Protein AF-A0A812IZQ6-F1 (afdb_monomer)

Secondary structure (DSSP, 8-state):
---TT---HHHHHHHHHHHHHHTT-TTS--EEEEEEEEE-B---EEEE--S-BTB---EEEE-BPP-SSGGG--SEES--S---GGGB-SEEEEEEEEETTEEEEEEEEEEEEEPSSSSS-HHHHHHHHHHHHHHHHHHHTTT---SEEEE-SSGGGHHHHHHHHT---TT---TTTS---TTSHHHHTEEEEE-SS-TT---EEEEETTEEEEEEE-HHHHHHHHHHHHHSSSS--EETTEE--THHHHHTT--HHHHTTS-TT-HHHHHHHT-GGG--SSGGGHHHHHHHHHHHHHHHHTTT-TTS-HHHHHHHHHHHHHHHHHHHHHHHHHHGGGGGGSS--HHHHHHHHHHHHHHHHHHHHS-TTSB--GGGSSTTHHHHHHHHHHTTSSSS-BHHHHHHHHHHHHHHHHHS-------B--PPPHHHHHHHHHHHHHHHHHHHHHHSSS--HHHHHHHHHHHIIIIIHHHHHS-TTSS---THHHHHHS---------TTHHHHHHHHHHHHHHHHHHHHHHHHHHHHHHHTT------HHHHHHHHTTS-SS-----S-----S----HHHHHHHHHT-TT--TT-GGG-SHHHHHHHHHHHHHHHHHHHHHHHHHH-SS-HHHHH------HHHHHHHHHHHHHHHH--

Nearest PDB structures (foldseek):
  8gyw-assembly1_B  TM=1.650E-01  e=2.308E+00  Homo sapiens
  4jr9-assembly1_A  TM=1.947E-01  e=7.790E+00  Escherichia coli K-12

Structure (mmCIF, N/CA/C/O backbone):
data_AF-A0A812IZQ6-F1
#
_entry.id   AF-A0A812IZQ6-F1
#
loop_
_atom_site.group_PDB
_atom_site.id
_atom_site.type_symbol
_atom_site.label_atom_id
_atom_site.label_alt_id
_atom_site.label_comp_id
_atom_site.label_asym_id
_atom_site.label_entity_id
_atom_site.label_seq_id
_atom_site.pdbx_PDB_ins_code
_atom_site.Cartn_x
_atom_site.Cartn_y
_atom_site.Cartn_z
_atom_site.occupancy
_atom_site.B_iso_or_equiv
_atom_site.auth_seq_id
_atom_site.auth_comp_id
_atom_site.auth_asym_id
_atom_site.auth_atom_id
_atom_site.pdbx_PDB_model_num
ATOM 1 N N . MET A 1 1 ? -17.403 2.993 23.186 1.00 44.72 1 MET A N 1
ATOM 2 C CA . MET A 1 1 ? -16.581 2.270 22.197 1.00 44.72 1 MET A CA 1
ATOM 3 C C . MET A 1 1 ? -15.542 1.471 22.967 1.00 44.72 1 MET A C 1
ATOM 5 O O . MET A 1 1 ? -14.904 2.068 23.824 1.00 44.72 1 MET A O 1
ATOM 9 N N . GLY A 1 2 ? -15.437 0.161 22.722 1.00 46.06 2 GLY A N 1
ATOM 10 C CA . GLY A 1 2 ? -14.376 -0.692 23.276 1.00 46.06 2 GLY A CA 1
ATOM 11 C C . GLY A 1 2 ? -14.768 -1.516 24.504 1.00 46.06 2 GLY A C 1
ATOM 12 O O . GLY A 1 2 ? -14.358 -1.210 25.617 1.00 46.06 2 GLY A O 1
ATOM 13 N N . VAL A 1 3 ? -15.523 -2.591 24.293 1.00 47.03 3 VAL A N 1
ATOM 14 C CA . VAL A 1 3 ? -15.368 -3.794 25.116 1.00 47.03 3 VAL A CA 1
ATOM 15 C C . VAL A 1 3 ? -14.742 -4.842 24.180 1.00 47.03 3 VAL A C 1
ATOM 17 O O . VAL A 1 3 ? -15.217 -4.950 23.043 1.00 47.03 3 VAL A O 1
ATOM 20 N N . PRO A 1 4 ? -13.659 -5.549 24.563 1.00 45.28 4 PRO A N 1
ATOM 21 C CA . PRO A 1 4 ? -13.045 -6.556 23.700 1.00 45.28 4 PRO A CA 1
ATOM 22 C C . PRO A 1 4 ? -14.065 -7.654 23.404 1.00 45.28 4 PRO A C 1
ATOM 24 O O . PRO A 1 4 ? -14.697 -8.161 24.323 1.00 45.28 4 PRO A O 1
ATOM 27 N N . GLY A 1 5 ? -14.239 -8.022 22.135 1.00 45.56 5 GLY A N 1
ATOM 28 C CA . GLY A 1 5 ? -15.122 -9.133 21.768 1.00 45.56 5 GLY A CA 1
ATOM 29 C C . GLY A 1 5 ? -16.569 -8.764 21.426 1.00 45.56 5 GLY A C 1
ATOM 30 O O . GLY A 1 5 ? -17.448 -9.622 21.461 1.00 45.56 5 GLY A O 1
ATOM 31 N N . HIS A 1 6 ? -16.846 -7.509 21.066 1.00 52.75 6 HIS A N 1
ATOM 32 C CA . HIS A 1 6 ? -18.186 -7.105 20.634 1.00 52.75 6 HIS A CA 1
ATOM 33 C C . HIS A 1 6 ? -18.310 -6.998 19.120 1.00 52.75 6 HIS A C 1
ATOM 35 O O . HIS A 1 6 ? -18.195 -5.924 18.535 1.00 52.75 6 HIS A O 1
ATOM 41 N N . VAL A 1 7 ? -18.689 -8.123 18.526 1.00 55.50 7 VAL A N 1
ATOM 42 C CA . VAL A 1 7 ? -19.516 -8.162 17.314 1.00 55.50 7 VAL A CA 1
ATOM 43 C C . VAL A 1 7 ? -21.001 -8.244 17.727 1.00 55.50 7 VAL A C 1
ATOM 45 O O . VAL A 1 7 ? -21.818 -8.911 17.104 1.00 55.50 7 VAL A O 1
ATOM 48 N N . ASP A 1 8 ? -21.367 -7.603 18.845 1.00 70.31 8 ASP A N 1
ATOM 49 C CA . ASP A 1 8 ? -22.769 -7.467 19.243 1.00 70.31 8 ASP A CA 1
ATOM 50 C C . ASP A 1 8 ? -23.455 -6.470 18.305 1.00 70.31 8 ASP A C 1
ATOM 52 O O . ASP A 1 8 ? -22.981 -5.351 18.077 1.00 70.31 8 ASP A O 1
ATOM 56 N N . GLU A 1 9 ? -24.596 -6.880 17.762 1.00 74.94 9 GLU A N 1
ATOM 57 C CA . GLU A 1 9 ? -25.339 -6.140 16.758 1.00 74.94 9 GLU A CA 1
ATOM 58 C C . GLU A 1 9 ? -25.719 -4.726 17.230 1.00 74.94 9 GLU A C 1
ATOM 60 O O . GLU A 1 9 ? -25.643 -3.762 16.454 1.00 74.94 9 GLU A O 1
ATOM 65 N N . LEU A 1 10 ? -26.118 -4.589 18.500 1.00 78.62 10 LEU A N 1
ATOM 66 C CA . LEU A 1 10 ? -26.517 -3.308 19.086 1.00 78.62 10 LEU A CA 1
ATOM 67 C C . LEU A 1 10 ? -25.313 -2.384 19.291 1.00 78.62 10 LEU A C 1
ATOM 69 O O . LEU A 1 10 ? -25.386 -1.197 18.955 1.00 78.62 10 LEU A O 1
ATOM 73 N N . ALA A 1 11 ? -24.199 -2.927 19.785 1.00 81.06 11 ALA A N 1
ATOM 74 C CA . ALA A 1 11 ? -22.958 -2.185 19.974 1.00 81.06 11 ALA A CA 1
ATOM 75 C C . ALA A 1 11 ? -22.388 -1.680 18.640 1.00 81.06 11 ALA A C 1
ATOM 77 O O . ALA A 1 11 ? -22.076 -0.495 18.522 1.00 81.06 11 ALA A O 1
ATOM 78 N N . LEU A 1 12 ? -22.335 -2.531 17.609 1.00 87.38 12 LEU A N 1
ATOM 79 C CA . LEU A 1 12 ? -21.863 -2.137 16.277 1.00 87.38 12 LEU A CA 1
ATOM 80 C C . LEU A 1 12 ? -22.736 -1.043 15.658 1.00 87.38 12 LEU A C 1
ATOM 82 O O . LEU A 1 12 ? -22.220 -0.102 15.056 1.00 87.38 12 LEU A O 1
ATOM 86 N N . LYS A 1 13 ? -24.062 -1.125 15.831 1.00 89.69 13 LYS A N 1
ATOM 87 C CA . LYS A 1 13 ? -24.980 -0.072 15.376 1.00 89.69 13 LYS A CA 1
ATOM 88 C C . LYS A 1 13 ? -24.695 1.262 16.069 1.00 89.69 13 LYS A C 1
ATOM 90 O O . LYS A 1 13 ? -24.695 2.297 15.406 1.00 89.69 13 LYS A O 1
ATOM 95 N N . HIS A 1 14 ? -24.456 1.248 17.379 1.00 89.56 14 HIS A N 1
ATOM 96 C CA . HIS A 1 14 ? -24.105 2.457 18.120 1.00 89.56 14 HIS A CA 1
ATOM 97 C C . HIS A 1 14 ? -22.745 3.018 17.678 1.00 89.56 14 HIS A C 1
ATOM 99 O O . HIS A 1 14 ? -22.648 4.207 17.379 1.00 89.56 14 HIS A O 1
ATOM 105 N N . ASN A 1 15 ? -21.721 2.167 17.561 1.00 91.00 15 ASN A N 1
ATOM 106 C CA . ASN A 1 15 ? -20.390 2.571 17.103 1.00 91.00 15 ASN A CA 1
ATOM 107 C C . ASN A 1 15 ? -20.442 3.188 15.698 1.00 91.00 15 ASN A C 1
ATOM 109 O O . ASN A 1 15 ? -19.806 4.213 15.474 1.00 91.00 15 ASN A O 1
ATOM 113 N N . ALA A 1 16 ? -21.256 2.639 14.787 1.00 94.62 16 ALA A N 1
ATOM 114 C CA . ALA A 1 16 ? -21.466 3.197 13.451 1.00 94.62 16 ALA A CA 1
ATOM 115 C C . ALA A 1 16 ? -21.948 4.654 13.496 1.00 94.62 16 ALA A C 1
ATOM 117 O O . ALA A 1 16 ? -21.380 5.518 12.830 1.00 94.62 16 ALA A O 1
ATOM 118 N N . GLN A 1 17 ? -22.966 4.937 14.314 1.00 94.12 17 GLN A N 1
ATOM 119 C CA . GLN A 1 17 ? -23.511 6.288 14.482 1.00 94.12 17 GLN A CA 1
ATOM 120 C C . GLN A 1 17 ? -22.467 7.244 15.069 1.00 94.12 17 GLN A C 1
ATOM 122 O O . GLN A 1 17 ? -22.272 8.347 14.565 1.00 94.12 17 GLN A O 1
ATOM 127 N N . VAL A 1 18 ? -21.764 6.793 16.109 1.00 91.25 18 VAL A N 1
ATOM 128 C CA . VAL A 1 18 ? -20.710 7.562 16.781 1.00 91.25 18 VAL A CA 1
ATOM 129 C C . VAL A 1 18 ? -19.564 7.884 15.817 1.00 91.25 18 VAL A C 1
ATOM 131 O O . VAL A 1 18 ? -19.100 9.024 15.778 1.00 91.25 18 VAL A O 1
ATOM 134 N N . CYS A 1 19 ? -19.139 6.918 14.999 1.00 94.12 19 CYS A N 1
ATOM 135 C CA . CYS A 1 19 ? -18.091 7.121 14.004 1.00 94.12 19 CYS A CA 1
ATOM 136 C C . CYS A 1 19 ? -18.515 8.129 12.934 1.00 94.12 19 CYS A C 1
ATOM 138 O O . CYS A 1 19 ? -17.768 9.068 12.678 1.00 94.12 19 CYS A O 1
ATOM 140 N N . LEU A 1 20 ? -19.715 7.997 12.356 1.00 94.25 20 LEU A N 1
ATOM 141 C CA . LEU A 1 20 ? -20.226 8.944 11.353 1.00 94.25 20 LEU A CA 1
ATOM 142 C C . LEU A 1 20 ? -20.277 10.379 11.896 1.00 94.25 20 LEU A C 1
ATOM 144 O O . LEU A 1 20 ? -19.790 11.310 11.249 1.00 94.25 20 LEU A O 1
ATOM 148 N N . GLN A 1 21 ? -20.795 10.545 13.116 1.00 92.31 21 GLN A N 1
ATOM 149 C CA . GLN A 1 21 ? -20.902 11.844 13.774 1.00 92.31 21 GLN A CA 1
ATOM 150 C C . GLN A 1 21 ? -19.519 12.460 14.041 1.00 92.31 21 GLN A C 1
ATOM 152 O O . GLN A 1 21 ? -19.264 13.622 13.715 1.00 92.31 21 GLN A O 1
ATOM 157 N N . HIS A 1 22 ? -18.597 11.699 14.636 1.00 90.62 22 HIS A N 1
ATOM 158 C CA . HIS A 1 22 ? -17.285 12.221 15.025 1.00 90.62 22 HIS A CA 1
ATOM 159 C C . HIS A 1 22 ? -16.310 12.363 13.858 1.00 90.62 22 HIS A C 1
ATOM 161 O O . HIS A 1 22 ? -15.407 13.198 13.923 1.00 90.62 22 HIS A O 1
ATOM 167 N N . LEU A 1 23 ? -16.503 11.619 12.774 1.00 91.62 23 LEU A N 1
ATOM 168 C CA . LEU A 1 23 ? -15.751 11.789 11.533 1.00 91.62 23 LEU A CA 1
ATOM 169 C C . LEU A 1 23 ? -16.407 12.809 10.592 1.00 91.62 23 LEU A C 1
ATOM 171 O O . LEU A 1 23 ? -15.839 13.103 9.541 1.00 91.62 23 LEU A O 1
ATOM 175 N N . GLN A 1 24 ? -17.555 13.389 10.970 1.00 91.00 24 GLN A N 1
ATOM 176 C CA . GLN A 1 24 ? -18.303 14.360 10.162 1.00 91.00 24 GLN A CA 1
ATOM 177 C C . GLN A 1 24 ? -18.536 13.843 8.732 1.00 91.00 24 GLN A C 1
ATOM 179 O O . GLN A 1 24 ? -18.236 14.526 7.751 1.00 91.00 24 GLN A O 1
ATOM 184 N N . SER A 1 2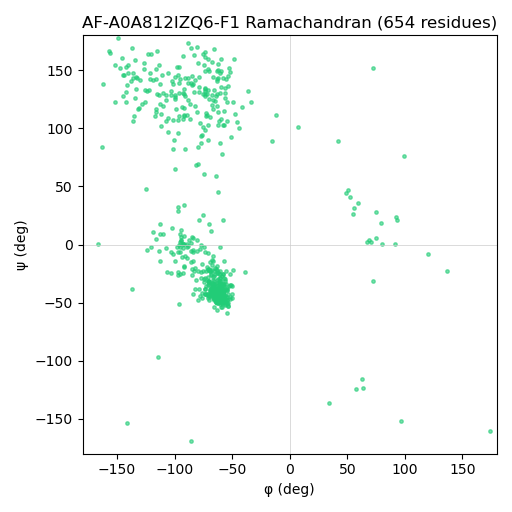5 ? -18.985 12.592 8.620 1.00 91.19 25 SER A N 1
ATOM 185 C CA . SER A 1 25 ? -19.180 11.881 7.348 1.00 91.19 25 SER A CA 1
ATOM 186 C C . SER A 1 25 ? -20.635 11.466 7.099 1.00 91.19 25 SER A C 1
ATOM 188 O O . SER A 1 25 ? -20.909 10.725 6.157 1.00 91.19 25 SER A O 1
ATOM 190 N N . GLU A 1 26 ? -21.574 11.962 7.908 1.00 93.38 26 GLU A N 1
ATOM 191 C CA . GLU A 1 26 ? -23.013 11.742 7.732 1.00 93.38 26 GLU A CA 1
ATOM 192 C C . GLU A 1 26 ? -23.480 12.196 6.335 1.00 93.38 26 GLU A C 1
ATOM 194 O O . GLU A 1 26 ? -23.167 13.295 5.874 1.00 93.38 26 GLU A O 1
ATOM 199 N N . GLY A 1 27 ? -24.209 11.323 5.641 1.00 91.00 27 GLY A N 1
ATOM 200 C CA . GLY A 1 27 ? -24.680 11.514 4.268 1.00 91.00 27 GLY A CA 1
ATOM 201 C C . GLY A 1 27 ? -23.580 11.500 3.200 1.00 91.00 27 GLY A C 1
ATOM 202 O O . GLY A 1 27 ? -23.872 11.737 2.028 1.00 91.00 27 GLY A O 1
ATOM 203 N N . GLN A 1 28 ? -22.322 11.242 3.568 1.00 91.06 28 GLN A N 1
ATOM 204 C CA . GLN A 1 28 ? -21.168 11.289 2.668 1.00 91.06 28 GLN A CA 1
ATOM 205 C C . GLN A 1 28 ? -20.444 9.944 2.602 1.00 91.06 28 GLN A C 1
ATOM 207 O O . GLN A 1 28 ? -20.610 9.071 3.454 1.00 91.06 28 GLN A O 1
ATOM 212 N N . ARG A 1 29 ? -19.595 9.791 1.580 1.00 92.44 29 ARG A N 1
ATOM 213 C CA . ARG A 1 29 ? -18.722 8.623 1.400 1.00 92.44 29 ARG A CA 1
ATOM 214 C C . ARG A 1 29 ? -17.272 8.890 1.796 1.00 92.44 29 ARG A C 1
ATOM 216 O O . ARG A 1 29 ? -16.413 8.083 1.493 1.00 92.44 29 ARG A O 1
ATOM 223 N N . THR A 1 30 ? -16.965 9.980 2.501 1.00 91.56 30 THR A N 1
ATOM 224 C CA . THR A 1 30 ? -15.586 10.367 2.879 1.00 91.56 30 THR A CA 1
ATOM 225 C C . THR A 1 30 ? -14.991 9.529 4.016 1.00 91.56 30 THR A C 1
ATOM 227 O O . THR A 1 30 ? -14.165 10.020 4.783 1.00 91.56 30 THR A O 1
ATOM 230 N N . LEU A 1 31 ? -15.460 8.295 4.188 1.00 94.44 31 LEU A N 1
ATOM 231 C CA . LEU A 1 31 ? -15.093 7.378 5.258 1.00 94.44 31 LEU A CA 1
ATOM 232 C C . LEU A 1 31 ? -14.794 6.006 4.668 1.00 94.44 31 LEU A C 1
ATOM 234 O O . LEU A 1 31 ? -15.482 5.562 3.751 1.00 94.44 31 LEU A O 1
ATOM 238 N N . PHE A 1 32 ? -13.806 5.321 5.223 1.00 96.88 32 PHE A N 1
ATOM 239 C CA . PHE A 1 32 ? -13.486 3.935 4.910 1.00 96.88 32 PHE A CA 1
ATOM 240 C C . PHE A 1 32 ? -13.185 3.151 6.188 1.00 96.88 32 PHE A C 1
ATOM 242 O O . PHE A 1 32 ? -13.062 3.744 7.263 1.00 96.88 32 PHE A O 1
ATOM 249 N N . LEU A 1 33 ? -13.095 1.827 6.065 1.00 97.56 33 LEU A N 1
ATOM 250 C CA . LEU A 1 33 ? -12.622 0.970 7.149 1.00 97.56 33 LEU A CA 1
ATOM 251 C C . LEU A 1 33 ? -11.159 0.586 6.934 1.00 97.56 33 LEU A C 1
ATOM 253 O O . LEU A 1 33 ? -10.840 0.058 5.874 1.00 97.56 33 LEU A O 1
ATOM 257 N N . SER A 1 34 ? -10.290 0.802 7.915 1.00 96.44 34 SER A N 1
ATOM 258 C CA . SER A 1 34 ? -8.955 0.201 7.941 1.00 96.44 34 SER A CA 1
ATOM 259 C C . SER A 1 34 ? -8.985 -1.068 8.793 1.00 96.44 34 SER A C 1
ATOM 261 O O . SER A 1 34 ? -9.533 -1.048 9.897 1.00 96.44 34 SER A O 1
ATOM 263 N N . CYS A 1 35 ? -8.456 -2.168 8.262 1.00 94.62 35 CYS A N 1
ATOM 264 C CA . CYS A 1 35 ? -8.417 -3.476 8.912 1.00 94.62 35 CYS A CA 1
ATOM 265 C C . CYS A 1 35 ? -6.959 -3.864 9.143 1.00 94.62 35 CYS A C 1
ATOM 267 O O . CYS A 1 35 ? -6.231 -4.024 8.164 1.00 94.62 35 CYS A O 1
ATOM 269 N N . ASP A 1 36 ? -6.558 -3.997 10.405 1.00 92.50 36 ASP A N 1
ATOM 270 C CA . ASP A 1 36 ? -5.206 -4.429 10.766 1.00 92.50 36 ASP A CA 1
ATOM 271 C C . ASP A 1 36 ? -5.168 -5.047 12.169 1.00 92.50 36 ASP A C 1
ATOM 273 O O . ASP A 1 36 ? -6.092 -4.881 12.979 1.00 92.50 36 ASP A O 1
ATOM 277 N N . GLU A 1 37 ? -4.080 -5.739 12.468 1.00 89.38 37 GLU A N 1
ATOM 278 C CA . GLU A 1 37 ? -3.829 -6.400 13.733 1.00 89.38 37 GLU A CA 1
ATOM 279 C C . GLU A 1 37 ? -2.672 -5.779 14.520 1.00 89.38 37 GLU A C 1
ATOM 281 O O . GLU A 1 37 ? -1.744 -5.181 13.987 1.00 89.38 37 GLU A O 1
ATOM 286 N N . THR A 1 38 ? -2.695 -5.931 15.845 1.00 89.94 38 THR A N 1
ATOM 287 C CA . THR A 1 38 ? -1.567 -5.481 16.664 1.00 89.94 38 THR A CA 1
ATOM 288 C C . THR A 1 38 ? -1.304 -6.375 17.863 1.00 89.94 38 THR A C 1
ATOM 290 O O . THR A 1 38 ? -2.220 -6.948 18.459 1.00 89.94 38 THR A O 1
ATOM 293 N N . CYS A 1 39 ? -0.022 -6.494 18.214 1.00 89.38 39 CYS A N 1
ATOM 294 C CA . CYS A 1 39 ? 0.455 -7.372 19.276 1.00 89.38 39 CYS A CA 1
ATOM 295 C C . CYS A 1 39 ? 0.376 -6.724 20.665 1.00 89.38 39 CYS A C 1
ATOM 297 O O . CYS A 1 39 ? 0.671 -5.532 20.830 1.00 89.38 39 CYS A O 1
ATOM 299 N N . TRP A 1 40 ? 0.074 -7.551 21.665 1.00 88.25 40 TRP A N 1
ATOM 300 C CA . TRP A 1 40 ? -0.028 -7.200 23.081 1.00 88.25 40 TRP A CA 1
ATOM 301 C C . TRP A 1 40 ? 0.691 -8.219 23.960 1.00 88.25 40 TRP A C 1
ATOM 303 O O . TRP A 1 40 ? 0.872 -9.383 23.593 1.00 88.25 40 TRP A O 1
ATOM 313 N N . HIS A 1 41 ? 1.046 -7.794 25.168 1.00 88.94 41 HIS A N 1
ATOM 314 C CA . HIS A 1 41 ? 1.505 -8.699 26.205 1.00 88.94 41 HIS A CA 1
ATOM 315 C C . HIS A 1 41 ? 0.357 -9.610 26.658 1.00 88.94 41 HIS A C 1
ATOM 317 O O . HIS A 1 41 ? -0.740 -9.150 26.985 1.00 88.94 41 HIS A O 1
ATOM 323 N N . ALA A 1 42 ? 0.625 -10.915 26.673 1.00 88.50 42 ALA A N 1
ATOM 324 C CA . ALA A 1 42 ? -0.357 -11.947 26.972 1.00 88.50 42 ALA A CA 1
ATOM 325 C C . ALA A 1 42 ? -0.627 -12.024 28.482 1.00 88.50 42 ALA A C 1
ATOM 327 O O . ALA A 1 42 ? 0.072 -12.732 29.208 1.00 88.50 42 ALA A O 1
ATOM 328 N N . SER A 1 43 ? -1.648 -11.323 28.963 1.00 89.50 43 SER A N 1
ATOM 329 C CA . SER A 1 43 ? -2.049 -11.374 30.369 1.00 89.50 43 SER A CA 1
ATOM 330 C C . SER A 1 43 ? -3.552 -11.191 30.547 1.00 89.50 43 SER A C 1
ATOM 332 O O . SER A 1 43 ? -4.215 -10.534 29.745 1.00 89.50 43 SER A O 1
ATOM 334 N N . PHE A 1 44 ? -4.085 -11.773 31.624 1.00 89.62 44 PHE A N 1
ATOM 335 C CA . PHE A 1 44 ? -5.419 -11.439 32.104 1.00 89.62 44 PHE A CA 1
ATOM 336 C C . PHE A 1 44 ? -5.344 -10.214 33.016 1.00 89.62 44 PHE A C 1
ATOM 338 O O . PHE A 1 44 ? -4.466 -10.127 33.876 1.00 89.62 44 PHE A O 1
ATOM 345 N N . GLY A 1 45 ? -6.282 -9.284 32.855 1.00 87.19 45 GLY A N 1
ATOM 346 C CA . GLY A 1 45 ? -6.352 -8.052 33.633 1.00 87.19 45 GLY A CA 1
ATOM 347 C C . GLY A 1 45 ? -7.770 -7.743 34.094 1.00 87.19 45 GLY A C 1
ATOM 348 O O . GLY A 1 45 ? -8.741 -8.041 33.402 1.00 87.19 45 GLY A O 1
ATOM 349 N N . LEU A 1 46 ? -7.891 -7.126 35.270 1.00 86.00 46 LEU A N 1
ATOM 350 C CA . LEU A 1 46 ? -9.173 -6.691 35.817 1.00 86.00 46 LEU A CA 1
ATOM 351 C C . LEU A 1 46 ? -9.503 -5.273 35.334 1.00 86.00 46 LEU A C 1
ATOM 353 O O . LEU A 1 46 ? -8.748 -4.326 35.571 1.00 86.00 46 LEU A O 1
ATOM 357 N N . VAL A 1 47 ? -10.663 -5.108 34.707 1.00 82.62 47 VAL A N 1
ATOM 358 C CA . VAL A 1 47 ? -11.155 -3.825 34.201 1.00 82.62 47 VAL A CA 1
ATOM 359 C C . VAL A 1 47 ? -12.548 -3.561 34.761 1.00 82.62 47 VAL A C 1
ATOM 361 O O . VAL A 1 47 ? -13.413 -4.431 34.765 1.00 82.62 47 VAL A O 1
ATOM 364 N N . SER A 1 48 ? -12.776 -2.348 35.257 1.00 79.38 48 SER A N 1
ATOM 365 C CA . SER A 1 48 ? -14.080 -1.910 35.755 1.00 79.38 48 SER A CA 1
ATOM 366 C C . SER A 1 48 ? -14.754 -0.952 34.778 1.00 79.38 48 SER A C 1
ATOM 368 O O . SER A 1 48 ? -14.089 -0.157 34.114 1.00 79.38 48 SER A O 1
ATOM 370 N N . GLY A 1 49 ? -16.087 -1.001 34.720 1.00 71.50 49 GLY A N 1
ATOM 371 C CA . GLY A 1 49 ? -16.880 -0.021 33.968 1.00 71.50 49 GLY A CA 1
ATOM 372 C C . GLY A 1 49 ? -16.855 -0.191 32.445 1.00 71.50 49 GLY A C 1
ATOM 373 O O . GLY A 1 49 ? -17.026 0.794 31.731 1.00 71.50 49 GLY A O 1
ATOM 374 N N . LEU A 1 50 ? -16.647 -1.419 31.952 1.00 68.62 50 LEU A N 1
ATOM 375 C CA . LEU A 1 50 ? -16.705 -1.740 30.519 1.00 68.62 50 LEU A CA 1
ATOM 376 C C . LEU A 1 50 ? -18.112 -1.550 29.923 1.00 68.62 50 LEU A C 1
ATOM 378 O O . LEU A 1 50 ? -18.244 -1.048 28.809 1.00 68.62 50 LEU A O 1
ATOM 382 N N . TYR A 1 51 ? -19.164 -1.886 30.676 1.00 66.12 51 TYR A N 1
ATOM 383 C CA . TYR A 1 51 ? -20.557 -1.778 30.230 1.00 66.12 51 TYR A CA 1
ATOM 384 C C . TYR A 1 51 ? -21.255 -0.534 30.809 1.00 66.12 51 TYR A C 1
ATOM 386 O O . TYR A 1 51 ? -21.045 -0.149 31.959 1.00 66.12 51 TYR A O 1
ATOM 394 N N . GLY A 1 52 ? -22.036 0.143 29.959 1.00 55.44 52 GLY A N 1
ATOM 395 C CA . GLY A 1 52 ? -22.495 1.520 30.152 1.00 55.44 52 GLY A CA 1
ATOM 396 C C . GLY A 1 52 ? -23.624 1.766 31.168 1.00 55.44 52 GLY A C 1
ATOM 397 O O . GLY A 1 52 ? -24.364 0.881 31.577 1.00 55.44 52 GLY A O 1
ATOM 398 N N . ARG A 1 53 ? -23.720 3.059 31.519 1.00 46.44 53 ARG A N 1
ATOM 399 C CA . ARG A 1 53 ? -24.651 3.804 32.396 1.00 46.44 53 ARG A CA 1
ATOM 400 C C . ARG A 1 53 ? -25.922 3.079 32.871 1.00 46.44 53 ARG A C 1
ATOM 402 O O . ARG A 1 53 ? -26.893 2.964 32.132 1.00 46.44 53 ARG A O 1
ATOM 409 N N . GLY A 1 54 ? -25.966 2.797 34.174 1.00 48.38 54 GLY A N 1
ATOM 410 C CA . GLY A 1 54 ? -27.176 2.391 34.901 1.00 48.38 54 GLY A CA 1
ATOM 411 C C . GLY A 1 54 ? -26.939 1.228 35.860 1.00 48.38 54 GLY A C 1
ATOM 412 O O . GLY A 1 54 ? -27.660 1.093 36.845 1.00 48.38 54 GLY A O 1
ATOM 413 N N . GLU A 1 55 ? -25.893 0.442 35.612 1.00 53.41 55 GLU A N 1
ATOM 414 C CA . GLU A 1 55 ? -25.460 -0.647 36.483 1.00 53.41 55 GLU A CA 1
ATOM 415 C C . GLU A 1 55 ? -24.304 -0.212 37.402 1.00 53.41 55 GLU A C 1
ATOM 417 O O . GLU A 1 55 ? -23.544 0.698 37.047 1.00 53.41 55 GLU A O 1
ATOM 422 N N . PRO A 1 56 ? -24.145 -0.826 38.594 1.00 56.97 56 PRO A N 1
ATOM 423 C CA . PRO A 1 56 ? -22.935 -0.650 39.392 1.00 56.97 56 PRO A CA 1
ATOM 424 C C . PRO A 1 56 ? -21.716 -0.989 38.530 1.00 56.97 56 PRO A C 1
ATOM 426 O O . PRO A 1 56 ? -21.799 -1.899 37.710 1.00 56.97 56 PRO A O 1
ATOM 429 N N . ALA A 1 57 ? -20.594 -0.286 38.713 1.00 64.56 57 ALA A N 1
ATOM 430 C CA . ALA A 1 57 ? -19.359 -0.550 37.975 1.00 64.56 57 ALA A CA 1
ATOM 431 C C . ALA A 1 57 ? -18.864 -1.984 38.243 1.00 64.56 57 ALA A C 1
ATOM 433 O O . ALA A 1 57 ? -18.087 -2.220 39.169 1.00 64.56 57 ALA A O 1
ATOM 434 N N . ARG A 1 58 ? -19.348 -2.946 37.449 1.00 73.25 58 ARG A N 1
ATOM 435 C CA . ARG A 1 58 ? -18.931 -4.341 37.523 1.00 73.25 58 ARG A CA 1
ATOM 436 C C . ARG A 1 58 ? -17.477 -4.445 37.093 1.00 73.25 58 ARG A C 1
ATOM 438 O O . ARG A 1 58 ? -16.996 -3.683 36.245 1.00 73.25 58 ARG A O 1
ATOM 445 N N . GLN A 1 59 ? -16.783 -5.357 37.752 1.00 82.31 59 GLN A N 1
ATOM 446 C CA . GLN A 1 59 ? -15.427 -5.739 37.409 1.00 82.31 59 GLN A CA 1
ATOM 447 C C . GLN A 1 59 ? -15.509 -6.925 36.454 1.00 82.31 59 GLN A C 1
ATOM 449 O O . GLN A 1 59 ? -16.269 -7.857 36.697 1.00 82.31 59 GLN A O 1
ATOM 454 N N . HIS A 1 60 ? -14.736 -6.865 35.382 1.00 86.19 60 HIS A N 1
ATOM 455 C CA . HIS A 1 60 ? -14.608 -7.925 34.398 1.00 86.19 60 HIS A CA 1
ATOM 456 C C . HIS A 1 60 ? -13.137 -8.259 34.218 1.00 86.19 60 HIS A C 1
ATOM 458 O O . HIS A 1 60 ? -12.269 -7.397 34.377 1.00 86.19 60 HIS A O 1
ATOM 464 N N . ILE A 1 61 ? -12.863 -9.501 33.858 1.00 88.44 61 ILE A N 1
ATOM 465 C CA . ILE A 1 61 ? -11.527 -9.969 33.517 1.00 88.44 61 ILE A CA 1
ATOM 466 C C . ILE A 1 61 ? -11.427 -10.000 31.998 1.00 88.44 61 ILE A C 1
ATOM 468 O O . ILE A 1 61 ? -12.293 -10.559 31.332 1.00 88.44 61 ILE A O 1
ATOM 472 N N . VAL A 1 62 ? -10.386 -9.381 31.454 1.00 91.06 62 VAL A N 1
ATOM 473 C CA . VAL A 1 62 ? -10.107 -9.325 30.013 1.00 91.06 62 VAL A CA 1
ATOM 474 C C . VAL A 1 62 ? -8.723 -9.885 29.722 1.00 91.06 62 VAL A C 1
ATOM 476 O O . VAL A 1 62 ? -7.905 -9.982 30.633 1.00 91.06 62 VAL A O 1
ATOM 479 N N . GLY A 1 63 ? -8.445 -10.214 28.461 1.00 88.56 63 GLY A N 1
ATOM 480 C CA . GLY A 1 63 ? -7.124 -10.672 28.010 1.00 88.56 63 GLY A CA 1
ATOM 481 C C . GLY A 1 63 ? -7.111 -12.062 27.384 1.00 88.56 63 GLY A C 1
ATOM 482 O O . GLY A 1 63 ? -6.101 -12.463 26.807 1.00 88.56 63 GLY A O 1
ATOM 483 N N . GLY A 1 64 ? -8.230 -12.786 27.445 1.00 91.12 64 GLY A N 1
ATOM 484 C CA . GLY A 1 64 ? -8.420 -13.981 26.633 1.00 91.12 64 GLY A CA 1
ATOM 485 C C . GLY A 1 64 ? -8.843 -13.645 25.202 1.00 91.12 64 GLY A C 1
ATOM 486 O O . GLY A 1 64 ? -9.148 -12.493 24.886 1.00 91.12 64 GLY A O 1
ATOM 487 N N . PHE A 1 65 ? -8.842 -14.643 24.321 1.00 90.25 65 PHE A N 1
ATOM 488 C CA . PHE A 1 65 ? -9.300 -14.468 22.944 1.00 90.25 65 PHE A CA 1
ATOM 489 C C . PHE A 1 65 ? -10.821 -14.495 22.818 1.00 90.25 65 PHE A C 1
ATOM 491 O O . PHE A 1 65 ? -11.535 -15.088 23.626 1.00 90.25 65 PHE A O 1
ATOM 498 N N . TRP A 1 66 ? -11.313 -13.869 21.759 1.00 89.44 66 TRP A N 1
ATOM 499 C CA . TRP A 1 66 ? -12.714 -13.863 21.394 1.00 89.44 66 TRP A CA 1
ATOM 500 C C . TRP A 1 66 ? -13.041 -15.016 20.443 1.00 89.44 66 TRP A C 1
ATOM 502 O O . TRP A 1 66 ? -12.248 -15.358 19.566 1.00 89.44 66 TRP A O 1
ATOM 512 N N . CYS A 1 67 ? -14.230 -15.592 20.612 1.00 84.81 67 CYS A N 1
ATOM 513 C CA . CYS A 1 67 ? -14.796 -16.599 19.724 1.00 84.81 67 CYS A CA 1
ATOM 514 C C . CYS A 1 67 ? -16.295 -16.334 19.551 1.00 84.81 67 CYS A C 1
ATOM 516 O O . CYS A 1 67 ? -16.958 -15.880 20.487 1.00 84.81 67 CYS A O 1
ATOM 518 N N . ARG A 1 68 ? -16.841 -16.644 18.368 1.00 79.62 68 ARG A N 1
ATOM 519 C CA . ARG A 1 68 ? -18.294 -16.599 18.128 1.00 79.62 68 ARG A CA 1
ATOM 520 C C . ARG A 1 68 ? -19.050 -17.653 18.934 1.00 79.62 68 ARG A C 1
ATOM 522 O O . ARG A 1 68 ? -20.204 -17.428 19.284 1.00 79.62 68 ARG A O 1
ATOM 529 N N . ASP A 1 69 ? -18.415 -18.789 19.215 1.00 83.50 69 ASP A N 1
ATOM 530 C CA . ASP A 1 69 ? -18.945 -19.765 20.162 1.00 83.50 69 ASP A CA 1
ATOM 531 C C . ASP A 1 69 ? -18.783 -19.210 21.582 1.00 83.50 69 ASP A C 1
ATOM 533 O O . ASP A 1 69 ? -17.664 -19.090 22.083 1.00 83.50 69 ASP A O 1
ATOM 537 N N . GLU A 1 70 ? -19.902 -18.861 22.223 1.00 82.69 70 GLU A N 1
ATOM 538 C CA . GLU A 1 70 ? -19.921 -18.300 23.578 1.00 82.69 70 GLU A CA 1
ATOM 539 C C . GLU A 1 70 ? -19.226 -19.206 24.604 1.00 82.69 70 GLU A C 1
ATOM 541 O O . GLU A 1 70 ? -18.651 -18.699 25.564 1.00 82.69 70 GLU A O 1
ATOM 546 N N . SER A 1 71 ? -19.226 -20.528 24.398 1.00 85.00 71 SER A N 1
ATOM 547 C CA . SER A 1 71 ? -18.548 -21.471 25.298 1.00 85.00 71 SER A CA 1
ATOM 548 C C . SER A 1 71 ? -17.018 -21.421 25.194 1.00 85.00 71 SER A C 1
ATOM 550 O O . SER A 1 71 ? -16.312 -21.814 26.123 1.00 85.00 71 SER A O 1
ATOM 552 N N . GLU A 1 72 ? -16.507 -20.882 24.088 1.00 86.31 72 GLU A N 1
ATOM 553 C CA . GLU A 1 72 ? -15.086 -20.730 23.782 1.00 86.31 72 GLU A CA 1
ATOM 554 C C . GLU A 1 72 ? -14.655 -19.257 23.752 1.00 86.31 72 GLU A C 1
ATOM 556 O O . GLU A 1 72 ? -13.535 -18.943 23.347 1.00 86.31 72 GLU A O 1
ATOM 561 N N . ASN A 1 73 ? -15.520 -18.336 24.181 1.00 87.88 73 ASN A N 1
ATOM 562 C CA . ASN A 1 73 ? -15.221 -16.914 24.239 1.00 87.88 73 ASN A CA 1
ATOM 563 C C . ASN A 1 73 ? -14.606 -16.544 25.596 1.00 87.88 73 ASN A C 1
ATOM 565 O O . ASN A 1 73 ? -15.275 -16.558 26.626 1.00 87.88 73 ASN A O 1
ATOM 569 N N . TRP A 1 74 ? -13.324 -16.178 25.584 1.00 91.19 74 TRP A N 1
ATOM 570 C CA . TRP A 1 74 ? -12.546 -15.808 26.772 1.00 91.19 74 TRP A CA 1
ATOM 571 C C . TRP A 1 74 ? -12.197 -14.313 26.808 1.00 91.19 74 TRP A C 1
ATOM 573 O O . TRP A 1 74 ? -11.401 -13.881 27.644 1.00 91.19 74 TRP A O 1
ATOM 583 N N . ALA A 1 75 ? -12.772 -13.509 25.908 1.00 89.25 75 ALA A N 1
ATOM 584 C CA . ALA A 1 75 ? -12.426 -12.097 25.764 1.00 89.25 75 ALA A CA 1
ATOM 585 C C . ALA A 1 75 ? -12.800 -11.268 26.997 1.00 89.25 75 ALA A C 1
ATOM 587 O O . ALA A 1 75 ? -12.048 -10.368 27.384 1.00 89.25 75 ALA A O 1
ATOM 588 N N . VAL A 1 76 ? -13.951 -11.581 27.606 1.00 88.25 76 VAL A N 1
ATOM 589 C CA . VAL A 1 76 ? -14.492 -10.903 28.790 1.00 88.25 76 VAL A CA 1
ATOM 590 C C . VAL A 1 76 ? -15.151 -11.927 29.707 1.00 88.25 76 VAL A C 1
ATOM 592 O O . VAL A 1 76 ? -16.087 -12.609 29.303 1.00 88.25 76 VAL A O 1
ATOM 595 N N . LEU A 1 77 ? -14.695 -12.001 30.955 1.00 86.94 77 LEU A N 1
ATOM 596 C CA . LEU A 1 77 ? -15.188 -12.935 31.968 1.00 86.94 77 LEU A CA 1
ATOM 597 C C . LEU A 1 77 ? -15.711 -12.176 33.194 1.00 86.94 77 LEU A C 1
ATOM 599 O O . LEU A 1 77 ? -15.194 -11.113 33.547 1.00 86.94 77 LEU A O 1
ATOM 603 N N . GLU A 1 78 ? -16.733 -12.723 33.855 1.00 84.25 78 GLU A N 1
ATOM 604 C CA . GLU A 1 78 ? -17.261 -12.191 35.124 1.00 84.25 78 GLU A CA 1
ATOM 605 C C . GLU A 1 78 ? -16.628 -12.848 36.364 1.00 84.25 78 GLU A C 1
ATOM 607 O O . GLU A 1 78 ? -16.593 -12.233 37.428 1.00 84.25 78 GLU A O 1
ATOM 612 N N . ASP A 1 79 ? -16.108 -14.071 36.232 1.00 79.75 79 ASP A N 1
ATOM 613 C CA . ASP A 1 79 ? -15.452 -14.825 37.305 1.00 79.75 79 ASP A CA 1
ATOM 614 C C . ASP A 1 79 ? -14.014 -15.172 36.897 1.00 79.75 79 ASP A C 1
ATOM 616 O O . ASP A 1 79 ? -13.734 -15.467 35.734 1.00 79.75 79 ASP A O 1
ATOM 620 N N . ALA A 1 80 ? -13.105 -15.121 37.869 1.00 73.94 80 ALA A N 1
ATOM 621 C CA . ALA A 1 80 ? -11.714 -15.498 37.696 1.00 73.94 80 ALA A CA 1
ATOM 622 C C . ALA A 1 80 ? -11.528 -17.003 37.524 1.00 73.94 80 ALA A C 1
ATOM 624 O O . ALA A 1 80 ? -10.569 -17.368 36.868 1.00 73.94 80 ALA A O 1
ATOM 625 N N . GLY A 1 81 ? -12.405 -17.861 38.063 1.00 78.88 81 GLY A N 1
ATOM 626 C CA . GLY A 1 81 ? -12.350 -19.317 37.862 1.00 78.88 81 GLY A CA 1
ATOM 627 C C . GLY A 1 81 ? -10.930 -19.911 37.744 1.00 78.88 81 GLY A C 1
ATOM 628 O O . GLY A 1 81 ? -10.015 -19.551 38.485 1.00 78.88 81 GLY A O 1
ATOM 629 N N . GLU A 1 82 ? -10.738 -20.821 36.791 1.00 81.81 82 GLU A N 1
ATOM 630 C CA . GLU A 1 82 ? -9.412 -21.229 36.318 1.00 81.81 82 GLU A CA 1
ATOM 631 C C . GLU A 1 82 ? -9.118 -20.466 35.015 1.00 81.81 82 GLU A C 1
ATOM 633 O O . GLU A 1 82 ? -9.845 -20.638 34.039 1.00 81.81 82 GLU A O 1
ATOM 638 N N . LEU A 1 83 ? -8.086 -19.607 35.002 1.00 88.19 83 LEU A N 1
ATOM 639 C CA . LEU A 1 83 ? -7.670 -18.821 33.829 1.00 88.19 83 LEU A CA 1
ATOM 640 C C . LEU A 1 83 ? -6.516 -19.517 33.086 1.00 88.19 83 LEU A C 1
ATOM 642 O O . LEU A 1 83 ? -5.347 -19.352 33.456 1.00 88.19 83 LEU A O 1
ATOM 646 N N . PRO A 1 84 ? -6.790 -20.304 32.036 1.00 88.75 84 PRO A N 1
ATOM 647 C CA . PRO A 1 84 ? -5.762 -21.038 31.317 1.00 88.75 84 PRO A CA 1
ATOM 648 C C . PRO A 1 84 ? -4.908 -20.111 30.443 1.00 88.75 84 PRO A C 1
ATOM 650 O O . PRO A 1 84 ? -5.411 -19.328 29.636 1.00 88.75 84 PRO A O 1
ATOM 653 N N . LYS A 1 85 ? -3.581 -20.281 30.507 1.00 87.62 85 LYS A N 1
ATOM 654 C CA . LYS A 1 85 ? -2.629 -19.566 29.634 1.00 87.62 85 LYS A CA 1
ATOM 655 C C . LYS A 1 85 ? -2.873 -19.821 28.141 1.00 87.62 85 LYS A C 1
ATOM 657 O O . LYS A 1 85 ? -2.550 -18.974 27.319 1.00 87.62 85 LYS A O 1
ATOM 662 N N . THR A 1 86 ? -3.452 -20.970 27.788 1.00 87.69 86 THR A N 1
ATOM 663 C CA . THR A 1 86 ? -3.780 -21.344 26.401 1.00 87.69 86 THR A CA 1
ATOM 664 C C . THR A 1 86 ? -4.907 -20.511 25.797 1.00 87.69 86 THR A C 1
ATOM 666 O O . THR A 1 86 ? -5.082 -20.535 24.583 1.00 87.69 86 THR A O 1
ATOM 669 N N . LYS A 1 87 ? -5.666 -19.778 26.622 1.00 90.44 87 LYS A N 1
ATOM 670 C CA . LYS A 1 87 ? -6.742 -18.892 26.169 1.00 90.44 87 LYS A CA 1
ATOM 671 C C . LYS A 1 87 ? -6.321 -17.428 26.077 1.00 90.44 87 LYS A C 1
ATOM 673 O O . LYS A 1 87 ? -7.129 -16.611 25.652 1.00 90.44 87 LYS A O 1
ATOM 678 N N . LEU A 1 88 ? -5.083 -17.092 26.449 1.00 90.06 88 LEU A N 1
ATOM 679 C CA . LEU A 1 88 ? -4.570 -15.727 26.377 1.00 90.06 88 LEU A CA 1
ATOM 680 C C . LEU A 1 88 ? -4.455 -15.253 24.931 1.00 90.06 88 LEU A C 1
ATOM 682 O O . LEU A 1 88 ? -3.874 -15.931 24.081 1.00 90.06 88 LEU A O 1
ATOM 686 N N . ALA A 1 89 ? -4.953 -14.049 24.684 1.00 89.44 89 ALA A N 1
ATOM 687 C CA . ALA A 1 89 ? -4.751 -13.366 23.426 1.00 89.44 89 ALA A CA 1
ATOM 688 C C . ALA A 1 89 ? -3.394 -12.661 23.405 1.00 89.44 89 ALA A C 1
ATOM 690 O O . ALA A 1 89 ? -2.951 -12.075 24.393 1.00 89.44 89 ALA A O 1
ATOM 691 N N . ARG A 1 90 ? -2.748 -12.711 22.243 1.00 88.50 90 ARG A N 1
ATOM 692 C CA . ARG A 1 90 ? -1.503 -11.982 21.943 1.00 88.50 90 ARG A CA 1
ATOM 693 C C . ARG A 1 90 ? -1.700 -10.904 20.892 1.00 88.50 90 ARG A C 1
ATOM 695 O O . ARG A 1 90 ? -0.837 -10.055 20.717 1.00 88.50 90 ARG A O 1
ATOM 702 N N . LEU A 1 91 ? -2.826 -10.965 20.198 1.00 89.00 91 LEU A N 1
ATOM 703 C CA . LEU A 1 91 ? -3.145 -10.160 19.040 1.00 89.00 91 LEU A CA 1
ATOM 704 C C . LEU A 1 91 ? -4.581 -9.670 19.186 1.00 89.00 91 LEU A C 1
ATOM 706 O O . LEU A 1 91 ? -5.442 -10.412 19.668 1.00 89.00 91 LEU A O 1
ATOM 710 N N . THR A 1 92 ? -4.852 -8.448 18.757 1.00 90.75 92 THR A N 1
ATOM 711 C CA . THR A 1 92 ? -6.217 -7.980 18.506 1.00 90.75 92 THR A CA 1
ATOM 712 C C . THR A 1 92 ? -6.355 -7.605 17.045 1.00 90.75 92 THR A C 1
ATOM 714 O O . THR A 1 92 ? -5.440 -7.030 16.463 1.00 90.75 92 THR A O 1
ATOM 717 N N . MET A 1 93 ? -7.513 -7.915 16.474 1.00 90.81 93 MET A N 1
ATOM 718 C CA . MET A 1 93 ? -7.931 -7.425 15.170 1.00 90.81 93 MET A CA 1
ATOM 719 C C . MET A 1 93 ? -8.732 -6.143 15.372 1.00 90.81 93 MET A C 1
ATOM 721 O O . MET A 1 93 ? -9.667 -6.113 16.182 1.00 90.81 93 MET A O 1
ATOM 725 N N . HIS A 1 94 ? -8.370 -5.094 14.644 1.00 93.00 94 HIS A N 1
ATOM 726 C CA . HIS A 1 94 ? -9.036 -3.802 14.671 1.00 93.00 94 HIS A CA 1
ATOM 727 C C . HIS A 1 94 ? -9.669 -3.505 13.319 1.00 93.00 94 HIS A C 1
ATOM 729 O O . HIS A 1 94 ? -9.026 -3.559 12.276 1.00 93.00 94 HIS A O 1
ATOM 735 N N . ILE A 1 95 ? -10.944 -3.128 13.360 1.00 95.06 95 ILE A N 1
ATOM 736 C CA . ILE A 1 95 ? -11.653 -2.545 12.227 1.00 95.06 95 ILE A CA 1
ATOM 737 C C . ILE A 1 95 ? -11.931 -1.103 12.620 1.00 95.06 95 ILE A C 1
ATOM 739 O O . ILE A 1 95 ? -12.828 -0.825 13.422 1.00 95.06 95 ILE A O 1
ATOM 743 N N . THR A 1 96 ? -11.134 -0.181 12.094 1.00 95.50 96 THR A N 1
ATOM 744 C CA . THR A 1 96 ? -11.223 1.242 12.420 1.00 95.50 96 THR A CA 1
ATOM 745 C C . THR A 1 96 ? -11.934 2.007 11.311 1.00 95.50 96 THR A C 1
ATOM 747 O O . THR A 1 96 ? -11.757 1.730 10.132 1.00 95.50 96 THR A O 1
ATOM 750 N N . ALA A 1 97 ? -12.770 2.974 11.674 1.00 96.38 97 ALA A N 1
ATOM 751 C CA . ALA A 1 97 ? -13.353 3.936 10.755 1.00 96.38 97 ALA A CA 1
ATOM 752 C C . ALA A 1 97 ? -12.488 5.197 10.700 1.00 96.38 97 ALA A C 1
ATOM 754 O O . ALA A 1 97 ? -12.143 5.782 11.732 1.00 96.38 97 ALA A O 1
ATOM 755 N N . VAL A 1 98 ? -12.173 5.624 9.479 1.00 95.19 98 VAL A N 1
ATOM 756 C CA . VAL A 1 98 ? -11.244 6.726 9.208 1.00 95.19 98 VAL A CA 1
ATOM 757 C C . VAL A 1 98 ? -11.745 7.537 8.025 1.00 95.19 98 VAL A C 1
ATOM 759 O O . VAL A 1 98 ? -12.446 7.021 7.150 1.00 95.19 98 VAL A O 1
ATOM 762 N N . ARG A 1 99 ? -11.396 8.824 7.976 1.00 93.06 99 ARG A N 1
ATOM 763 C CA . ARG A 1 99 ? -11.676 9.644 6.800 1.00 93.06 99 ARG A CA 1
ATOM 764 C C . ARG A 1 99 ? -10.674 9.409 5.681 1.00 93.06 99 ARG A C 1
ATOM 766 O O . ARG A 1 99 ? -9.476 9.315 5.900 1.00 93.06 99 ARG A O 1
ATOM 773 N N . THR A 1 100 ? -11.164 9.458 4.453 1.00 92.00 100 THR A N 1
ATOM 774 C CA . THR A 1 100 ? -10.379 9.239 3.228 1.00 92.00 100 THR A CA 1
ATOM 775 C C . THR A 1 100 ? -9.393 10.366 2.897 1.00 92.00 100 THR A C 1
ATOM 777 O O . THR A 1 100 ? -8.613 10.253 1.956 1.00 92.00 100 THR A O 1
ATOM 780 N N . ASP A 1 101 ? -9.430 11.474 3.636 1.00 90.12 101 ASP A N 1
ATOM 781 C CA . ASP A 1 101 ? -8.586 12.657 3.451 1.00 90.12 101 ASP A CA 1
ATOM 782 C C . ASP A 1 101 ? -7.723 12.997 4.677 1.00 90.12 101 ASP A C 1
ATOM 784 O O . ASP A 1 101 ? -6.936 13.947 4.628 1.00 90.12 101 ASP A O 1
ATOM 788 N N . SER A 1 102 ? -7.848 12.246 5.780 1.00 88.56 102 SER A N 1
ATOM 789 C CA . SER A 1 102 ? -7.173 12.563 7.038 1.00 88.56 102 SER A CA 1
ATOM 790 C C . SER A 1 102 ? -7.096 11.377 7.998 1.00 88.56 102 SER A C 1
ATOM 792 O O . SER A 1 102 ? -8.095 10.714 8.250 1.00 88.56 102 SER A O 1
ATOM 794 N N . PHE A 1 103 ? -5.937 11.217 8.642 1.00 88.75 103 PHE A N 1
ATOM 795 C CA . PHE A 1 103 ? -5.733 10.297 9.770 1.00 88.75 103 PHE A CA 1
ATOM 796 C C . PHE A 1 103 ? -5.890 10.962 11.143 1.00 88.75 103 PHE A C 1
ATOM 798 O O . PHE A 1 103 ? -5.628 10.341 12.163 1.00 88.75 103 PHE A O 1
ATOM 805 N N . ARG A 1 104 ? -6.311 12.237 11.207 1.00 85.38 104 ARG A N 1
ATOM 806 C CA . ARG A 1 104 ? -6.422 12.967 12.489 1.00 85.38 104 ARG A CA 1
ATOM 807 C C . ARG A 1 104 ? -7.399 12.314 13.468 1.00 85.38 104 ARG A C 1
ATOM 809 O O . ARG A 1 104 ? -7.275 12.494 14.675 1.00 85.38 104 ARG A O 1
ATOM 816 N N . ARG A 1 105 ? -8.406 11.620 12.939 1.00 89.44 105 ARG A N 1
ATOM 817 C CA . ARG A 1 105 ? -9.392 10.879 13.718 1.00 89.44 105 ARG A CA 1
ATOM 818 C C . ARG A 1 105 ? -9.525 9.480 13.137 1.00 89.44 105 ARG A C 1
ATOM 820 O O . ARG A 1 105 ? -9.958 9.326 11.996 1.00 89.44 105 ARG A O 1
ATOM 827 N N . THR A 1 106 ? -9.188 8.510 13.967 1.00 92.81 106 THR A N 1
ATOM 828 C CA . THR A 1 106 ? -9.319 7.077 13.723 1.00 92.81 106 THR A CA 1
ATOM 829 C C . THR A 1 106 ? -10.068 6.499 14.908 1.00 92.81 106 THR A C 1
ATOM 831 O O . THR A 1 106 ? -9.643 6.682 16.048 1.00 92.81 106 THR A O 1
ATOM 834 N N . LEU A 1 107 ? -11.212 5.871 14.645 1.00 93.00 107 LEU A N 1
ATOM 835 C CA . LEU A 1 107 ? -12.104 5.357 15.681 1.00 93.00 107 LEU A CA 1
ATOM 836 C C . LEU A 1 107 ? -12.340 3.870 15.469 1.00 93.00 107 LEU A C 1
ATOM 838 O O . LEU A 1 107 ? -12.696 3.458 14.370 1.00 93.00 107 LEU A O 1
ATOM 842 N N . ASP A 1 108 ? -12.211 3.060 16.512 1.00 92.25 108 ASP A N 1
ATOM 843 C CA . ASP A 1 108 ? -12.554 1.640 16.407 1.00 92.25 108 ASP A CA 1
ATOM 844 C C . ASP A 1 108 ? -14.065 1.438 16.216 1.00 92.25 108 ASP A C 1
ATOM 846 O O . ASP A 1 108 ? -14.872 1.767 17.091 1.00 92.25 108 ASP A O 1
ATOM 850 N N . MET A 1 109 ? -14.439 0.820 15.095 1.00 91.12 109 MET A N 1
ATOM 851 C CA . MET A 1 109 ? -15.783 0.283 14.875 1.00 91.12 109 MET A CA 1
ATOM 852 C C . MET A 1 109 ? -15.953 -1.050 15.598 1.00 91.12 109 MET A C 1
ATOM 854 O O . MET A 1 109 ? -16.965 -1.264 16.273 1.00 91.12 109 MET A O 1
ATOM 858 N N . ALA A 1 110 ? -14.944 -1.913 15.478 1.00 91.25 110 ALA A N 1
ATOM 859 C CA . ALA A 1 110 ? -14.854 -3.194 16.155 1.00 91.25 110 ALA A CA 1
ATOM 860 C C . ALA A 1 110 ? -13.399 -3.482 16.544 1.00 91.25 110 ALA A C 1
ATOM 862 O O . ALA A 1 110 ? -12.468 -3.120 15.828 1.00 91.25 110 ALA A O 1
ATOM 863 N N . CYS A 1 111 ? -13.221 -4.146 17.682 1.00 90.44 111 CYS A N 1
ATOM 864 C CA . CYS A 1 111 ? -11.935 -4.653 18.140 1.00 90.44 111 CYS A CA 1
ATOM 865 C C . CYS A 1 111 ? -12.178 -5.971 18.875 1.00 90.44 111 CYS A C 1
ATOM 867 O O . CYS A 1 111 ? -13.021 -6.035 19.781 1.00 90.44 111 CYS A O 1
ATOM 869 N N . TYR A 1 112 ? -11.462 -7.022 18.486 1.00 89.00 112 TYR A N 1
ATOM 870 C CA . TYR A 1 112 ? -11.566 -8.312 19.153 1.00 89.00 112 TYR A CA 1
ATOM 871 C C . TYR A 1 112 ? -10.204 -9.007 19.278 1.00 89.00 112 TYR A C 1
ATOM 873 O O . TYR A 1 112 ? -9.406 -8.993 18.340 1.00 89.00 112 TYR A O 1
ATOM 881 N N . PRO A 1 113 ? -9.913 -9.605 20.445 1.00 90.44 113 PRO A N 1
ATOM 882 C CA . PRO A 1 113 ? -8.705 -10.389 20.649 1.00 90.44 113 PRO A CA 1
ATOM 883 C C . PRO A 1 113 ? -8.776 -11.709 19.873 1.00 90.44 113 PRO A C 1
ATOM 885 O O . PRO A 1 113 ? -9.785 -12.407 19.915 1.00 90.44 113 PRO A O 1
ATOM 888 N N . VAL A 1 114 ? -7.709 -12.053 19.162 1.00 86.25 114 VAL A N 1
ATOM 889 C CA . VAL A 1 114 ? -7.676 -13.168 18.207 1.00 86.25 114 VAL A CA 1
ATOM 890 C C . VAL A 1 114 ? -7.108 -14.429 18.879 1.00 86.25 114 VAL A C 1
ATOM 892 O O . VAL A 1 114 ? -6.150 -14.316 19.656 1.00 86.25 114 VAL A O 1
ATOM 895 N N . PRO A 1 115 ? -7.672 -15.630 18.626 1.00 82.38 115 PRO A N 1
ATOM 896 C CA . PRO A 1 115 ? -7.131 -16.875 19.166 1.00 82.38 115 PRO A CA 1
ATOM 897 C C . PRO A 1 115 ? -5.714 -17.161 18.644 1.00 82.38 115 PRO A C 1
ATOM 899 O O . PRO A 1 115 ? -5.427 -16.894 17.477 1.00 82.38 115 PRO A O 1
ATOM 902 N N . PRO A 1 116 ? -4.814 -17.708 19.483 1.00 73.12 116 PRO A N 1
ATOM 903 C CA . PRO A 1 116 ? -3.460 -18.052 19.069 1.00 73.12 116 PRO A CA 1
ATOM 904 C C . PRO A 1 116 ? -3.432 -19.328 18.210 1.00 73.12 116 PRO A C 1
ATOM 906 O O . PRO A 1 116 ? -3.925 -20.376 18.628 1.00 73.12 116 PRO A O 1
ATOM 909 N N . GLY A 1 117 ? -2.767 -19.261 17.050 1.00 64.69 117 GLY A N 1
ATOM 910 C CA . GLY A 1 117 ? -2.605 -20.390 16.123 1.00 64.69 117 GLY A CA 1
ATOM 911 C C . GLY A 1 117 ? -3.902 -20.740 15.383 1.00 64.69 117 GLY A C 1
ATOM 912 O O . GLY A 1 117 ? -4.980 -20.503 15.909 1.00 64.69 117 GLY A O 1
ATOM 913 N N . GLY A 1 118 ? -3.796 -21.302 14.169 1.00 60.12 118 GLY A N 1
ATOM 914 C CA . GLY A 1 118 ? -4.873 -21.483 13.168 1.00 60.12 118 GLY A CA 1
ATOM 915 C C . GLY A 1 118 ? -6.071 -22.378 13.539 1.00 60.12 118 GLY A C 1
ATOM 916 O O . GLY A 1 118 ? -6.494 -23.211 12.744 1.00 60.12 118 GLY A O 1
ATOM 917 N N . GLN A 1 119 ? -6.614 -22.225 14.745 1.00 59.12 119 GLN A N 1
ATOM 918 C CA . GLN A 1 119 ? -7.852 -22.814 15.246 1.00 59.12 119 GLN A CA 1
ATOM 919 C C . GLN A 1 119 ? -9.090 -22.206 14.571 1.00 59.12 119 GLN A C 1
ATOM 921 O O . GLN A 1 119 ? -10.146 -22.834 14.564 1.00 59.12 119 GLN A O 1
ATOM 926 N N . VAL A 1 120 ? -8.960 -21.004 14.001 1.00 66.44 120 VAL A N 1
ATOM 927 C CA . VAL A 1 120 ? -10.018 -20.277 13.292 1.00 66.44 120 VAL A CA 1
ATOM 928 C C . VAL A 1 120 ? -9.475 -19.813 11.944 1.00 66.44 120 VAL A C 1
ATOM 930 O O . VAL A 1 120 ? -8.320 -19.400 11.848 1.00 66.44 120 VAL A O 1
ATOM 933 N N . ASP A 1 121 ? -10.305 -19.864 10.900 1.00 78.31 121 ASP A N 1
ATOM 934 C CA . ASP A 1 121 ? -9.991 -19.211 9.630 1.00 78.31 121 ASP A CA 1
ATOM 935 C C . ASP A 1 121 ? -10.099 -17.687 9.806 1.00 78.31 121 ASP A C 1
ATOM 937 O O . ASP A 1 121 ? -11.164 -17.088 9.637 1.00 78.31 121 ASP A O 1
ATOM 941 N N . HIS A 1 122 ? -8.982 -17.060 10.186 1.00 81.56 122 HIS A N 1
ATOM 942 C CA . HIS A 1 122 ? -8.895 -15.616 10.413 1.00 81.56 122 HIS A CA 1
ATOM 943 C C . HIS A 1 122 ? -9.333 -14.801 9.197 1.00 81.56 122 HIS A C 1
ATOM 945 O O . HIS A 1 122 ? -9.899 -13.722 9.354 1.00 81.56 122 HIS A O 1
ATOM 951 N N . SER A 1 123 ? -9.124 -15.325 7.987 1.00 83.31 123 SER A N 1
ATOM 952 C CA . SER A 1 123 ? -9.497 -14.618 6.768 1.00 83.31 123 SER A CA 1
ATOM 953 C C . SER A 1 123 ? -11.002 -14.589 6.535 1.00 83.31 123 SER A C 1
ATOM 955 O O . SER A 1 123 ? -11.541 -13.576 6.077 1.00 83.31 123 SER A O 1
ATOM 957 N N . GLN A 1 124 ? -11.696 -15.671 6.895 1.00 84.62 124 GLN A N 1
ATOM 958 C CA . GLN A 1 124 ? -13.151 -15.733 6.846 1.00 84.62 124 GLN A CA 1
ATOM 959 C C . GLN A 1 124 ? -13.768 -14.858 7.940 1.00 84.62 124 GLN A C 1
ATOM 961 O O . GLN A 1 124 ? -14.685 -14.084 7.657 1.00 84.62 124 GLN A O 1
ATOM 966 N N . GLU A 1 125 ? -13.234 -14.933 9.161 1.00 85.31 125 GLU A N 1
ATOM 967 C CA . GLU A 1 125 ? -13.706 -14.134 10.294 1.00 85.31 125 GLU A CA 1
ATOM 968 C C . GLU A 1 125 ? -13.546 -12.631 10.028 1.00 85.31 125 GLU A C 1
ATOM 970 O O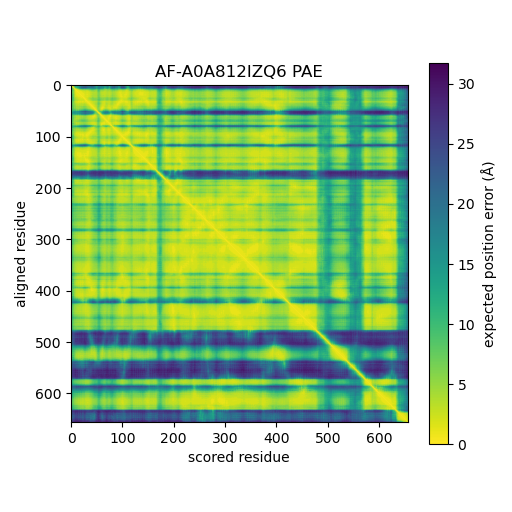 . GLU A 1 125 ? -14.480 -11.854 10.234 1.00 85.31 125 GLU A O 1
ATOM 975 N N . LEU A 1 126 ? -12.402 -12.216 9.477 1.00 87.94 126 LEU A N 1
ATOM 976 C CA . LEU A 1 126 ? -12.164 -10.826 9.107 1.00 87.94 126 LEU A CA 1
ATOM 977 C C . LEU A 1 126 ? -13.101 -10.356 7.991 1.00 87.94 126 LEU A C 1
ATOM 979 O O . LEU A 1 126 ? -13.694 -9.281 8.093 1.00 87.94 126 LEU A O 1
ATOM 983 N N . LEU A 1 127 ? -13.291 -11.163 6.941 1.00 88.69 127 LEU A N 1
ATOM 984 C CA . LEU A 1 127 ? -14.237 -10.836 5.873 1.00 88.69 127 LEU A CA 1
ATOM 985 C C . LEU A 1 127 ? -15.660 -10.651 6.425 1.00 88.69 127 LEU A C 1
ATOM 987 O O . LEU A 1 127 ? -16.366 -9.721 6.014 1.00 88.69 127 LEU A O 1
ATOM 991 N N . GLN A 1 128 ? -16.072 -11.510 7.358 1.00 88.56 128 GLN A N 1
ATOM 992 C CA . GLN A 1 128 ? -17.372 -11.427 8.007 1.00 88.56 128 GLN A CA 1
ATOM 993 C C . GLN A 1 128 ? -17.504 -10.166 8.868 1.00 88.56 128 GLN A C 1
ATOM 995 O O . GLN A 1 128 ? -18.423 -9.374 8.637 1.00 88.56 128 GLN A O 1
ATOM 1000 N N . ALA A 1 129 ? -16.569 -9.935 9.790 1.00 89.75 129 ALA A N 1
ATOM 1001 C CA . ALA A 1 129 ? -16.584 -8.785 10.690 1.00 89.75 129 ALA A CA 1
ATOM 1002 C C . ALA A 1 129 ? -16.552 -7.448 9.925 1.00 89.75 129 ALA A C 1
ATOM 1004 O O . ALA A 1 129 ? -17.295 -6.513 10.246 1.00 89.75 129 ALA A O 1
ATOM 1005 N N . THR A 1 130 ? -15.758 -7.361 8.853 1.00 93.25 130 THR A N 1
ATOM 1006 C CA . THR A 1 130 ? -15.711 -6.178 7.983 1.00 93.25 130 THR A CA 1
ATOM 1007 C C . THR A 1 130 ? -17.035 -5.968 7.251 1.00 93.25 130 THR A C 1
ATOM 1009 O O . THR A 1 130 ? -17.529 -4.842 7.192 1.00 93.25 130 THR A O 1
ATOM 1012 N N . GLY A 1 131 ? -17.670 -7.032 6.750 1.00 93.19 131 GLY A N 1
ATOM 1013 C CA . GLY A 1 131 ? -18.990 -6.938 6.120 1.00 93.19 131 GLY A CA 1
ATOM 1014 C C . GLY A 1 131 ? -20.094 -6.502 7.086 1.00 93.19 131 GLY A C 1
ATOM 1015 O O . GLY A 1 131 ? -20.938 -5.679 6.730 1.00 93.19 131 GLY A O 1
ATOM 1016 N N . GLU A 1 132 ? -20.069 -6.989 8.328 1.00 92.19 132 GLU A N 1
ATOM 1017 C CA . GLU A 1 132 ? -20.979 -6.557 9.394 1.00 92.19 132 GLU A CA 1
ATOM 1018 C C . GLU A 1 132 ? -20.781 -5.060 9.712 1.00 92.19 132 GLU A C 1
ATOM 1020 O O . GLU A 1 132 ? -21.757 -4.304 9.749 1.00 92.19 132 GLU A O 1
ATOM 1025 N N . CYS A 1 133 ? -19.533 -4.591 9.835 1.00 95.06 133 CYS A N 1
ATOM 1026 C CA . CYS A 1 133 ? -19.219 -3.172 10.047 1.00 95.06 133 CYS A CA 1
ATOM 1027 C C . CYS A 1 133 ? -19.685 -2.285 8.881 1.00 95.06 133 CYS A C 1
ATOM 1029 O O . CYS A 1 133 ? -20.332 -1.256 9.108 1.00 95.06 133 CYS A O 1
ATOM 1031 N N . LEU A 1 134 ? -19.418 -2.693 7.635 1.00 96.00 134 LEU A N 1
ATOM 1032 C CA . LEU A 1 134 ? -19.875 -1.986 6.434 1.00 96.00 134 LEU A CA 1
ATOM 1033 C C . LEU A 1 134 ? -21.403 -1.913 6.375 1.00 96.00 134 LEU A C 1
ATOM 1035 O O . LEU A 1 134 ? -21.950 -0.845 6.080 1.00 96.00 134 LEU A O 1
ATOM 1039 N N . GLN A 1 135 ? -22.108 -2.999 6.715 1.00 95.06 135 GLN A N 1
ATOM 1040 C CA . GLN A 1 135 ? -23.570 -3.003 6.779 1.00 95.06 135 GLN A CA 1
ATOM 1041 C C . GLN A 1 135 ? -24.083 -1.984 7.798 1.00 95.06 135 GLN A C 1
ATOM 1043 O O . GLN A 1 135 ? -24.991 -1.208 7.494 1.00 95.06 135 GLN A O 1
ATOM 1048 N N . LYS A 1 136 ? -23.526 -1.984 9.015 1.00 95.38 136 LYS A N 1
ATOM 1049 C CA . LYS A 1 136 ? -23.985 -1.093 10.090 1.00 95.38 136 LYS A CA 1
ATOM 1050 C C . LYS A 1 136 ? -23.701 0.371 9.775 1.00 95.38 136 LYS A C 1
ATOM 1052 O O . LYS A 1 136 ? -24.594 1.189 9.984 1.00 95.38 136 LYS A O 1
ATOM 1057 N N . LEU A 1 137 ? -22.539 0.689 9.203 1.00 96.44 137 LEU A N 1
ATOM 1058 C CA . LEU A 1 137 ? -22.239 2.035 8.705 1.00 96.44 137 LEU A CA 1
ATOM 1059 C C . LEU A 1 137 ? -23.204 2.455 7.601 1.00 96.44 137 LEU A C 1
ATOM 1061 O O . LEU A 1 137 ? -23.784 3.529 7.688 1.00 96.44 137 LEU A O 1
ATOM 1065 N N . THR A 1 138 ? -23.449 1.590 6.616 1.00 96.44 138 THR A N 1
ATOM 1066 C CA . THR A 1 138 ? -24.372 1.882 5.509 1.00 96.44 138 THR A CA 1
ATOM 1067 C C . THR A 1 138 ? -25.784 2.170 6.018 1.00 96.44 138 THR A C 1
ATOM 1069 O O . THR A 1 138 ? -26.404 3.143 5.603 1.00 96.44 138 THR A O 1
ATOM 1072 N N . VAL A 1 139 ? -26.297 1.358 6.948 1.00 95.50 139 VAL A N 1
ATOM 1073 C CA . VAL A 1 139 ? -27.635 1.552 7.534 1.00 95.50 139 VAL A CA 1
ATOM 1074 C C . VAL A 1 139 ? -27.698 2.816 8.392 1.00 95.50 139 VAL A C 1
ATOM 1076 O O . VAL A 1 139 ? -28.679 3.551 8.311 1.00 95.50 139 VAL A O 1
ATOM 1079 N N . ALA A 1 140 ? -26.676 3.076 9.213 1.00 95.81 140 ALA A N 1
ATOM 1080 C CA . ALA A 1 140 ? -26.610 4.281 10.038 1.00 95.81 140 ALA A CA 1
ATOM 1081 C C . ALA A 1 140 ? -26.478 5.560 9.193 1.00 95.81 140 ALA A C 1
ATOM 1083 O O . ALA A 1 140 ? -26.943 6.611 9.618 1.00 95.81 140 ALA A O 1
ATOM 1084 N N . ASN A 1 141 ? -25.906 5.450 7.993 1.00 95.94 141 ASN A N 1
ATOM 1085 C CA . ASN A 1 141 ? -25.698 6.535 7.040 1.00 95.94 141 ASN A CA 1
ATOM 1086 C C . ASN A 1 141 ? -26.803 6.611 5.966 1.00 95.94 141 ASN A C 1
ATOM 1088 O O . ASN A 1 141 ? -26.534 6.926 4.809 1.00 95.94 141 ASN A O 1
ATOM 1092 N N . GLU A 1 142 ? -28.037 6.238 6.320 1.00 94.88 142 GLU A N 1
ATOM 1093 C CA . GLU A 1 142 ? -29.225 6.329 5.451 1.00 94.88 142 GLU A CA 1
ATOM 1094 C C . GLU A 1 142 ? -29.092 5.602 4.094 1.00 94.88 142 GLU A C 1
ATOM 1096 O O . GLU A 1 142 ? -29.681 5.990 3.087 1.00 94.88 142 GLU A O 1
ATOM 1101 N N . GLY A 1 143 ? -28.329 4.507 4.060 1.00 94.06 143 GLY A N 1
ATOM 1102 C CA . GLY A 1 143 ? -28.096 3.701 2.861 1.00 94.06 143 GLY A CA 1
ATOM 1103 C C . GLY A 1 143 ? -26.861 4.105 2.051 1.00 94.06 143 GLY A C 1
ATOM 1104 O O . GLY A 1 143 ? -26.582 3.462 1.039 1.00 94.06 143 GLY A O 1
ATOM 1105 N N . VAL A 1 144 ? -26.104 5.119 2.482 1.00 93.94 144 VAL A N 1
ATOM 1106 C CA . VAL A 1 144 ? -24.851 5.544 1.840 1.00 93.94 144 VAL A CA 1
ATOM 1107 C C . VAL A 1 144 ? -23.678 4.720 2.394 1.00 93.94 144 VAL A C 1
ATOM 1109 O O . VAL A 1 144 ? -23.277 4.923 3.542 1.00 93.94 144 VAL A O 1
ATOM 1112 N N . PRO A 1 145 ? -23.092 3.787 1.618 1.00 95.31 145 PRO A N 1
ATOM 1113 C CA . PRO A 1 145 ? -22.007 2.957 2.122 1.00 95.31 145 PRO A CA 1
ATOM 1114 C C . PRO A 1 145 ? -20.689 3.742 2.216 1.00 95.31 145 PRO A C 1
ATOM 1116 O O . PRO A 1 145 ? -20.476 4.670 1.421 1.00 95.31 145 PRO A O 1
ATOM 1119 N N . PRO A 1 146 ? -19.763 3.325 3.102 1.00 96.25 146 PRO A N 1
ATOM 1120 C CA . PRO A 1 146 ? -18.376 3.793 3.090 1.00 96.25 146 PRO A CA 1
ATOM 1121 C C . PRO A 1 146 ? -17.732 3.733 1.693 1.00 96.25 146 PRO A C 1
ATOM 1123 O O . PRO A 1 146 ? -18.183 3.004 0.799 1.00 96.25 146 PRO A O 1
ATOM 1126 N N . LEU A 1 147 ? -16.658 4.498 1.481 1.00 95.81 147 LEU A N 1
ATOM 1127 C CA . LEU A 1 147 ? -15.906 4.468 0.226 1.00 95.81 147 LEU A CA 1
ATOM 1128 C C . LEU A 1 147 ? -15.364 3.067 -0.061 1.00 95.81 147 LEU A C 1
ATOM 1130 O O . LEU A 1 147 ? -15.410 2.601 -1.200 1.00 95.81 147 LEU A O 1
ATOM 1134 N N . GLY A 1 148 ? -14.853 2.404 0.974 1.00 96.12 148 GLY A N 1
ATOM 1135 C CA . GLY A 1 148 ? -14.108 1.175 0.811 1.00 96.12 148 GLY A CA 1
ATOM 1136 C C . GLY A 1 148 ? -13.491 0.643 2.094 1.00 96.12 148 GLY A C 1
ATOM 1137 O O . GLY A 1 148 ? -13.895 1.010 3.199 1.00 96.12 148 GLY A O 1
ATOM 1138 N N . VAL A 1 149 ? -12.493 -0.213 1.905 1.00 96.75 149 VAL A N 1
ATOM 1139 C CA . VAL A 1 149 ? -11.696 -0.847 2.954 1.00 96.75 149 VAL A CA 1
ATOM 1140 C C . VAL A 1 149 ? -10.209 -0.755 2.608 1.00 96.75 149 VAL A C 1
ATOM 1142 O O . VAL A 1 149 ? -9.852 -0.861 1.433 1.00 96.75 149 VAL A O 1
ATOM 1145 N N . ALA A 1 150 ? -9.356 -0.571 3.610 1.00 96.00 150 ALA A N 1
ATOM 1146 C CA . ALA A 1 150 ? -7.907 -0.660 3.495 1.00 96.00 150 ALA A CA 1
ATOM 1147 C C . ALA A 1 150 ? -7.381 -1.812 4.357 1.00 96.00 150 ALA A C 1
ATOM 1149 O O . ALA A 1 150 ? -7.931 -2.068 5.428 1.00 96.00 150 ALA A O 1
ATOM 1150 N N . PHE A 1 151 ? -6.368 -2.514 3.860 1.00 93.56 151 PHE A N 1
ATOM 1151 C CA . PHE A 1 151 ? -5.778 -3.694 4.491 1.00 93.56 151 PHE A CA 1
ATOM 1152 C C . PHE A 1 151 ? -4.341 -3.907 3.987 1.00 93.56 151 PHE A C 1
ATOM 1154 O O . PHE A 1 151 ? -3.918 -3.308 2.988 1.00 93.56 151 PHE A O 1
ATOM 1161 N N . ASP A 1 152 ? -3.594 -4.771 4.663 1.00 88.12 152 ASP A N 1
ATOM 1162 C CA . ASP A 1 152 ? -2.207 -5.086 4.330 1.00 88.12 152 ASP A CA 1
ATOM 1163 C C . ASP A 1 152 ? -2.074 -6.208 3.261 1.00 88.12 152 ASP A C 1
ATOM 1165 O O . ASP A 1 152 ? -3.017 -6.584 2.558 1.00 88.12 152 ASP A O 1
ATOM 1169 N N . GLY A 1 153 ? -0.860 -6.718 3.046 1.00 81.00 153 GLY A N 1
ATOM 1170 C CA . GLY A 1 153 ? -0.590 -7.832 2.126 1.00 81.00 153 GLY A CA 1
ATOM 1171 C C . GLY A 1 153 ? -0.614 -9.226 2.749 1.00 81.00 153 GLY A C 1
ATOM 1172 O O . GLY A 1 153 ? -0.220 -10.170 2.056 1.00 81.00 153 GLY A O 1
ATOM 1173 N N . GLY A 1 154 ? -1.019 -9.348 4.013 1.00 81.56 154 GLY A N 1
ATOM 1174 C CA . GLY A 1 154 ? -0.915 -10.558 4.813 1.00 81.56 154 GLY A CA 1
ATOM 1175 C C . GLY A 1 154 ? -1.912 -11.651 4.430 1.00 81.56 154 GLY A C 1
ATOM 1176 O O . GLY A 1 154 ? -2.946 -11.425 3.784 1.00 81.56 154 GLY A O 1
ATOM 1177 N N . ALA A 1 155 ? -1.608 -12.881 4.848 1.00 78.88 155 ALA A N 1
ATOM 1178 C CA . ALA A 1 155 ? -2.458 -14.042 4.587 1.00 78.88 155 ALA A CA 1
ATOM 1179 C C . ALA A 1 155 ? -3.867 -13.901 5.196 1.00 78.88 155 ALA A C 1
ATOM 1181 O O . ALA A 1 155 ? -4.842 -14.337 4.580 1.00 78.88 155 ALA A O 1
ATOM 1182 N N . ASN A 1 156 ? -4.004 -13.239 6.348 1.00 82.44 156 ASN A N 1
ATOM 1183 C CA . ASN A 1 156 ? -5.297 -13.003 7.000 1.00 82.44 156 ASN A CA 1
ATOM 1184 C C . ASN A 1 156 ? -6.233 -12.138 6.136 1.00 82.44 156 ASN A C 1
ATOM 1186 O O . ASN A 1 156 ? -7.441 -12.347 6.119 1.00 82.44 156 ASN A O 1
ATOM 1190 N N . ASN A 1 157 ? -5.690 -11.236 5.319 1.00 85.12 157 ASN A N 1
ATOM 1191 C CA . ASN A 1 157 ? -6.469 -10.308 4.499 1.00 85.12 157 ASN A CA 1
ATOM 1192 C C . ASN A 1 157 ? -6.839 -10.848 3.104 1.00 85.12 157 ASN A C 1
ATOM 1194 O O . ASN A 1 157 ? -7.543 -10.187 2.333 1.00 85.12 157 ASN A O 1
ATOM 1198 N N . HIS A 1 158 ? -6.407 -12.062 2.742 1.00 83.62 158 HIS A N 1
ATOM 1199 C CA . HIS A 1 158 ? -6.481 -12.531 1.354 1.00 83.62 158 HIS A CA 1
ATOM 1200 C C . HIS A 1 158 ? -7.914 -12.693 0.808 1.00 83.62 158 HIS A C 1
ATOM 1202 O O . HIS A 1 158 ? -8.144 -12.428 -0.380 1.00 83.62 158 HIS A O 1
ATOM 1208 N N . LEU A 1 159 ? -8.881 -13.115 1.637 1.00 84.50 159 LEU A N 1
ATOM 1209 C CA . LEU A 1 159 ? -10.287 -13.226 1.229 1.00 84.50 159 LEU A CA 1
ATOM 1210 C C . LEU A 1 159 ? -10.912 -11.847 1.023 1.00 84.50 159 LEU A C 1
ATOM 1212 O O . LEU A 1 159 ? -11.540 -11.620 -0.014 1.00 84.50 159 LEU A O 1
ATOM 1216 N N . LEU A 1 160 ? -10.670 -10.908 1.943 1.00 87.62 160 LEU A N 1
ATOM 1217 C CA . LEU A 1 160 ? -11.097 -9.517 1.795 1.00 87.62 160 LEU A CA 1
ATOM 1218 C C . LEU A 1 160 ? -10.546 -8.925 0.495 1.00 87.62 160 LEU A C 1
ATOM 1220 O O . LEU A 1 160 ? -11.325 -8.467 -0.346 1.00 87.62 160 LEU A O 1
ATOM 1224 N N . ALA A 1 161 ? -9.236 -9.062 0.268 1.00 86.50 161 ALA A N 1
ATOM 1225 C CA . ALA A 1 161 ? -8.567 -8.638 -0.957 1.00 86.50 161 ALA A CA 1
ATOM 1226 C C . ALA A 1 161 ? -9.206 -9.257 -2.209 1.00 86.50 161 ALA A C 1
ATOM 1228 O O . ALA A 1 161 ? -9.465 -8.557 -3.187 1.00 86.50 161 ALA A O 1
ATOM 1229 N N . LYS A 1 162 ? -9.499 -10.567 -2.192 1.00 83.50 162 LYS A N 1
ATOM 1230 C CA . LYS A 1 162 ? -10.157 -11.306 -3.288 1.00 83.50 162 LYS A CA 1
ATOM 1231 C C . LYS A 1 162 ? -11.544 -10.757 -3.619 1.00 83.50 162 LYS A C 1
ATOM 1233 O O . LYS A 1 162 ? -11.839 -10.597 -4.808 1.00 83.50 162 LYS A O 1
ATOM 1238 N N . VAL A 1 163 ? -12.357 -10.446 -2.609 1.00 85.62 163 VAL A N 1
ATOM 1239 C CA . VAL A 1 163 ? -13.696 -9.871 -2.796 1.00 85.62 163 VAL A CA 1
ATOM 1240 C C . VAL A 1 163 ? -13.593 -8.503 -3.465 1.00 85.62 163 VAL A C 1
ATOM 1242 O O . VAL A 1 163 ? -14.133 -8.320 -4.558 1.00 85.62 163 VAL A O 1
ATOM 1245 N N . VAL A 1 164 ? -12.836 -7.566 -2.888 1.00 86.94 164 VAL A N 1
ATOM 1246 C CA . VAL A 1 164 ? -12.820 -6.171 -3.368 1.00 86.94 164 VAL A CA 1
ATOM 1247 C C . VAL A 1 164 ? -12.182 -5.990 -4.749 1.00 86.94 164 VAL A C 1
ATOM 1249 O O . VAL A 1 164 ? -12.538 -5.059 -5.471 1.00 86.94 164 VAL A O 1
ATOM 1252 N N . ARG A 1 165 ? -11.279 -6.890 -5.164 1.00 79.62 165 ARG A N 1
ATOM 1253 C CA . ARG A 1 165 ? -10.640 -6.848 -6.496 1.00 79.62 165 ARG A CA 1
ATOM 1254 C C . ARG A 1 165 ? -11.376 -7.637 -7.583 1.00 79.62 165 ARG A C 1
ATOM 1256 O O . ARG A 1 165 ? -10.991 -7.558 -8.750 1.00 79.62 165 ARG A O 1
ATOM 1263 N N . CYS A 1 166 ? -12.389 -8.436 -7.226 1.00 75.88 166 CYS A N 1
ATOM 1264 C CA . CYS A 1 166 ? -13.143 -9.288 -8.158 1.00 75.88 166 CYS A CA 1
ATOM 1265 C C . CYS A 1 166 ? -12.260 -10.138 -9.097 1.00 75.88 166 CYS A C 1
ATOM 1267 O O . CYS A 1 166 ? -12.519 -10.236 -10.300 1.00 75.88 166 CYS A O 1
ATOM 1269 N N . SER A 1 167 ? -11.209 -10.767 -8.566 1.00 62.31 167 SER A N 1
ATOM 1270 C CA . SER A 1 167 ? -10.353 -11.675 -9.339 1.00 62.31 167 SER A CA 1
ATOM 1271 C C . SER A 1 167 ? -11.072 -13.000 -9.593 1.00 62.31 167 SER A C 1
ATOM 1273 O O . SER A 1 167 ? -11.063 -13.877 -8.736 1.00 62.31 167 SER A O 1
ATOM 1275 N N . THR A 1 168 ? -11.665 -13.190 -10.772 1.00 50.88 168 THR A N 1
ATOM 1276 C CA . THR A 1 168 ? -12.017 -14.536 -11.265 1.00 50.88 168 THR A CA 1
ATOM 1277 C C . THR A 1 168 ? -11.684 -14.691 -12.748 1.00 50.88 168 THR A C 1
ATOM 1279 O O . THR A 1 168 ? -11.900 -13.747 -13.518 1.00 50.88 168 THR A O 1
ATOM 1282 N N . PRO A 1 169 ? -11.172 -15.865 -13.174 1.00 45.44 169 PRO A N 1
ATOM 1283 C CA . PRO A 1 169 ? -10.823 -16.126 -14.566 1.00 45.44 169 PRO A CA 1
ATOM 1284 C C . PRO A 1 169 ? -12.023 -16.002 -15.518 1.00 45.44 169 PRO A C 1
ATOM 1286 O O . PRO A 1 169 ? -13.190 -16.039 -15.129 1.00 45.44 169 PRO A O 1
ATOM 1289 N N . GLN A 1 170 ? -11.725 -15.807 -16.804 1.00 41.09 170 GLN A N 1
ATOM 1290 C CA . GLN A 1 170 ? -12.682 -15.464 -17.863 1.00 41.09 170 GLN A CA 1
ATOM 1291 C C . GLN A 1 170 ? -13.847 -16.448 -18.062 1.00 41.09 170 GLN A C 1
ATOM 1293 O O . GLN A 1 170 ? -14.811 -16.062 -18.718 1.00 41.09 170 GLN A O 1
ATOM 1298 N N . THR A 1 171 ? -13.803 -17.657 -17.501 1.00 36.59 171 THR A N 1
ATOM 1299 C CA . THR A 1 171 ? -14.725 -18.737 -17.868 1.00 36.59 171 THR A CA 1
ATOM 1300 C C . THR A 1 171 ? -16.003 -18.868 -17.053 1.00 36.59 171 THR A C 1
ATOM 1302 O O . THR A 1 171 ? -16.935 -19.427 -17.601 1.00 36.59 171 THR A O 1
ATOM 1305 N N . GLU A 1 172 ? -16.142 -18.336 -15.838 1.00 36.66 172 GLU A N 1
ATOM 1306 C CA . GLU A 1 172 ? -17.406 -18.486 -15.091 1.00 36.66 172 GLU A CA 1
ATOM 1307 C C . GLU A 1 172 ? -17.481 -17.469 -13.944 1.00 36.66 172 GLU A C 1
ATOM 1309 O O . GLU A 1 172 ? -17.154 -17.756 -12.794 1.00 36.66 172 GLU A O 1
ATOM 1314 N N . VAL A 1 173 ? -17.924 -16.243 -14.250 1.00 37.91 173 VAL A N 1
ATOM 1315 C CA . VAL A 1 173 ? -18.451 -15.338 -13.211 1.00 37.91 173 VAL A CA 1
ATOM 1316 C C . VAL A 1 173 ? -19.881 -15.769 -12.929 1.00 37.91 173 VAL A C 1
ATOM 1318 O O . VAL A 1 173 ? -20.847 -15.098 -13.282 1.00 37.91 173 VAL A O 1
ATOM 1321 N N . THR A 1 174 ? -20.013 -16.935 -12.319 1.00 34.38 174 THR A N 1
ATOM 1322 C CA . THR A 1 174 ? -21.198 -17.229 -11.534 1.00 34.38 174 THR A CA 1
ATOM 1323 C C . THR A 1 174 ? -20.846 -16.780 -10.124 1.00 34.38 174 THR A C 1
ATOM 1325 O O . THR A 1 174 ? -19.826 -17.193 -9.581 1.00 34.38 174 THR A O 1
ATOM 1328 N N . LEU A 1 175 ? -21.692 -15.961 -9.504 1.00 39.56 175 LEU A N 1
ATOM 1329 C CA . LEU A 1 175 ? -21.668 -15.574 -8.079 1.00 39.56 175 LEU A CA 1
ATOM 1330 C C . LEU A 1 175 ? -21.752 -16.773 -7.092 1.00 39.56 175 LEU A C 1
ATOM 1332 O O . LEU A 1 175 ? -22.216 -16.626 -5.964 1.00 39.56 175 LEU A O 1
ATOM 1336 N N . GLY A 1 176 ? -21.410 -17.980 -7.547 1.00 35.81 176 GLY A N 1
ATOM 1337 C CA . GLY A 1 176 ? -21.240 -19.198 -6.764 1.00 35.81 176 GLY A CA 1
ATOM 1338 C C . GLY A 1 176 ? -19.797 -19.720 -6.729 1.00 35.81 176 GLY A C 1
ATOM 1339 O O . GLY A 1 176 ? -19.562 -20.677 -6.010 1.00 35.81 176 GLY A O 1
ATOM 1340 N N . THR A 1 177 ? -18.841 -19.137 -7.472 1.00 41.38 177 THR A N 1
ATOM 1341 C CA . THR A 1 177 ? -17.407 -19.526 -7.427 1.00 41.38 177 THR A CA 1
ATOM 1342 C C . THR A 1 177 ? -16.520 -18.510 -6.701 1.00 41.38 177 THR A C 1
ATOM 1344 O O . THR A 1 177 ? -15.464 -18.859 -6.177 1.00 41.38 177 THR A O 1
ATOM 1347 N N . LEU A 1 178 ? -16.947 -17.247 -6.627 1.00 45.41 178 LEU A N 1
ATOM 1348 C CA . LEU A 1 178 ? -16.532 -16.354 -5.551 1.00 45.41 178 LEU A CA 1
ATOM 1349 C C . LEU A 1 178 ? -17.378 -16.746 -4.341 1.00 45.41 178 LEU A C 1
ATOM 1351 O O . LEU A 1 178 ? -18.565 -16.425 -4.309 1.00 45.41 178 LEU A O 1
ATOM 1355 N N . GLU A 1 179 ? -16.785 -17.453 -3.382 1.00 49.84 179 GLU A N 1
ATOM 1356 C CA . GLU A 1 179 ? -17.317 -17.644 -2.026 1.00 49.84 179 GLU A CA 1
ATOM 1357 C C . GLU A 1 179 ? -17.369 -16.289 -1.305 1.00 49.84 179 GLU A C 1
ATOM 1359 O O . GLU A 1 179 ? -16.703 -16.064 -0.305 1.00 49.84 179 GLU A O 1
ATOM 1364 N N . VAL A 1 180 ? -18.105 -15.325 -1.858 1.00 53.78 180 VAL A N 1
ATOM 1365 C CA . VAL A 1 180 ? -18.579 -14.200 -1.072 1.00 53.78 180 VAL A CA 1
ATOM 1366 C C . VAL A 1 180 ? -19.576 -14.818 -0.098 1.00 53.78 180 VAL A C 1
ATOM 1368 O O . VAL A 1 180 ? -20.574 -15.372 -0.577 1.00 53.78 180 VAL A O 1
ATOM 1371 N N . PRO A 1 181 ? -19.326 -14.772 1.219 1.00 54.66 181 PRO A N 1
ATOM 1372 C CA . PRO A 1 181 ? -20.250 -15.305 2.202 1.00 54.66 181 PRO A CA 1
ATOM 1373 C C . PRO A 1 181 ? -21.600 -14.598 2.016 1.00 54.66 181 PRO A C 1
ATOM 1375 O O . PRO A 1 181 ? -21.757 -13.418 2.338 1.00 54.66 181 PRO A O 1
ATOM 1378 N N . ARG A 1 182 ? -22.573 -15.274 1.386 1.00 57.66 182 ARG A N 1
ATOM 1379 C CA . ARG A 1 182 ? -23.924 -14.717 1.155 1.00 57.66 182 ARG A CA 1
ATOM 1380 C C . ARG A 1 182 ? -24.689 -14.542 2.463 1.00 57.66 182 ARG A C 1
ATOM 1382 O O . ARG A 1 182 ? -25.688 -13.833 2.506 1.00 57.66 182 ARG A O 1
ATOM 1389 N N . ASP A 1 183 ? -24.223 -15.222 3.496 1.00 65.00 183 ASP A N 1
ATOM 1390 C CA . ASP A 1 183 ? -24.609 -15.105 4.891 1.00 65.00 183 ASP A CA 1
ATOM 1391 C C . ASP A 1 183 ? -24.287 -13.727 5.485 1.00 65.00 183 ASP A C 1
ATOM 1393 O O . ASP A 1 183 ? -24.976 -13.299 6.409 1.00 65.00 183 ASP A O 1
ATOM 1397 N N . VAL A 1 184 ? -23.347 -12.968 4.910 1.00 72.44 184 VAL A N 1
ATOM 1398 C CA . VAL A 1 184 ? -23.061 -11.596 5.348 1.00 72.44 184 VAL A CA 1
ATOM 1399 C C . VAL A 1 184 ? -23.821 -10.599 4.481 1.00 72.44 184 VAL A C 1
ATOM 1401 O O . VAL A 1 184 ? -23.508 -10.396 3.307 1.00 72.44 184 VAL A O 1
ATOM 1404 N N . ALA A 1 185 ? -24.821 -9.945 5.080 1.00 83.94 185 ALA A N 1
ATOM 1405 C CA . ALA A 1 185 ? -25.805 -9.116 4.378 1.00 83.94 185 ALA A CA 1
ATOM 1406 C C . ALA A 1 185 ? -25.198 -8.081 3.412 1.00 83.94 185 ALA A C 1
ATOM 1408 O O . ALA A 1 185 ? -25.688 -7.949 2.292 1.00 83.94 185 ALA A O 1
ATOM 1409 N N . PHE A 1 186 ? -24.123 -7.391 3.817 1.00 91.31 186 PHE A N 1
ATOM 1410 C CA . PHE A 1 186 ? -23.467 -6.382 2.979 1.00 91.31 186 PHE A CA 1
ATOM 1411 C C . PHE A 1 186 ? -22.842 -6.981 1.721 1.00 91.31 186 PHE A C 1
ATOM 1413 O O . PHE A 1 186 ? -22.969 -6.444 0.623 1.00 91.31 186 PHE A O 1
ATOM 1420 N N . TRP A 1 187 ? -22.145 -8.107 1.863 1.00 89.12 187 TRP A N 1
ATOM 1421 C CA . TRP A 1 187 ? -21.508 -8.740 0.719 1.00 89.12 187 TRP A CA 1
ATOM 1422 C C . TRP A 1 187 ? -22.531 -9.444 -0.179 1.00 89.12 187 TRP A C 1
ATOM 1424 O O . TRP A 1 187 ? -22.386 -9.429 -1.400 1.00 89.12 187 TRP A O 1
ATOM 1434 N N . GLY A 1 188 ? -23.609 -9.979 0.403 1.00 85.62 188 GLY A N 1
ATOM 1435 C CA . GLY A 1 188 ? -24.739 -10.551 -0.331 1.00 85.62 188 GLY A CA 1
ATOM 1436 C C . GLY A 1 188 ? -25.501 -9.547 -1.208 1.00 85.62 188 GLY A C 1
ATOM 1437 O O . GLY A 1 188 ? -26.115 -9.957 -2.194 1.00 85.62 188 GLY A O 1
ATOM 1438 N N . SER A 1 189 ? -25.446 -8.246 -0.900 1.00 88.56 189 SER A N 1
ATOM 1439 C CA . SER A 1 189 ? -26.017 -7.167 -1.724 1.00 88.56 189 SER A CA 1
ATOM 1440 C C . SER A 1 189 ? -25.028 -6.564 -2.731 1.00 88.56 189 SER A C 1
ATOM 1442 O O . SER A 1 189 ? -25.396 -5.654 -3.480 1.00 88.56 189 SER A O 1
ATOM 1444 N N . CYS A 1 190 ? -23.785 -7.053 -2.773 1.00 89.88 190 CYS A N 1
ATOM 1445 C CA . CYS A 1 190 ? -22.776 -6.583 -3.712 1.00 89.88 190 CYS A CA 1
ATOM 1446 C C . CYS A 1 190 ? -22.817 -7.350 -5.041 1.00 89.88 190 CYS A C 1
ATOM 1448 O O . CYS A 1 190 ? -22.907 -8.576 -5.091 1.00 89.88 190 CYS A O 1
ATOM 1450 N N . GLU A 1 191 ? -22.657 -6.621 -6.142 1.00 88.19 191 GLU A N 1
ATOM 1451 C CA . GLU A 1 191 ? -22.535 -7.169 -7.487 1.00 88.19 191 GLU A CA 1
ATOM 1452 C C . GLU A 1 191 ? -21.094 -7.035 -8.002 1.00 88.19 191 GLU A C 1
ATOM 1454 O O . GLU A 1 191 ? -20.572 -5.919 -8.086 1.00 88.19 191 GLU A O 1
ATOM 1459 N N . PRO A 1 192 ? -20.442 -8.131 -8.415 1.00 86.12 192 PRO A N 1
ATOM 1460 C CA . PRO A 1 192 ? -19.135 -8.074 -9.041 1.00 86.12 192 PRO A CA 1
ATOM 1461 C C . PRO A 1 192 ? -19.270 -7.540 -10.468 1.00 86.12 192 PRO A C 1
ATOM 1463 O O . PRO A 1 192 ? -20.127 -7.961 -11.252 1.00 86.12 192 PRO A O 1
ATOM 1466 N N . LYS A 1 193 ? -18.384 -6.619 -10.833 1.00 88.38 193 LYS A N 1
ATOM 1467 C CA . LYS A 1 193 ? -18.276 -6.029 -12.167 1.00 88.38 193 LYS A CA 1
ATOM 1468 C C . LYS A 1 193 ? -16.847 -6.180 -12.672 1.00 88.38 193 LYS A C 1
ATOM 1470 O O . LYS A 1 193 ? -15.898 -6.298 -11.904 1.00 88.38 193 LYS A O 1
ATOM 1475 N N . ARG A 1 194 ? -16.687 -6.166 -13.995 1.00 85.44 194 ARG A N 1
ATOM 1476 C CA . ARG A 1 194 ? -15.379 -6.197 -14.662 1.00 85.44 194 ARG A CA 1
ATOM 1477 C C . ARG A 1 194 ? -15.095 -4.868 -15.331 1.00 85.44 194 ARG A C 1
ATOM 1479 O O . ARG A 1 194 ? -16.000 -4.257 -15.905 1.00 85.44 194 ARG A O 1
ATOM 1486 N N . HIS A 1 195 ? -13.826 -4.483 -15.349 1.00 87.75 195 HIS A N 1
ATOM 1487 C CA . HIS A 1 195 ? -13.389 -3.404 -16.221 1.00 87.75 195 HIS A CA 1
ATOM 1488 C C . HIS A 1 195 ? -13.588 -3.788 -17.685 1.00 87.75 195 HIS A C 1
ATOM 1490 O O . HIS A 1 195 ? -13.345 -4.923 -18.095 1.00 87.75 195 HIS A O 1
ATOM 1496 N N . ARG A 1 196 ? -14.027 -2.823 -18.495 1.00 85.88 196 ARG A N 1
ATOM 1497 C CA . ARG A 1 196 ? -14.170 -2.994 -19.941 1.00 85.88 196 ARG A CA 1
ATOM 1498 C C . ARG A 1 196 ? -13.073 -2.215 -20.654 1.00 85.88 196 ARG A C 1
ATOM 1500 O O . ARG A 1 196 ? -12.899 -1.027 -20.400 1.00 85.88 196 ARG A O 1
ATOM 1507 N N . GLY A 1 197 ? -12.363 -2.892 -21.554 1.00 87.44 197 GLY A N 1
ATOM 1508 C CA . GLY A 1 197 ? -11.396 -2.283 -22.473 1.00 87.44 197 GLY A CA 1
ATOM 1509 C C . GLY A 1 197 ? -10.011 -1.963 -21.897 1.00 87.44 197 GLY A C 1
ATOM 1510 O O . GLY A 1 197 ? -9.174 -1.464 -22.645 1.00 87.44 197 GLY A O 1
ATOM 1511 N N . LEU A 1 198 ? -9.742 -2.250 -20.618 1.00 93.50 198 LEU A N 1
ATOM 1512 C CA . LEU A 1 198 ? -8.386 -2.157 -20.064 1.00 93.50 198 LEU A CA 1
ATOM 1513 C C . LEU A 1 198 ? -7.535 -3.329 -20.572 1.00 93.50 198 LEU A C 1
ATOM 1515 O O . LEU A 1 198 ? -7.954 -4.486 -20.511 1.00 93.50 198 LEU A O 1
ATOM 1519 N N . TRP A 1 199 ? -6.350 -3.034 -21.097 1.00 93.88 199 TRP A N 1
ATOM 1520 C CA . TRP A 1 199 ? -5.467 -4.029 -21.703 1.00 93.88 199 TRP A CA 1
ATOM 1521 C C . TRP A 1 199 ? -4.813 -4.895 -20.634 1.00 93.88 199 TRP A C 1
ATOM 1523 O O . TRP A 1 199 ? -4.197 -4.372 -19.713 1.00 93.88 199 TRP A O 1
ATOM 1533 N N . TYR A 1 200 ? -4.920 -6.217 -20.770 1.00 92.81 200 TYR A N 1
ATOM 1534 C CA . TYR A 1 200 ? -4.260 -7.183 -19.883 1.00 92.81 200 TYR A CA 1
ATOM 1535 C C . TYR A 1 200 ? -4.575 -6.998 -18.389 1.00 92.81 200 TYR A C 1
ATOM 1537 O O . TYR A 1 200 ? -3.775 -7.389 -17.550 1.00 92.81 200 TYR A O 1
ATOM 1545 N N . VAL A 1 201 ? -5.733 -6.427 -18.042 1.00 91.44 201 VAL A N 1
ATOM 1546 C CA . VAL A 1 201 ? -6.191 -6.275 -16.652 1.00 91.44 201 VAL A CA 1
ATOM 1547 C C . VAL A 1 201 ? -7.308 -7.294 -16.394 1.00 91.44 201 VAL A C 1
ATOM 1549 O O . VAL A 1 201 ? -8.407 -7.122 -16.922 1.00 91.44 201 VAL A O 1
ATOM 1552 N N . PRO A 1 202 ? -7.071 -8.355 -15.596 1.00 88.75 202 PRO A N 1
ATOM 1553 C CA . PRO A 1 202 ? -8.074 -9.389 -15.332 1.00 88.75 202 PRO A CA 1
ATOM 1554 C C . PRO A 1 202 ? -8.967 -9.070 -14.124 1.00 88.75 202 PRO A C 1
ATOM 1556 O O . PRO A 1 202 ? -9.816 -9.878 -13.754 1.00 88.75 202 PRO A O 1
ATOM 1559 N N . PHE A 1 203 ? -8.744 -7.926 -13.479 1.00 88.88 203 PHE A N 1
ATOM 1560 C CA . PHE A 1 203 ? -9.419 -7.523 -12.253 1.00 88.88 203 PHE A CA 1
ATOM 1561 C C . PHE A 1 203 ? -10.758 -6.833 -12.525 1.00 88.88 203 PHE A C 1
ATOM 1563 O O . PHE A 1 203 ? -11.094 -6.464 -13.656 1.00 88.88 203 PHE A O 1
ATOM 1570 N N . GLY A 1 204 ? -11.525 -6.652 -11.458 1.00 89.00 204 GLY A N 1
ATOM 1571 C CA . GLY A 1 204 ? -12.795 -5.953 -11.469 1.00 89.00 204 GLY A CA 1
ATOM 1572 C C . GLY A 1 204 ? -12.986 -5.107 -10.219 1.00 89.00 204 GLY A C 1
ATOM 1573 O O . GLY A 1 204 ? -12.030 -4.662 -9.585 1.00 89.00 204 GLY A O 1
ATOM 1574 N N . TYR A 1 205 ? -14.247 -4.901 -9.875 1.00 90.50 205 TYR A N 1
ATOM 1575 C CA . TYR A 1 205 ? -14.666 -4.163 -8.692 1.00 90.50 205 TYR A CA 1
ATOM 1576 C C . TYR A 1 205 ? -16.028 -4.674 -8.224 1.00 90.50 205 TYR A C 1
ATOM 1578 O O . TYR A 1 205 ? -16.808 -5.192 -9.026 1.00 90.50 205 TYR A O 1
ATOM 1586 N N . VAL A 1 206 ? -16.330 -4.517 -6.937 1.00 90.62 206 VAL A N 1
ATOM 1587 C CA . VAL A 1 206 ? -17.656 -4.821 -6.382 1.00 90.62 206 VAL A CA 1
ATOM 1588 C C . VAL A 1 206 ? -18.494 -3.550 -6.271 1.00 90.62 206 VAL A C 1
ATOM 1590 O O . VAL A 1 206 ? -17.983 -2.462 -5.999 1.00 90.62 206 VAL A O 1
ATOM 1593 N N . GLN A 1 207 ? -19.798 -3.686 -6.479 1.00 92.12 207 GLN A N 1
ATOM 1594 C CA . GLN A 1 207 ? -20.750 -2.585 -6.433 1.00 92.12 207 GLN A CA 1
ATOM 1595 C C . GLN A 1 207 ? -21.884 -2.903 -5.456 1.00 92.12 207 GLN A C 1
ATOM 1597 O O . GLN A 1 207 ? -22.582 -3.892 -5.633 1.00 92.12 207 GLN A O 1
ATOM 1602 N N . HIS A 1 208 ? -22.096 -2.048 -4.460 1.00 91.81 208 HIS A N 1
ATOM 1603 C CA . HIS A 1 208 ? -23.219 -2.110 -3.530 1.00 91.81 208 HIS A CA 1
ATOM 1604 C C . HIS A 1 208 ? -24.280 -1.080 -3.950 1.00 91.81 208 HIS A C 1
ATOM 1606 O O . HIS A 1 208 ? -24.086 0.132 -3.807 1.00 91.81 208 HIS A O 1
ATOM 1612 N N . GLY A 1 209 ? -25.404 -1.541 -4.506 1.00 91.44 209 GLY A N 1
ATOM 1613 C CA . GLY A 1 209 ? -26.403 -0.652 -5.110 1.00 91.44 209 GLY A CA 1
ATOM 1614 C C . GLY A 1 209 ? -25.818 0.106 -6.307 1.00 91.44 209 GLY A C 1
ATOM 1615 O O . GLY A 1 209 ? -25.449 -0.501 -7.308 1.00 91.44 209 GLY A O 1
ATOM 1616 N N . THR A 1 210 ? -25.712 1.433 -6.227 1.00 91.75 210 THR A N 1
ATOM 1617 C CA . THR A 1 210 ? -25.067 2.277 -7.258 1.00 91.75 210 THR A CA 1
ATOM 1618 C C . THR A 1 210 ? -23.613 2.631 -6.942 1.00 91.75 210 THR A C 1
ATOM 1620 O O . THR A 1 210 ? -22.944 3.238 -7.774 1.00 91.75 210 THR A O 1
ATOM 1623 N N . SER A 1 211 ? -23.120 2.269 -5.758 1.00 93.50 211 SER A N 1
ATOM 1624 C CA . SER A 1 211 ? -21.822 2.705 -5.243 1.00 93.50 211 SER A CA 1
ATOM 1625 C C . SER A 1 211 ? -20.778 1.602 -5.375 1.00 93.50 211 SER A C 1
ATOM 1627 O O . SER A 1 211 ? -21.019 0.464 -4.983 1.00 93.50 211 SER A O 1
ATOM 1629 N N . VAL A 1 212 ? -19.597 1.925 -5.898 1.00 93.69 212 VAL A N 1
ATOM 1630 C CA . VAL A 1 212 ? -18.461 0.988 -5.933 1.00 93.69 212 VAL A CA 1
ATOM 1631 C C . VAL A 1 212 ? -17.790 0.950 -4.561 1.00 93.69 212 VAL A C 1
ATOM 1633 O O . VAL A 1 212 ? -17.498 2.012 -4.011 1.00 93.69 212 VAL A O 1
ATOM 1636 N N . VAL A 1 213 ? -17.535 -0.246 -4.022 1.00 94.69 213 VAL A N 1
ATOM 1637 C CA . VAL A 1 213 ? -16.754 -0.421 -2.784 1.00 94.69 213 VAL A CA 1
ATOM 1638 C C . VAL A 1 213 ? -15.294 -0.607 -3.172 1.00 94.69 213 VAL A C 1
ATOM 1640 O O . VAL A 1 213 ? -14.946 -1.547 -3.889 1.00 94.69 213 VAL A O 1
ATOM 1643 N N . LEU A 1 214 ? -14.446 0.322 -2.743 1.00 94.88 214 LEU A N 1
ATOM 1644 C CA . LEU A 1 214 ? -13.036 0.341 -3.109 1.00 94.88 214 LEU A CA 1
ATOM 1645 C C . LEU A 1 214 ? -12.201 -0.491 -2.135 1.00 94.88 214 LEU A C 1
ATOM 1647 O O . LEU A 1 214 ? -12.459 -0.512 -0.937 1.00 94.88 214 LEU A O 1
ATOM 1651 N N . GLY A 1 215 ? -11.191 -1.174 -2.659 1.00 94.25 215 GLY A N 1
ATOM 1652 C CA . GLY A 1 215 ? -10.106 -1.716 -1.847 1.00 94.25 215 GLY A CA 1
ATOM 1653 C C . GLY A 1 215 ? -8.926 -0.756 -1.859 1.00 94.25 215 GLY A C 1
ATOM 1654 O O . GLY A 1 215 ? -8.742 -0.045 -2.849 1.00 94.25 215 GLY A O 1
ATOM 1655 N N . SER A 1 216 ? -8.126 -0.781 -0.802 1.00 94.19 216 SER A N 1
ATOM 1656 C CA . SER A 1 216 ? -6.787 -0.213 -0.771 1.00 94.19 216 SER A CA 1
ATOM 1657 C C . SER A 1 216 ? -5.842 -1.207 -0.122 1.00 94.19 216 SER A C 1
ATOM 1659 O O . SER A 1 216 ? -6.103 -1.692 0.974 1.00 94.19 216 SER A O 1
ATOM 1661 N N . GLN A 1 217 ? -4.762 -1.518 -0.824 1.00 91.25 217 GLN A N 1
ATOM 1662 C CA . GLN A 1 217 ? -3.690 -2.331 -0.282 1.00 91.25 217 GLN A CA 1
ATOM 1663 C C . GLN A 1 217 ? -2.544 -1.400 0.070 1.00 91.25 217 GLN A C 1
ATOM 1665 O O . GLN A 1 217 ? -2.152 -0.594 -0.779 1.00 91.25 217 GLN A O 1
ATOM 1670 N N . ASP A 1 218 ? -2.030 -1.486 1.295 1.00 89.00 218 ASP A N 1
ATOM 1671 C CA . ASP A 1 218 ? -1.031 -0.520 1.726 1.00 89.00 218 ASP A CA 1
ATOM 1672 C C . ASP A 1 218 ? 0.266 -0.603 0.905 1.00 89.00 218 ASP A C 1
ATOM 1674 O O . ASP A 1 218 ? 0.901 -1.648 0.718 1.00 89.00 218 ASP A O 1
ATOM 1678 N N . ALA A 1 219 ? 0.652 0.563 0.396 1.00 91.12 219 ALA A N 1
ATOM 1679 C CA . ALA A 1 219 ? 1.830 0.729 -0.420 1.00 91.12 219 ALA A CA 1
ATOM 1680 C C . ALA A 1 219 ? 3.119 0.661 0.401 1.00 91.12 219 ALA A C 1
ATOM 1682 O O . ALA A 1 219 ? 4.131 0.227 -0.148 1.00 91.12 219 ALA A O 1
ATOM 1683 N N . LEU A 1 220 ? 3.115 1.052 1.681 1.00 90.81 220 LEU A N 1
ATOM 1684 C CA . LEU A 1 220 ? 4.324 0.972 2.507 1.00 90.81 220 LEU A CA 1
ATOM 1685 C C . LEU A 1 220 ? 4.683 -0.482 2.798 1.00 90.81 220 LEU A C 1
ATOM 1687 O O . LEU A 1 220 ? 5.821 -0.874 2.546 1.00 90.81 220 LEU A O 1
ATOM 1691 N N . HIS A 1 221 ? 3.706 -1.318 3.147 1.00 90.19 221 HIS A N 1
ATOM 1692 C CA . HIS A 1 221 ? 3.883 -2.769 3.240 1.00 90.19 221 HIS A CA 1
ATOM 1693 C C . HIS A 1 221 ? 4.439 -3.395 1.956 1.00 90.19 221 HIS A C 1
ATOM 1695 O O . HIS A 1 221 ? 5.403 -4.171 1.999 1.00 90.19 221 HIS A O 1
ATOM 1701 N N . PHE A 1 222 ? 3.909 -3.014 0.789 1.00 92.38 222 PHE A N 1
ATOM 1702 C CA . PHE A 1 222 ? 4.484 -3.467 -0.477 1.00 92.38 222 PHE A CA 1
ATOM 1703 C C . PHE A 1 222 ? 5.933 -2.986 -0.654 1.00 92.38 222 PHE A C 1
ATOM 1705 O O . PHE A 1 222 ? 6.785 -3.772 -1.062 1.00 92.38 222 PHE A O 1
ATOM 1712 N N . LEU A 1 223 ? 6.242 -1.720 -0.355 1.00 93.38 223 LEU A N 1
ATOM 1713 C CA . LEU A 1 223 ? 7.592 -1.163 -0.489 1.00 93.38 223 LEU A CA 1
ATOM 1714 C C . LEU A 1 223 ? 8.596 -1.791 0.487 1.00 93.38 223 LEU A C 1
ATOM 1716 O O . LEU A 1 223 ? 9.746 -2.014 0.095 1.00 93.38 223 LEU A O 1
ATOM 1720 N N . LYS A 1 224 ? 8.174 -2.125 1.714 1.00 92.31 224 LYS A N 1
ATOM 1721 C CA . LYS A 1 224 ? 8.953 -2.909 2.683 1.00 92.31 224 LYS A CA 1
ATOM 1722 C C . LYS A 1 224 ? 9.392 -4.221 2.043 1.00 92.31 224 LYS A C 1
ATOM 1724 O O . LYS A 1 224 ? 10.591 -4.408 1.821 1.00 92.31 224 LYS A O 1
ATOM 1729 N N . ARG A 1 225 ? 8.430 -5.035 1.597 1.00 92.38 225 ARG A N 1
ATOM 1730 C CA . ARG A 1 225 ? 8.672 -6.330 0.941 1.00 92.38 225 ARG A CA 1
ATOM 1731 C C . ARG A 1 225 ? 9.488 -6.201 -0.349 1.00 92.38 225 ARG A C 1
ATOM 1733 O O . ARG A 1 225 ? 10.477 -6.902 -0.552 1.00 92.38 225 ARG A O 1
ATOM 1740 N N . PHE A 1 226 ? 9.123 -5.254 -1.211 1.00 94.69 226 PHE A N 1
ATOM 1741 C CA . PHE A 1 226 ? 9.821 -4.967 -2.463 1.00 94.69 226 PHE A CA 1
ATOM 1742 C C . PHE A 1 226 ? 11.290 -4.624 -2.217 1.00 94.69 226 PHE A C 1
ATOM 1744 O O . PHE A 1 226 ? 12.164 -5.185 -2.873 1.00 94.69 226 PHE A O 1
ATOM 1751 N N . SER A 1 227 ? 11.578 -3.731 -1.268 1.00 95.06 227 SER A N 1
ATOM 1752 C CA . SER A 1 227 ? 12.950 -3.328 -0.955 1.00 95.06 227 SER A CA 1
ATOM 1753 C C . SER A 1 227 ? 13.755 -4.429 -0.268 1.00 95.06 227 SER A C 1
ATOM 1755 O O . SER A 1 227 ? 14.954 -4.548 -0.525 1.00 95.06 227 SER A O 1
ATOM 1757 N N . LEU A 1 228 ? 13.101 -5.245 0.564 1.00 93.88 228 LEU A N 1
ATOM 1758 C CA . LEU A 1 228 ? 13.713 -6.369 1.259 1.00 93.88 228 LEU A CA 1
ATOM 1759 C C . LEU A 1 228 ? 14.236 -7.408 0.268 1.00 93.88 228 LEU A C 1
ATOM 1761 O O . LEU A 1 228 ? 15.413 -7.742 0.326 1.00 93.88 228 LEU A O 1
ATOM 1765 N N . HIS A 1 229 ? 13.431 -7.837 -0.710 1.00 92.75 229 HIS A N 1
ATOM 1766 C CA . HIS A 1 229 ? 13.889 -8.828 -1.695 1.00 92.75 229 HIS A CA 1
ATOM 1767 C C . HIS A 1 229 ? 15.074 -8.347 -2.550 1.00 92.75 229 HIS A C 1
ATOM 1769 O O . HIS A 1 229 ? 15.819 -9.165 -3.084 1.00 92.75 229 HIS A O 1
ATOM 1775 N N . HIS A 1 230 ? 15.260 -7.031 -2.700 1.00 93.38 230 HIS A N 1
ATOM 1776 C CA . HIS A 1 230 ? 16.437 -6.473 -3.376 1.00 93.38 230 HIS A CA 1
ATOM 1777 C C . HIS A 1 230 ? 17.658 -6.357 -2.449 1.00 93.38 230 HIS A C 1
ATOM 1779 O O . HIS A 1 230 ? 18.781 -6.271 -2.946 1.00 93.38 230 HIS A O 1
ATOM 1785 N N . GLY A 1 231 ? 17.453 -6.299 -1.129 1.00 88.50 231 GLY A N 1
ATOM 1786 C CA . GLY A 1 231 ? 18.501 -6.077 -0.130 1.00 88.50 231 GLY A CA 1
ATOM 1787 C C . GLY A 1 231 ? 18.958 -7.322 0.631 1.00 88.50 231 GLY A C 1
ATOM 1788 O O . GLY A 1 231 ? 20.099 -7.344 1.079 1.00 88.50 231 GLY A O 1
ATOM 1789 N N . SER A 1 232 ? 18.122 -8.358 0.748 1.00 85.31 232 SER A N 1
ATOM 1790 C CA . SER A 1 232 ? 18.409 -9.568 1.537 1.00 85.31 232 SER A CA 1
ATOM 1791 C C . SER A 1 232 ? 19.519 -10.442 0.944 1.00 85.31 232 SER A C 1
ATOM 1793 O O . SER A 1 232 ? 20.132 -11.239 1.648 1.00 85.31 232 SER A O 1
ATOM 1795 N N . GLY A 1 233 ? 19.773 -10.322 -0.363 1.00 82.12 233 GLY A N 1
ATOM 1796 C CA . GLY A 1 233 ? 20.711 -11.182 -1.085 1.00 82.12 233 GLY A CA 1
ATOM 1797 C C . GLY A 1 233 ? 20.189 -12.597 -1.359 1.00 82.12 233 GLY A C 1
ATOM 1798 O O . GLY A 1 233 ? 20.936 -13.402 -1.913 1.00 82.12 233 GLY A O 1
ATOM 1799 N N . SER A 1 234 ? 18.924 -12.907 -1.035 1.00 84.38 234 SER A N 1
ATOM 1800 C CA . SER A 1 234 ? 18.333 -14.226 -1.320 1.00 84.38 234 SER A CA 1
ATOM 1801 C C . SER A 1 234 ? 18.081 -14.461 -2.815 1.00 84.38 234 SER A C 1
ATOM 1803 O O . SER A 1 234 ? 18.013 -15.605 -3.263 1.00 84.38 234 SER A O 1
ATOM 1805 N N . LYS A 1 235 ? 17.978 -13.387 -3.610 1.00 89.50 235 LYS A N 1
ATOM 1806 C CA . LYS A 1 235 ? 17.753 -13.416 -5.063 1.00 89.50 235 LYS A CA 1
ATOM 1807 C C . LYS A 1 235 ? 18.592 -12.340 -5.758 1.00 89.50 235 LYS A C 1
ATOM 1809 O O . LYS A 1 235 ? 18.901 -11.304 -5.173 1.00 89.50 235 LYS A O 1
ATOM 1814 N N . THR A 1 236 ? 18.923 -12.542 -7.035 1.00 91.31 236 THR A N 1
ATOM 1815 C CA . THR A 1 236 ? 19.572 -11.507 -7.869 1.00 91.31 236 THR A CA 1
ATOM 1816 C C . THR A 1 236 ? 18.538 -10.859 -8.780 1.00 91.31 236 THR A C 1
ATOM 1818 O O . THR A 1 236 ? 18.395 -11.231 -9.947 1.00 91.31 236 THR A O 1
ATOM 1821 N N . ILE A 1 237 ? 17.792 -9.892 -8.245 1.00 95.12 237 ILE A N 1
ATOM 1822 C CA . ILE A 1 237 ? 16.684 -9.269 -8.976 1.00 95.12 237 ILE A CA 1
ATOM 1823 C C . ILE A 1 237 ? 17.206 -8.394 -10.113 1.00 95.12 237 ILE A C 1
ATOM 1825 O O . ILE A 1 237 ? 17.997 -7.469 -9.901 1.00 95.12 237 ILE A O 1
ATOM 1829 N N . SER A 1 238 ? 16.718 -8.666 -11.323 1.00 94.44 238 SER A N 1
ATOM 1830 C CA . SER A 1 238 ? 17.072 -7.912 -12.525 1.00 94.44 238 SER A CA 1
ATOM 1831 C C . SER A 1 238 ? 15.892 -7.121 -13.088 1.00 94.44 238 SER A C 1
ATOM 1833 O O . SER A 1 238 ? 14.776 -7.626 -13.181 1.00 94.44 238 SER A O 1
ATOM 1835 N N . TRP A 1 239 ? 16.161 -5.886 -13.511 1.00 94.75 239 TRP A N 1
ATOM 1836 C CA . TRP A 1 239 ? 15.225 -5.035 -14.249 1.00 94.75 239 TRP A CA 1
ATOM 1837 C C . TRP A 1 239 ? 15.688 -4.958 -15.704 1.00 94.75 239 TRP A C 1
ATOM 1839 O O . TRP A 1 239 ? 16.705 -4.336 -16.019 1.00 94.75 239 TRP A O 1
ATOM 1849 N N . GLY A 1 240 ? 14.977 -5.648 -16.595 1.00 92.44 240 GLY A N 1
ATOM 1850 C CA . GLY A 1 240 ? 15.460 -5.943 -17.944 1.00 92.44 240 GLY A CA 1
ATOM 1851 C C . GLY A 1 240 ? 16.698 -6.831 -17.936 1.00 92.44 240 GLY A C 1
ATOM 1852 O O . GLY A 1 240 ? 16.670 -7.937 -17.407 1.00 92.44 240 GLY A O 1
ATOM 1853 N N . SER A 1 241 ? 17.779 -6.369 -18.555 1.00 92.19 241 SER A N 1
ATOM 1854 C CA . SER A 1 241 ? 19.065 -7.076 -18.596 1.00 92.19 241 SER A CA 1
ATOM 1855 C C . SER A 1 241 ? 20.032 -6.620 -17.495 1.00 92.19 241 SER A C 1
ATOM 1857 O O . SER A 1 241 ? 21.224 -6.916 -17.577 1.00 92.19 241 SER A O 1
ATOM 1859 N N . VAL A 1 242 ? 19.554 -5.867 -16.497 1.00 93.88 242 VAL A N 1
ATOM 1860 C CA . VAL A 1 242 ? 20.398 -5.216 -15.487 1.00 93.88 242 VAL A CA 1
ATOM 1861 C C . VAL A 1 242 ? 20.111 -5.779 -14.092 1.00 93.88 242 VAL A C 1
ATOM 1863 O O . VAL A 1 242 ? 19.025 -5.529 -13.565 1.00 93.88 242 VAL A O 1
ATOM 1866 N N . PRO A 1 243 ? 21.066 -6.481 -13.455 1.00 94.19 243 PRO A N 1
ATOM 1867 C CA . PRO A 1 243 ? 20.920 -6.912 -12.070 1.00 94.19 243 PRO A CA 1
ATOM 1868 C C . PRO A 1 243 ? 21.006 -5.724 -11.107 1.00 94.19 243 PRO A C 1
ATOM 1870 O O . PRO A 1 243 ? 21.685 -4.726 -11.371 1.00 94.19 243 PRO A O 1
ATOM 1873 N N . THR A 1 244 ? 20.336 -5.848 -9.966 1.00 94.56 244 THR A N 1
ATOM 1874 C CA . THR A 1 244 ? 20.376 -4.857 -8.888 1.00 94.56 244 THR A CA 1
ATOM 1875 C C . THR A 1 244 ? 21.339 -5.298 -7.796 1.00 94.56 244 THR A C 1
ATOM 1877 O O . THR A 1 244 ? 21.196 -6.382 -7.247 1.00 94.56 244 THR A O 1
ATOM 1880 N N . ASP A 1 245 ? 22.297 -4.430 -7.470 1.00 91.12 245 ASP A N 1
ATOM 1881 C CA . ASP A 1 245 ? 23.229 -4.597 -6.353 1.00 91.12 245 ASP A CA 1
ATOM 1882 C C . ASP A 1 245 ? 23.279 -3.302 -5.530 1.00 91.12 245 ASP A C 1
ATOM 1884 O O . ASP A 1 245 ? 23.698 -2.238 -6.009 1.00 91.12 245 ASP A O 1
ATOM 1888 N N . LEU A 1 246 ? 22.846 -3.394 -4.271 1.00 92.75 246 LEU A N 1
ATOM 1889 C CA . LEU A 1 246 ? 22.776 -2.256 -3.356 1.00 92.75 246 LEU A CA 1
ATOM 1890 C C . LEU A 1 246 ? 24.141 -1.870 -2.761 1.00 92.75 246 LEU A C 1
ATOM 1892 O O . LEU A 1 246 ? 24.243 -0.841 -2.090 1.00 92.75 246 LEU A O 1
ATOM 1896 N N . SER A 1 247 ? 25.217 -2.615 -3.038 1.00 91.38 247 SER A N 1
ATOM 1897 C CA . SER A 1 247 ? 26.574 -2.304 -2.557 1.00 91.38 247 SER A CA 1
ATOM 1898 C C . SER A 1 247 ? 27.035 -0.910 -2.989 1.00 91.38 247 SER A C 1
ATOM 1900 O O . SER A 1 247 ? 27.707 -0.198 -2.241 1.00 91.38 247 SER A O 1
ATOM 1902 N N . SER A 1 248 ? 26.620 -0.464 -4.181 1.00 91.88 248 SER A N 1
ATOM 1903 C CA . SER A 1 248 ? 26.917 0.891 -4.662 1.00 91.88 248 SER A CA 1
ATOM 1904 C C . SER A 1 248 ? 26.197 1.992 -3.866 1.00 91.88 248 SER A C 1
ATOM 1906 O O . SER A 1 248 ? 26.714 3.108 -3.783 1.00 91.88 248 SER A O 1
ATOM 1908 N N . MET A 1 249 ? 25.048 1.681 -3.254 1.00 93.38 249 MET A N 1
ATOM 1909 C CA . MET A 1 249 ? 24.313 2.580 -2.357 1.00 93.38 249 MET A CA 1
ATOM 1910 C C . MET A 1 249 ? 24.940 2.604 -0.962 1.00 93.38 249 MET A C 1
ATOM 1912 O O . MET A 1 249 ? 25.075 3.676 -0.371 1.00 93.38 249 MET A O 1
ATOM 1916 N N . LEU A 1 250 ? 25.407 1.455 -0.457 1.00 91.62 250 LEU A N 1
ATOM 1917 C CA . LEU A 1 250 ? 26.192 1.396 0.781 1.00 91.62 250 LEU A CA 1
ATOM 1918 C C . LEU A 1 250 ? 27.464 2.246 0.667 1.00 91.62 250 LEU A C 1
ATOM 1920 O O . LEU A 1 250 ? 27.729 3.081 1.530 1.00 91.62 250 LEU A O 1
ATOM 1924 N N . ALA A 1 251 ? 28.198 2.111 -0.442 1.00 88.94 251 ALA A N 1
ATOM 1925 C CA . ALA A 1 251 ? 29.373 2.934 -0.732 1.00 88.94 251 ALA A CA 1
ATOM 1926 C C . ALA A 1 251 ? 29.042 4.437 -0.850 1.00 88.94 251 ALA A C 1
ATOM 1928 O O . ALA A 1 251 ? 29.898 5.284 -0.596 1.00 88.94 251 ALA A O 1
ATOM 1929 N N . ALA A 1 252 ? 27.799 4.778 -1.206 1.00 88.25 252 ALA A N 1
ATOM 1930 C CA . ALA A 1 252 ? 27.289 6.147 -1.242 1.00 88.25 252 ALA A CA 1
ATOM 1931 C C . ALA A 1 252 ? 26.758 6.652 0.117 1.00 88.25 252 ALA A C 1
ATOM 1933 O O . ALA A 1 252 ? 26.219 7.758 0.192 1.00 88.25 252 ALA A O 1
ATOM 1934 N N . GLY A 1 253 ? 26.920 5.880 1.197 1.00 88.62 253 GLY A N 1
ATOM 1935 C CA . GLY A 1 253 ? 26.559 6.282 2.557 1.00 88.62 253 GLY A CA 1
ATOM 1936 C C . GLY A 1 253 ? 25.144 5.896 2.990 1.00 88.62 253 GLY A C 1
ATOM 1937 O O . GLY A 1 253 ? 24.595 6.540 3.888 1.00 88.62 253 GLY A O 1
ATOM 1938 N N . MET A 1 254 ? 24.537 4.876 2.374 1.00 91.31 254 MET A N 1
ATOM 1939 C CA . MET A 1 254 ? 23.310 4.276 2.905 1.00 91.31 254 MET A CA 1
ATOM 1940 C C . MET A 1 254 ? 23.563 3.725 4.325 1.00 91.31 254 MET A C 1
ATOM 1942 O O . MET A 1 254 ? 24.601 3.097 4.547 1.00 91.31 254 MET A O 1
ATOM 1946 N N . PRO A 1 255 ? 22.661 3.950 5.303 1.00 89.69 255 PRO A N 1
ATOM 1947 C CA . PRO A 1 255 ? 22.832 3.429 6.656 1.00 89.69 255 PRO A CA 1
ATOM 1948 C C . PRO A 1 255 ? 23.008 1.908 6.662 1.00 89.69 255 PRO A C 1
ATOM 1950 O O . PRO A 1 255 ? 22.228 1.198 6.027 1.00 89.69 255 PRO A O 1
ATOM 1953 N N . LEU A 1 256 ? 23.986 1.405 7.428 1.00 88.38 256 LEU A N 1
ATOM 1954 C CA . LEU A 1 256 ? 24.282 -0.032 7.468 1.00 88.38 256 LEU A CA 1
ATOM 1955 C C . LEU A 1 256 ? 23.065 -0.854 7.912 1.00 88.38 256 LEU A C 1
ATOM 1957 O O . LEU A 1 256 ? 22.803 -1.898 7.336 1.00 88.38 256 LEU A O 1
ATOM 1961 N N . LYS A 1 257 ? 22.286 -0.350 8.875 1.00 89.06 257 LYS A N 1
ATOM 1962 C CA . LYS A 1 257 ? 21.035 -0.980 9.322 1.00 89.06 257 LYS A CA 1
ATOM 1963 C C . LYS A 1 257 ? 20.060 -1.238 8.167 1.00 89.06 257 LYS A C 1
ATOM 1965 O O . LYS A 1 257 ? 19.591 -2.357 8.008 1.00 89.06 257 LYS A O 1
ATOM 1970 N N . ALA A 1 258 ? 19.842 -0.230 7.319 1.00 90.38 258 ALA A N 1
ATOM 1971 C CA . ALA A 1 258 ? 18.963 -0.346 6.158 1.00 90.38 258 ALA A CA 1
ATOM 1972 C C . ALA A 1 258 ? 19.532 -1.287 5.084 1.00 90.38 258 ALA A C 1
ATOM 1974 O O . ALA A 1 258 ? 18.763 -2.020 4.468 1.00 90.38 258 ALA A O 1
ATOM 1975 N N . PHE A 1 259 ? 20.857 -1.286 4.878 1.00 91.75 259 PHE A N 1
ATOM 1976 C CA . PHE A 1 259 ? 21.538 -2.215 3.966 1.00 91.75 259 PHE A CA 1
ATOM 1977 C C . PHE A 1 259 ? 21.424 -3.672 4.427 1.00 91.75 259 PHE A C 1
ATOM 1979 O O . PHE A 1 259 ? 21.088 -4.531 3.626 1.00 91.75 259 PHE A O 1
ATOM 1986 N N . LEU A 1 260 ? 21.663 -3.931 5.715 1.00 88.94 260 LEU A N 1
ATOM 1987 C CA . LEU A 1 260 ? 21.587 -5.264 6.319 1.00 88.94 260 LEU A CA 1
ATOM 1988 C C . LEU A 1 260 ? 20.153 -5.738 6.577 1.00 88.94 260 LEU A C 1
ATOM 1990 O O . LEU A 1 260 ? 19.982 -6.823 7.113 1.00 88.94 260 LEU A O 1
ATOM 1994 N N . CYS A 1 261 ? 19.145 -4.922 6.254 1.00 88.94 261 CYS A N 1
ATOM 1995 C CA . CYS A 1 261 ? 17.742 -5.208 6.556 1.00 88.94 261 CYS A CA 1
ATOM 1996 C C . CYS A 1 261 ? 17.515 -5.545 8.041 1.00 88.94 261 CYS A C 1
ATOM 1998 O O . CYS A 1 261 ? 16.742 -6.428 8.372 1.00 88.94 261 CYS A O 1
ATOM 2000 N N . SER A 1 262 ? 18.191 -4.818 8.943 1.00 85.31 262 SER A N 1
ATOM 2001 C CA . SER A 1 262 ? 18.175 -5.106 10.390 1.00 85.31 262 SER A CA 1
ATOM 2002 C C . SER A 1 262 ? 16.792 -5.043 11.041 1.00 85.31 262 SER A C 1
ATOM 2004 O O . SER A 1 262 ? 16.606 -5.590 12.120 1.00 85.31 262 SER A O 1
ATOM 2006 N N . ASP A 1 263 ? 15.868 -4.320 10.413 1.00 83.94 263 ASP A N 1
ATOM 2007 C CA . ASP A 1 263 ? 14.450 -4.328 10.740 1.00 83.94 263 ASP A CA 1
ATOM 2008 C C . ASP A 1 263 ? 13.687 -4.379 9.412 1.00 83.94 263 ASP A C 1
ATOM 2010 O O . ASP A 1 263 ? 13.679 -3.413 8.634 1.00 83.94 263 ASP A O 1
ATOM 2014 N N . GLU A 1 264 ? 13.126 -5.547 9.124 1.00 84.19 264 GLU A N 1
ATOM 2015 C CA . GLU A 1 264 ? 12.404 -5.850 7.887 1.00 84.19 264 GLU A CA 1
ATOM 2016 C C . GLU A 1 264 ? 11.032 -5.165 7.843 1.00 84.19 264 GLU A C 1
ATOM 2018 O O . GLU A 1 264 ? 10.523 -4.880 6.757 1.00 84.19 264 GLU A O 1
ATOM 2023 N N . GLN A 1 265 ? 10.489 -4.816 9.015 1.00 82.56 265 GLN A N 1
ATOM 2024 C CA . GLN A 1 265 ? 9.190 -4.169 9.187 1.00 82.56 265 GLN A CA 1
ATOM 2025 C C . GLN A 1 265 ? 9.284 -2.635 9.227 1.00 82.56 265 GLN A C 1
ATOM 2027 O O . GLN A 1 265 ? 8.265 -1.949 9.252 1.00 82.56 265 GLN A O 1
ATOM 2032 N N . SER A 1 266 ? 10.493 -2.065 9.173 1.00 86.62 266 SER A N 1
ATOM 2033 C CA . SER A 1 266 ? 10.693 -0.613 9.205 1.00 86.62 266 SER A CA 1
ATOM 2034 C C . SER A 1 266 ? 10.473 0.065 7.847 1.00 86.62 266 SER A C 1
ATOM 2036 O O . SER A 1 266 ? 11.305 -0.044 6.935 1.00 86.62 266 SER A O 1
ATOM 2038 N N . ASP A 1 267 ? 9.439 0.908 7.760 1.00 88.50 267 ASP A N 1
ATOM 2039 C CA . ASP A 1 267 ? 9.188 1.779 6.599 1.00 88.50 267 ASP A CA 1
ATOM 2040 C C . ASP A 1 267 ? 10.370 2.709 6.309 1.00 88.50 267 ASP A C 1
ATOM 2042 O O . ASP A 1 267 ? 10.771 2.910 5.161 1.00 88.50 267 ASP A O 1
ATOM 2046 N N . VAL A 1 268 ? 10.986 3.259 7.359 1.00 88.75 268 VAL A N 1
ATOM 2047 C CA . VAL A 1 268 ? 12.123 4.178 7.228 1.00 88.75 268 VAL A CA 1
ATOM 2048 C C . VAL A 1 268 ? 13.326 3.465 6.610 1.00 88.75 268 VAL A C 1
ATOM 2050 O O . VAL A 1 268 ? 13.983 4.023 5.725 1.00 88.75 268 VAL A O 1
ATOM 2053 N N . GLN A 1 269 ? 13.626 2.231 7.032 1.00 91.50 269 GLN A N 1
ATOM 2054 C CA . GLN A 1 269 ? 14.713 1.455 6.427 1.00 91.50 269 GLN A CA 1
ATOM 2055 C C . GLN A 1 269 ? 14.397 1.080 4.975 1.00 91.50 269 GLN A C 1
ATOM 2057 O O . GLN A 1 269 ? 15.277 1.208 4.117 1.00 91.50 269 GLN A O 1
ATOM 2062 N N . ALA A 1 270 ? 13.151 0.696 4.681 1.00 93.69 270 ALA A N 1
ATOM 2063 C CA . ALA A 1 270 ? 12.695 0.427 3.319 1.00 93.69 270 ALA A CA 1
ATOM 2064 C C . ALA A 1 270 ? 12.875 1.642 2.405 1.00 93.69 270 ALA A C 1
ATOM 2066 O O . ALA A 1 270 ? 13.497 1.538 1.346 1.00 93.69 270 ALA A O 1
ATOM 2067 N N . LEU A 1 271 ? 12.443 2.822 2.852 1.00 93.69 271 LEU A N 1
ATOM 2068 C CA . LEU A 1 271 ? 12.585 4.060 2.092 1.00 93.69 271 LEU A CA 1
ATOM 2069 C C . LEU A 1 271 ? 14.041 4.498 1.938 1.00 93.69 271 LEU A C 1
ATOM 2071 O O . LEU A 1 271 ? 14.405 5.028 0.889 1.00 93.69 271 LEU A O 1
ATOM 2075 N N . HIS A 1 272 ? 14.911 4.235 2.919 1.00 93.50 272 HIS A N 1
ATOM 2076 C CA . HIS A 1 272 ? 16.351 4.443 2.748 1.00 93.50 272 HIS A CA 1
ATOM 2077 C C . HIS A 1 272 ? 16.933 3.584 1.616 1.00 93.50 272 HIS A C 1
ATOM 2079 O O . HIS A 1 272 ? 17.775 4.087 0.872 1.00 93.50 272 HIS A O 1
ATOM 2085 N N . ARG A 1 273 ? 16.462 2.342 1.429 1.00 95.12 273 ARG A N 1
ATOM 2086 C CA . ARG A 1 273 ? 16.912 1.465 0.333 1.00 95.12 273 ARG A CA 1
ATOM 2087 C C . ARG A 1 273 ? 16.485 1.951 -1.052 1.00 95.12 273 ARG A C 1
ATOM 2089 O O . ARG A 1 273 ? 17.137 1.586 -2.016 1.00 95.12 273 ARG A O 1
ATOM 2096 N N . VAL A 1 274 ? 15.451 2.783 -1.172 1.00 95.19 274 VAL A N 1
ATOM 2097 C CA . VAL A 1 274 ? 14.954 3.343 -2.453 1.00 95.19 274 VAL A CA 1
ATOM 2098 C C . VAL A 1 274 ? 15.171 4.859 -2.575 1.00 95.19 274 VAL A C 1
ATOM 2100 O O . VAL A 1 274 ? 14.522 5.538 -3.380 1.00 95.19 274 VAL A O 1
ATOM 2103 N N . ASN A 1 275 ? 16.058 5.419 -1.749 1.00 94.62 275 ASN A N 1
ATOM 2104 C C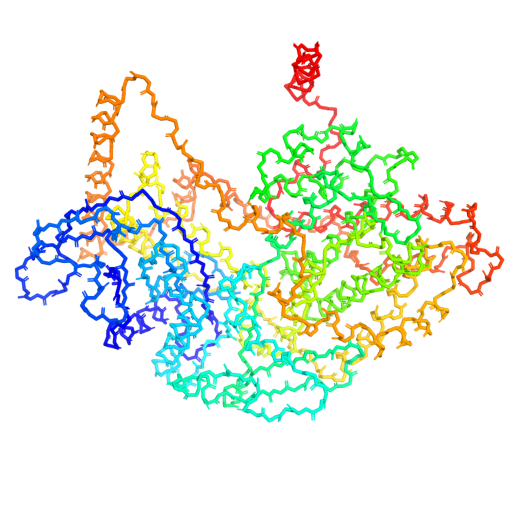A . ASN A 1 275 ? 16.299 6.856 -1.668 1.00 94.62 275 ASN A CA 1
ATOM 2105 C C . ASN A 1 275 ? 17.282 7.331 -2.756 1.00 94.62 275 ASN A C 1
ATOM 2107 O O . ASN A 1 275 ? 18.389 6.801 -2.896 1.00 94.62 275 ASN A O 1
ATOM 2111 N N . SER A 1 276 ? 16.908 8.398 -3.471 1.00 93.69 276 SER A N 1
ATOM 2112 C CA . SER A 1 276 ? 17.718 9.028 -4.525 1.00 93.69 276 SER A CA 1
ATOM 2113 C C . SER A 1 276 ? 19.090 9.510 -4.045 1.00 93.69 276 SER A C 1
ATOM 2115 O O . SER A 1 276 ? 20.030 9.580 -4.842 1.00 93.69 276 SER A O 1
ATOM 2117 N N . LYS A 1 277 ? 19.237 9.808 -2.748 1.00 91.75 277 LYS A N 1
ATOM 2118 C CA . LYS A 1 277 ? 20.487 10.262 -2.129 1.00 91.75 277 LYS A CA 1
ATOM 2119 C C . LYS A 1 277 ? 21.641 9.279 -2.310 1.00 91.75 277 LYS A C 1
ATOM 2121 O O . LYS A 1 277 ? 22.785 9.705 -2.461 1.00 91.75 277 LYS A O 1
ATOM 2126 N N . TYR A 1 278 ? 21.356 7.980 -2.278 1.00 93.38 278 TYR A N 1
ATOM 2127 C CA . TYR A 1 278 ? 22.388 6.940 -2.331 1.00 93.38 278 TYR A CA 1
ATOM 2128 C C . TYR A 1 278 ? 22.631 6.422 -3.754 1.00 93.38 278 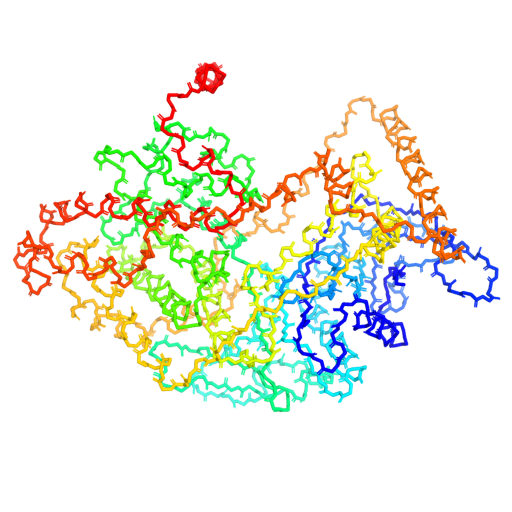TYR A C 1
ATOM 2130 O O . TYR A 1 278 ? 23.446 5.525 -3.964 1.00 93.38 278 TYR A O 1
ATOM 2138 N N . LEU A 1 279 ? 21.964 7.001 -4.755 1.00 93.75 279 LEU A N 1
ATOM 2139 C CA . LEU A 1 279 ? 22.189 6.675 -6.157 1.00 93.75 279 LEU A CA 1
ATOM 2140 C C . LEU A 1 279 ? 23.506 7.303 -6.636 1.00 93.75 279 LEU A C 1
ATOM 2142 O O . LEU A 1 279 ? 23.603 8.502 -6.905 1.00 93.75 279 LEU A O 1
ATOM 2146 N N . SER A 1 280 ? 24.555 6.480 -6.709 1.00 89.06 280 SER A N 1
ATOM 2147 C CA . SER A 1 280 ? 25.898 6.919 -7.102 1.00 89.06 280 SER A CA 1
ATOM 2148 C C . SER A 1 280 ? 26.071 6.986 -8.621 1.00 89.06 280 SER A C 1
ATOM 2150 O O . SER A 1 280 ? 25.340 6.364 -9.381 1.00 89.06 280 SER A O 1
ATOM 2152 N N . LYS A 1 281 ? 27.099 7.682 -9.112 1.00 87.94 281 LYS A N 1
ATOM 2153 C CA . LYS A 1 281 ? 27.446 7.675 -10.549 1.00 87.94 281 LYS A CA 1
ATOM 2154 C C . LYS A 1 281 ? 28.330 6.486 -10.955 1.00 87.94 281 LYS A C 1
ATOM 2156 O O . LYS A 1 281 ? 28.774 6.436 -12.100 1.00 87.94 281 LYS A O 1
ATOM 2161 N N . ALA A 1 282 ? 28.602 5.545 -10.049 1.00 86.19 282 ALA A N 1
ATOM 2162 C CA . ALA A 1 282 ? 29.463 4.395 -10.323 1.00 86.19 282 ALA A CA 1
ATOM 2163 C C . ALA A 1 282 ? 28.886 3.507 -11.438 1.00 86.19 282 ALA A C 1
ATOM 2165 O O . ALA A 1 282 ? 27.690 3.521 -11.707 1.00 86.19 282 ALA A O 1
ATOM 2166 N N . TRP A 1 283 ? 29.709 2.737 -12.144 1.00 81.00 283 TRP A N 1
ATOM 2167 C CA . TRP A 1 283 ? 29.215 1.898 -13.246 1.00 81.00 283 TRP A CA 1
ATOM 2168 C C . TRP A 1 283 ? 28.228 0.818 -12.752 1.00 81.00 283 TRP A C 1
ATOM 2170 O O . TRP A 1 283 ? 27.237 0.556 -13.426 1.00 81.00 283 TRP A O 1
ATOM 2180 N N . ASN A 1 284 ? 28.419 0.295 -11.537 1.00 83.69 284 ASN A N 1
ATOM 2181 C CA . ASN A 1 284 ? 27.567 -0.718 -10.902 1.00 83.69 284 ASN A CA 1
ATOM 2182 C C . ASN A 1 284 ? 26.278 -0.161 -10.263 1.00 83.69 284 ASN A C 1
ATOM 2184 O O . ASN A 1 284 ? 25.529 -0.912 -9.651 1.00 83.69 284 ASN A O 1
ATOM 2188 N N . SER A 1 285 ? 25.984 1.137 -10.399 1.00 91.31 285 SER A N 1
ATOM 2189 C CA . SER A 1 285 ? 24.787 1.750 -9.806 1.00 91.31 285 SER A CA 1
ATOM 2190 C C . SER A 1 285 ? 23.563 1.786 -10.726 1.00 91.31 285 SER A C 1
ATOM 2192 O O . SER A 1 285 ? 22.523 2.300 -10.317 1.00 91.31 285 SER A O 1
ATOM 2194 N N . VAL A 1 286 ? 23.650 1.263 -11.959 1.00 94.31 286 VAL A N 1
ATOM 2195 C CA . VAL A 1 286 ? 22.507 1.272 -12.897 1.00 94.31 286 VAL A CA 1
ATOM 2196 C C . VAL A 1 286 ? 21.304 0.540 -12.304 1.00 94.31 286 VAL A C 1
ATOM 2198 O O . VAL A 1 286 ? 20.215 1.105 -12.277 1.00 94.31 286 VAL A O 1
ATOM 2201 N N . GLY A 1 287 ? 21.504 -0.685 -11.806 1.00 95.69 287 GLY A N 1
ATOM 2202 C CA . GLY A 1 287 ? 20.439 -1.492 -11.206 1.00 95.69 287 GLY A CA 1
ATOM 2203 C C . GLY A 1 287 ? 19.691 -0.737 -10.101 1.00 95.69 287 GLY A C 1
ATOM 2204 O O . GLY A 1 287 ? 18.483 -0.552 -10.225 1.00 95.69 287 GLY A O 1
ATOM 2205 N N . PRO A 1 288 ? 20.395 -0.174 -9.097 1.00 96.31 288 PRO A N 1
ATOM 2206 C CA . PRO A 1 288 ? 19.794 0.685 -8.076 1.00 96.31 288 PRO A CA 1
ATOM 2207 C C . PRO A 1 288 ? 18.960 1.865 -8.589 1.00 96.31 288 PRO A C 1
ATOM 2209 O O . PRO A 1 288 ? 17.940 2.187 -7.978 1.00 96.31 288 PRO A O 1
ATOM 2212 N N . HIS A 1 289 ? 19.345 2.503 -9.703 1.00 97.25 289 HIS A N 1
ATOM 2213 C CA . HIS A 1 289 ? 18.519 3.554 -10.313 1.00 97.25 289 HIS A CA 1
ATOM 2214 C C . HIS A 1 289 ? 17.203 2.987 -10.848 1.00 97.25 289 HIS A C 1
ATOM 2216 O O . HIS A 1 289 ? 16.151 3.555 -10.573 1.00 97.25 289 HIS A O 1
ATOM 2222 N N . LEU A 1 290 ? 17.247 1.876 -11.592 1.00 97.00 290 LEU A N 1
ATOM 2223 C CA . LEU A 1 290 ? 16.048 1.252 -12.166 1.00 97.00 290 LEU A CA 1
ATOM 2224 C C . LEU A 1 290 ? 15.105 0.737 -11.073 1.00 97.00 290 LEU A C 1
ATOM 2226 O O . LEU A 1 290 ? 13.907 0.999 -11.110 1.00 97.00 290 LEU A O 1
ATOM 2230 N N . TYR A 1 291 ? 15.661 0.073 -10.065 1.00 96.06 291 TYR A N 1
ATOM 2231 C CA . TYR A 1 291 ? 14.940 -0.386 -8.883 1.00 96.06 291 TYR A CA 1
ATOM 2232 C C . TYR A 1 291 ? 14.255 0.774 -8.137 1.00 96.06 291 TYR A C 1
ATOM 2234 O O . TYR A 1 291 ? 13.053 0.721 -7.862 1.00 96.06 291 TYR A O 1
ATOM 2242 N N . SER A 1 292 ? 14.989 1.864 -7.881 1.00 97.19 292 SER A N 1
ATOM 2243 C CA . SER A 1 292 ? 14.436 3.043 -7.202 1.00 97.19 292 SER A CA 1
ATOM 2244 C C . SER A 1 292 ? 13.391 3.759 -8.057 1.00 97.19 292 SER A C 1
ATOM 2246 O O . SER A 1 292 ? 12.414 4.272 -7.515 1.00 97.19 292 SER A O 1
ATOM 2248 N N . PHE A 1 293 ? 13.562 3.766 -9.384 1.00 97.38 293 PHE A N 1
ATOM 2249 C CA . PHE A 1 293 ? 12.574 4.280 -10.329 1.00 97.38 293 PHE A CA 1
ATOM 2250 C C . PHE A 1 293 ? 11.259 3.509 -10.241 1.00 97.38 293 PHE A C 1
ATOM 2252 O O . PHE A 1 293 ? 10.216 4.130 -10.074 1.00 97.38 293 PHE A O 1
ATOM 2259 N N . VAL A 1 294 ? 11.294 2.174 -10.317 1.00 96.94 294 VAL A N 1
ATOM 2260 C CA . VAL A 1 294 ? 10.073 1.354 -10.253 1.00 96.94 294 VAL A CA 1
ATOM 2261 C C . VAL A 1 294 ? 9.346 1.592 -8.932 1.00 96.94 294 VAL A C 1
ATOM 2263 O O . VAL A 1 294 ? 8.143 1.850 -8.940 1.00 96.94 294 VAL A O 1
ATOM 2266 N N . SER A 1 295 ? 10.081 1.616 -7.815 1.00 96.94 295 SER A N 1
ATOM 2267 C CA . SER A 1 295 ? 9.516 1.987 -6.516 1.00 96.94 295 SER A CA 1
ATOM 2268 C C . SER A 1 295 ? 8.891 3.388 -6.531 1.00 96.94 295 SER A C 1
ATOM 2270 O O . SER A 1 295 ? 7.795 3.563 -6.011 1.00 96.94 295 SER A O 1
ATOM 2272 N N . ALA A 1 296 ? 9.530 4.374 -7.164 1.00 96.62 296 ALA A N 1
ATOM 2273 C CA . ALA A 1 296 ? 8.980 5.721 -7.275 1.00 96.62 296 ALA A CA 1
ATOM 2274 C C . ALA A 1 296 ? 7.706 5.779 -8.139 1.00 96.62 296 ALA A C 1
ATOM 2276 O O . ALA A 1 296 ? 6.777 6.492 -7.782 1.00 96.62 296 ALA A O 1
ATOM 2277 N N . VAL A 1 297 ? 7.601 5.013 -9.232 1.00 96.50 297 VAL A N 1
ATOM 2278 C CA . VAL A 1 297 ? 6.362 4.937 -10.038 1.00 96.50 297 VAL A CA 1
ATOM 2279 C C . VAL A 1 297 ? 5.209 4.353 -9.209 1.00 96.50 297 VAL A C 1
ATOM 2281 O O . VAL A 1 297 ? 4.100 4.885 -9.241 1.00 96.50 297 VAL A O 1
ATOM 2284 N N . LEU A 1 298 ? 5.476 3.301 -8.429 1.00 94.94 298 LEU A N 1
ATOM 2285 C CA . LEU A 1 298 ? 4.503 2.685 -7.517 1.00 94.94 298 LEU A CA 1
ATOM 2286 C C . LEU A 1 298 ? 4.051 3.655 -6.412 1.00 94.94 298 LEU A C 1
ATOM 2288 O O . LEU A 1 298 ? 2.854 3.772 -6.140 1.00 94.94 298 LEU A O 1
ATOM 2292 N N . SER A 1 299 ? 4.998 4.382 -5.814 1.00 94.69 299 SER A N 1
ATOM 2293 C CA . SER A 1 299 ? 4.729 5.422 -4.817 1.00 94.69 299 SER A CA 1
ATOM 2294 C C . SER A 1 299 ? 3.946 6.600 -5.391 1.00 94.69 299 SER A C 1
ATOM 2296 O O . SER A 1 299 ? 3.032 7.090 -4.737 1.00 94.69 299 SER A O 1
ATOM 2298 N N . PHE A 1 300 ? 4.264 7.047 -6.610 1.00 93.38 300 PHE A N 1
ATOM 2299 C CA . PHE A 1 300 ? 3.589 8.168 -7.277 1.00 93.38 300 PHE A CA 1
ATOM 2300 C C . PHE A 1 300 ? 2.092 7.913 -7.439 1.00 93.38 300 PHE A C 1
ATOM 2302 O O . PHE A 1 300 ? 1.276 8.819 -7.281 1.00 93.38 300 PHE A O 1
ATOM 2309 N N . ALA A 1 301 ? 1.726 6.669 -7.746 1.00 88.38 301 ALA A N 1
ATOM 2310 C CA . ALA A 1 301 ? 0.330 6.286 -7.850 1.00 88.38 301 ALA A CA 1
ATOM 2311 C C . ALA A 1 301 ? -0.384 6.370 -6.485 1.00 88.38 301 ALA A C 1
ATOM 2313 O O . ALA A 1 301 ? -1.549 6.753 -6.448 1.00 88.38 301 ALA A O 1
ATOM 2314 N N . ASN A 1 302 ? 0.320 6.078 -5.385 1.00 89.75 302 ASN A N 1
ATOM 2315 C CA . ASN A 1 302 ? -0.235 5.944 -4.037 1.00 89.75 302 ASN A CA 1
ATOM 2316 C C . ASN A 1 302 ? 0.281 7.044 -3.090 1.00 89.75 302 ASN A C 1
ATOM 2318 O O . ASN A 1 302 ? -0.239 8.156 -3.099 1.00 89.75 302 ASN A O 1
ATOM 2322 N N . GLN A 1 303 ? 1.320 6.757 -2.298 1.00 90.25 303 GLN A N 1
ATOM 2323 C CA . GLN A 1 303 ? 1.799 7.606 -1.197 1.00 90.25 303 GLN A CA 1
ATOM 2324 C C . GLN A 1 303 ? 2.195 9.035 -1.606 1.00 90.25 303 GLN A C 1
ATOM 2326 O O . GLN A 1 303 ? 1.957 9.978 -0.862 1.00 90.25 303 GLN A O 1
ATOM 2331 N N . ALA A 1 304 ? 2.741 9.224 -2.808 1.00 90.44 304 ALA A N 1
ATOM 2332 C CA . ALA A 1 304 ? 3.097 10.539 -3.355 1.00 90.44 304 ALA A CA 1
ATOM 2333 C C . ALA A 1 304 ? 1.998 11.143 -4.263 1.00 90.44 304 ALA A C 1
ATOM 2335 O O . ALA A 1 304 ? 2.218 12.144 -4.949 1.00 90.44 304 ALA A O 1
ATOM 2336 N N . GLY A 1 305 ? 0.814 10.524 -4.302 1.00 89.44 305 GLY A N 1
ATOM 2337 C CA . GLY A 1 305 ? -0.276 10.847 -5.224 1.00 89.44 305 GLY A CA 1
ATOM 2338 C C . GLY A 1 305 ? -1.212 11.971 -4.768 1.00 89.44 305 GLY A C 1
ATOM 2339 O O . GLY A 1 305 ? -2.082 12.386 -5.536 1.00 89.44 305 GLY A O 1
ATOM 2340 N N . ASP A 1 306 ? -1.061 12.490 -3.549 1.00 88.69 306 ASP A N 1
ATOM 2341 C CA . ASP A 1 306 ? -2.001 13.453 -2.949 1.00 88.69 306 ASP A CA 1
ATOM 2342 C C . ASP A 1 306 ? -2.173 14.745 -3.754 1.00 88.69 306 ASP A C 1
ATOM 2344 O O . ASP A 1 306 ? -3.266 15.308 -3.798 1.00 88.69 306 ASP A O 1
ATOM 2348 N N . LYS A 1 307 ? -1.107 15.213 -4.411 1.00 86.56 307 LYS A N 1
ATOM 2349 C CA . LYS A 1 307 ? -1.124 16.438 -5.231 1.00 86.56 307 LYS A CA 1
ATOM 2350 C C . LYS A 1 307 ? -1.370 16.176 -6.719 1.00 86.56 307 LYS A C 1
ATOM 2352 O O . LYS A 1 307 ? -1.316 17.110 -7.521 1.00 86.56 307 LYS A O 1
ATOM 2357 N N . GLN A 1 308 ? -1.585 14.918 -7.094 1.00 88.00 308 GLN A N 1
ATOM 2358 C CA . GLN A 1 308 ? -1.723 14.488 -8.481 1.00 88.00 308 GLN A CA 1
ATOM 2359 C C . GLN A 1 308 ? -3.196 14.320 -8.837 1.00 88.00 308 GLN A C 1
ATOM 2361 O O . GLN A 1 308 ? -4.005 13.888 -8.013 1.00 88.00 308 GLN A O 1
ATOM 2366 N N . ASP A 1 309 ? -3.548 14.652 -10.078 1.00 89.50 309 ASP A N 1
ATOM 2367 C CA . ASP A 1 309 ? -4.899 14.413 -10.569 1.00 89.50 309 ASP A CA 1
ATOM 2368 C C . ASP A 1 309 ? -5.154 12.919 -10.843 1.00 89.50 309 ASP A C 1
ATOM 2370 O O . ASP A 1 309 ? -4.244 12.085 -10.896 1.00 89.50 309 ASP A O 1
ATOM 2374 N N . ALA A 1 310 ? -6.432 12.571 -11.002 1.00 92.38 310 ALA A N 1
ATOM 2375 C CA . ALA A 1 310 ? -6.861 11.197 -11.234 1.00 92.38 310 ALA A CA 1
ATOM 2376 C C . ALA A 1 310 ? -6.271 10.589 -12.516 1.00 92.38 310 ALA A C 1
ATOM 2378 O O . ALA A 1 310 ? -6.060 9.379 -12.575 1.00 92.38 310 ALA A O 1
ATOM 2379 N N . GLU A 1 311 ? -6.020 11.403 -13.545 1.00 94.62 311 GLU A N 1
ATOM 2380 C CA . GLU A 1 311 ? -5.469 10.930 -14.812 1.00 94.62 311 GLU A CA 1
ATOM 2381 C C . GLU A 1 311 ? -4.006 10.508 -14.641 1.00 94.62 311 GLU A C 1
ATOM 2383 O O . GLU A 1 311 ? -3.631 9.407 -15.054 1.00 94.62 311 GLU A O 1
ATOM 2388 N N . GLU A 1 312 ? -3.192 11.346 -14.002 1.00 93.38 312 GLU A N 1
ATOM 2389 C CA . GLU A 1 312 ? -1.774 11.070 -13.810 1.00 93.38 312 GLU A CA 1
ATOM 2390 C C . GLU A 1 312 ? -1.562 9.896 -12.850 1.00 93.38 312 GLU A C 1
ATOM 2392 O O . GLU A 1 312 ? -0.714 9.034 -13.102 1.00 93.38 312 GLU A O 1
ATOM 2397 N N . ARG A 1 313 ? -2.379 9.790 -11.794 1.00 94.25 313 ARG A N 1
ATOM 2398 C CA . ARG A 1 313 ? -2.364 8.620 -10.903 1.00 94.25 313 ARG A CA 1
ATOM 2399 C C . ARG A 1 313 ? -2.780 7.344 -11.621 1.00 94.25 313 ARG A C 1
ATOM 2401 O O . ARG A 1 313 ? -2.085 6.338 -11.503 1.00 94.25 313 ARG A O 1
ATOM 2408 N N . ALA A 1 314 ? -3.861 7.381 -12.406 1.00 96.62 314 ALA A N 1
ATOM 2409 C CA . ALA A 1 314 ? -4.306 6.226 -13.183 1.00 96.62 314 ALA A CA 1
ATOM 2410 C C . ALA A 1 314 ? -3.226 5.760 -14.170 1.00 96.62 314 ALA A C 1
ATOM 2412 O O . ALA A 1 314 ? -2.974 4.560 -14.284 1.00 96.62 314 ALA A O 1
ATOM 2413 N N . TYR A 1 315 ? -2.554 6.699 -14.844 1.00 97.44 315 TYR A N 1
ATOM 2414 C CA . TYR A 1 315 ? -1.435 6.392 -15.730 1.00 97.44 315 TYR A CA 1
ATOM 2415 C C . TYR A 1 315 ? -0.285 5.700 -14.983 1.00 97.44 315 TYR A C 1
ATOM 2417 O O . TYR A 1 315 ? 0.165 4.649 -15.434 1.00 97.44 315 TYR A O 1
ATOM 2425 N N . HIS A 1 316 ? 0.156 6.222 -13.832 1.00 97.12 316 HIS A N 1
ATOM 2426 C CA . HIS A 1 316 ? 1.237 5.601 -13.053 1.00 97.12 316 HIS A CA 1
ATOM 2427 C C . HIS A 1 316 ? 0.842 4.241 -12.470 1.00 97.12 316 HIS A C 1
ATOM 2429 O O . HIS A 1 316 ? 1.649 3.317 -12.523 1.00 97.12 316 HIS A O 1
ATOM 2435 N N . SER A 1 317 ? -0.399 4.079 -11.999 1.00 97.50 317 SER A N 1
ATOM 2436 C CA . SER A 1 317 ? -0.949 2.777 -11.596 1.00 97.50 317 SER A CA 1
ATOM 2437 C C . SER A 1 317 ? -0.839 1.750 -12.723 1.00 97.50 317 SER A C 1
ATOM 2439 O O . SER A 1 317 ? -0.323 0.652 -12.525 1.00 97.50 317 SER A O 1
ATOM 2441 N N . LEU A 1 318 ? -1.297 2.106 -13.926 1.00 98.31 318 LEU A N 1
ATOM 2442 C CA . LEU A 1 318 ? -1.241 1.227 -15.093 1.00 98.31 318 LEU A CA 1
ATOM 2443 C C . LEU A 1 318 ? 0.206 0.959 -15.529 1.00 98.31 318 LEU A C 1
ATOM 2445 O O . LEU A 1 318 ? 0.554 -0.174 -15.844 1.00 98.31 318 LEU A O 1
ATOM 2449 N N . ALA A 1 319 ? 1.071 1.972 -15.510 1.00 98.00 319 ALA A N 1
ATOM 2450 C CA . ALA A 1 319 ? 2.464 1.819 -15.901 1.00 98.00 319 ALA A CA 1
ATOM 2451 C C . ALA A 1 319 ? 3.237 0.918 -14.926 1.00 98.00 319 ALA A C 1
ATOM 2453 O O . ALA A 1 319 ? 3.917 -0.005 -15.368 1.00 98.00 319 ALA A O 1
ATOM 2454 N N . ALA A 1 320 ? 3.082 1.114 -13.613 1.00 97.88 320 ALA A N 1
ATOM 2455 C CA . ALA A 1 320 ? 3.652 0.236 -12.593 1.00 97.88 320 ALA A CA 1
ATOM 2456 C C . ALA A 1 320 ? 3.155 -1.209 -12.744 1.00 97.88 320 ALA A C 1
ATOM 2458 O O . ALA A 1 320 ? 3.961 -2.141 -12.739 1.00 97.88 320 ALA A O 1
ATOM 2459 N N . TYR A 1 321 ? 1.848 -1.388 -12.962 1.00 98.06 321 TYR A N 1
ATOM 2460 C CA . TYR A 1 321 ? 1.239 -2.689 -13.236 1.00 98.06 321 TYR A CA 1
ATOM 2461 C C . TYR A 1 321 ? 1.914 -3.406 -14.417 1.00 98.06 321 TYR A C 1
ATOM 2463 O O . TYR A 1 321 ? 2.344 -4.555 -14.292 1.00 98.06 321 TYR A O 1
ATOM 2471 N N . TYR A 1 322 ? 2.068 -2.723 -15.556 1.00 98.50 322 TYR A N 1
ATOM 2472 C CA . TYR A 1 322 ? 2.714 -3.312 -16.728 1.00 98.50 322 TYR A CA 1
ATOM 2473 C C . TYR A 1 322 ? 4.213 -3.535 -16.526 1.00 98.50 322 TYR A C 1
ATOM 2475 O O . TYR A 1 322 ? 4.717 -4.568 -16.956 1.00 98.50 322 TYR A O 1
ATOM 2483 N N . LEU A 1 323 ? 4.926 -2.632 -15.847 1.00 97.94 323 LEU A N 1
ATOM 2484 C CA . LEU A 1 323 ? 6.353 -2.799 -15.557 1.00 97.94 323 LEU A CA 1
ATOM 2485 C C . LEU A 1 323 ? 6.621 -4.060 -14.729 1.00 97.94 323 LEU A C 1
ATOM 2487 O O . LEU A 1 323 ? 7.544 -4.806 -15.060 1.00 97.94 323 LEU A O 1
ATOM 2491 N N . LEU A 1 324 ? 5.806 -4.334 -13.705 1.00 97.75 324 LEU A N 1
ATOM 2492 C CA . LEU A 1 324 ? 5.925 -5.550 -12.893 1.00 97.75 324 LEU A CA 1
ATOM 2493 C C . LEU A 1 324 ? 5.744 -6.817 -13.743 1.00 97.75 324 LEU A C 1
ATOM 2495 O O . LEU A 1 324 ? 6.572 -7.726 -13.687 1.00 97.75 324 LEU A O 1
ATOM 2499 N N . LEU A 1 325 ? 4.695 -6.867 -14.570 1.00 97.81 325 LEU A N 1
ATOM 2500 C CA . LEU A 1 325 ? 4.391 -8.044 -15.392 1.00 97.81 325 LEU A CA 1
ATOM 2501 C C . LEU A 1 325 ? 5.377 -8.248 -16.541 1.00 97.81 325 LEU A C 1
ATOM 2503 O O . LEU A 1 325 ? 5.791 -9.376 -16.805 1.00 97.81 325 LEU A O 1
ATOM 2507 N N . ILE A 1 326 ? 5.761 -7.173 -17.228 1.00 98.12 326 ILE A N 1
ATOM 2508 C CA . ILE A 1 326 ? 6.717 -7.236 -18.333 1.00 98.12 326 ILE A CA 1
ATOM 2509 C C . ILE A 1 326 ? 8.087 -7.691 -17.817 1.00 98.12 326 ILE A C 1
ATOM 2511 O O . ILE A 1 326 ? 8.726 -8.508 -18.477 1.00 98.12 326 ILE A O 1
ATOM 2515 N N . ASN A 1 327 ? 8.526 -7.238 -16.636 1.00 97.06 327 ASN A N 1
ATOM 2516 C CA . ASN A 1 327 ? 9.796 -7.696 -16.065 1.00 97.06 327 ASN A CA 1
ATOM 2517 C C . ASN A 1 327 ? 9.732 -9.148 -15.574 1.00 97.06 327 ASN A C 1
ATOM 2519 O O . ASN A 1 327 ? 10.695 -9.882 -15.780 1.00 97.06 327 ASN A O 1
ATOM 2523 N N . ALA A 1 328 ? 8.595 -9.605 -15.037 1.00 96.69 328 ALA A N 1
ATOM 2524 C CA . ALA A 1 328 ? 8.400 -11.021 -14.712 1.00 96.69 328 ALA A CA 1
ATOM 2525 C C . ALA A 1 328 ? 8.511 -11.912 -15.961 1.00 96.69 328 ALA A C 1
ATOM 2527 O O . ALA A 1 328 ? 9.255 -12.893 -15.975 1.00 96.69 328 ALA A O 1
ATOM 2528 N N . HIS A 1 329 ? 7.825 -11.528 -17.041 1.00 96.75 329 HIS A N 1
ATOM 2529 C CA . HIS A 1 329 ? 7.937 -12.186 -18.342 1.00 96.75 329 HIS A CA 1
ATOM 2530 C C . HIS A 1 329 ? 9.379 -12.158 -18.869 1.00 96.75 329 HIS A C 1
ATOM 2532 O O . HIS A 1 329 ? 9.897 -13.170 -19.338 1.00 96.75 329 HIS A O 1
ATOM 2538 N N . GLN A 1 330 ? 10.056 -11.014 -18.766 1.00 95.31 330 GLN A N 1
ATOM 2539 C CA . GLN A 1 330 ? 11.429 -10.882 -19.236 1.00 95.31 330 GLN A CA 1
ATOM 2540 C C . GLN A 1 330 ? 12.392 -11.785 -18.458 1.00 95.31 330 GLN A C 1
ATOM 2542 O O . GLN A 1 330 ? 13.247 -12.421 -19.073 1.00 95.31 330 GLN A O 1
ATOM 2547 N N . ALA A 1 331 ? 12.241 -11.892 -17.137 1.00 95.25 331 ALA A N 1
ATOM 2548 C CA . ALA A 1 331 ? 13.030 -12.810 -16.325 1.00 95.25 331 ALA A CA 1
ATOM 2549 C C . ALA A 1 331 ? 12.829 -14.267 -16.775 1.00 95.25 331 ALA A C 1
ATOM 2551 O O . ALA A 1 331 ? 13.802 -15.001 -16.929 1.00 95.25 331 ALA A O 1
ATOM 2552 N N . GLN A 1 332 ? 11.591 -14.673 -17.074 1.00 95.44 332 GLN A N 1
ATOM 2553 C CA . GLN A 1 332 ? 11.303 -16.006 -17.620 1.00 95.44 332 GLN A CA 1
ATOM 2554 C C . GLN A 1 332 ? 11.976 -16.255 -18.970 1.00 95.44 332 GLN A C 1
ATOM 2556 O O . GLN A 1 332 ? 12.504 -17.340 -19.205 1.00 95.44 332 GLN A O 1
ATOM 2561 N N . LEU A 1 333 ? 12.000 -15.254 -19.851 1.00 94.00 333 LEU A N 1
ATOM 2562 C CA . LEU A 1 333 ? 12.680 -15.374 -21.139 1.00 94.00 333 LEU A CA 1
ATOM 2563 C C . LEU A 1 333 ? 14.202 -15.492 -21.001 1.00 94.00 333 LEU A C 1
ATOM 2565 O O . LEU A 1 333 ? 14.813 -16.257 -21.742 1.00 94.00 333 LEU A O 1
ATOM 2569 N N . ILE A 1 334 ? 14.816 -14.731 -20.089 1.00 93.38 334 ILE A N 1
ATOM 2570 C CA . ILE A 1 334 ? 16.277 -14.717 -19.915 1.00 93.38 334 ILE A CA 1
ATOM 2571 C C . ILE A 1 334 ? 16.757 -15.969 -19.171 1.00 93.38 334 ILE A C 1
ATOM 2573 O O . ILE A 1 334 ? 17.741 -16.584 -19.576 1.00 93.38 334 ILE A O 1
ATOM 2577 N N . TYR A 1 335 ? 16.077 -16.337 -18.085 1.00 95.12 335 TYR A N 1
ATOM 2578 C CA . TYR A 1 335 ? 16.561 -17.334 -17.125 1.00 95.12 335 TYR A CA 1
ATOM 2579 C C . TYR A 1 335 ? 15.818 -18.676 -17.203 1.00 95.12 335 TYR A C 1
ATOM 2581 O O . TYR A 1 335 ? 16.174 -19.623 -16.500 1.00 95.12 335 TYR A O 1
ATOM 2589 N N . GLY A 1 336 ? 14.792 -18.793 -18.053 1.00 94.81 336 GLY A N 1
ATOM 2590 C CA . GLY A 1 336 ? 14.032 -20.028 -18.229 1.00 94.81 336 GLY A CA 1
ATOM 2591 C C . GLY A 1 336 ? 13.427 -20.510 -16.912 1.00 94.81 336 GLY A C 1
ATOM 2592 O O . GLY A 1 336 ? 12.725 -19.767 -16.231 1.00 94.81 336 GLY A O 1
ATOM 2593 N N . SER A 1 337 ? 13.718 -21.752 -16.524 1.00 93.31 337 SER A N 1
ATOM 2594 C CA . SER A 1 337 ? 13.221 -22.345 -15.276 1.00 93.31 337 SER A CA 1
ATOM 2595 C C . SER A 1 337 ? 13.760 -21.678 -14.005 1.00 93.31 337 SER A C 1
ATOM 2597 O O . SER A 1 337 ? 13.103 -21.767 -12.974 1.00 93.31 337 SER A O 1
ATOM 2599 N N . ALA A 1 338 ? 14.908 -20.994 -14.068 1.00 94.25 338 ALA A N 1
ATOM 2600 C CA . ALA A 1 338 ? 15.554 -20.362 -12.912 1.00 94.25 338 ALA A CA 1
ATOM 2601 C C . ALA A 1 338 ? 15.054 -18.932 -12.627 1.00 94.25 338 ALA A C 1
ATOM 2603 O O . ALA A 1 338 ? 15.557 -18.251 -11.741 1.00 94.25 338 ALA A O 1
ATOM 2604 N N . TRP A 1 339 ? 14.057 -18.432 -13.364 1.00 94.38 339 TRP A N 1
ATOM 2605 C CA . TRP A 1 339 ? 13.622 -17.033 -13.264 1.00 94.38 339 TRP A CA 1
ATOM 2606 C C . TRP A 1 339 ? 13.185 -16.591 -11.858 1.00 94.38 339 TRP A C 1
ATOM 2608 O O . TRP A 1 339 ? 13.344 -15.418 -11.523 1.00 94.38 339 TRP A O 1
ATOM 2618 N N . LYS A 1 340 ? 12.675 -17.515 -11.030 1.00 91.75 340 LYS A N 1
ATOM 2619 C CA . LYS A 1 340 ? 12.268 -17.248 -9.639 1.00 91.75 340 LYS A CA 1
ATOM 2620 C C . LYS A 1 340 ? 13.437 -16.847 -8.726 1.00 91.75 340 LYS A C 1
ATOM 2622 O O . LYS A 1 340 ? 13.204 -16.248 -7.679 1.00 91.75 340 LYS A O 1
ATOM 2627 N N . GLU A 1 341 ? 14.674 -17.161 -9.109 1.00 90.94 341 GLU A N 1
ATOM 2628 C CA . GLU A 1 341 ? 15.908 -16.754 -8.413 1.00 90.94 341 GLU A CA 1
ATOM 2629 C C . GLU A 1 341 ? 16.390 -15.361 -8.862 1.00 90.94 341 GLU A C 1
ATOM 2631 O O . GLU A 1 341 ? 17.219 -14.724 -8.206 1.00 90.94 341 GLU A O 1
ATOM 2636 N N . HIS A 1 342 ? 15.860 -14.871 -9.987 1.00 94.06 342 HIS A N 1
ATOM 2637 C CA . HIS A 1 342 ? 16.319 -13.661 -10.669 1.00 94.06 342 HIS A CA 1
ATOM 2638 C C . HIS A 1 342 ? 15.277 -12.539 -10.725 1.00 94.06 342 HIS A C 1
ATOM 2640 O O . HIS A 1 342 ? 15.502 -11.494 -11.347 1.00 94.06 342 HIS A O 1
ATOM 2646 N N . PHE A 1 343 ? 14.128 -12.736 -10.086 1.00 95.44 343 PHE A N 1
ATOM 2647 C CA . PHE A 1 343 ? 13.080 -11.734 -10.013 1.00 95.44 343 PHE A CA 1
ATOM 2648 C C . PHE A 1 343 ? 12.277 -11.844 -8.714 1.00 95.44 343 PHE A C 1
ATOM 2650 O O . PHE A 1 343 ? 12.541 -12.700 -7.872 1.00 95.44 343 PHE A O 1
ATOM 2657 N N . LEU A 1 344 ? 11.327 -10.929 -8.536 1.00 95.00 344 LEU A N 1
ATOM 2658 C CA . LEU A 1 344 ? 10.467 -10.874 -7.358 1.00 95.00 344 LEU A CA 1
ATOM 2659 C C . LEU A 1 344 ? 9.636 -12.161 -7.201 1.00 95.00 344 LEU A C 1
ATOM 2661 O O . LEU A 1 344 ? 9.207 -12.726 -8.214 1.00 95.00 344 LEU A O 1
ATOM 2665 N N . PRO A 1 345 ? 9.332 -12.579 -5.957 1.00 92.75 345 PRO A N 1
ATOM 2666 C CA . PRO A 1 345 ? 8.334 -13.612 -5.701 1.00 92.75 345 PRO A CA 1
ATOM 2667 C C . PRO A 1 345 ? 6.998 -13.314 -6.381 1.00 92.75 345 PRO A C 1
ATOM 2669 O O . PRO A 1 345 ? 6.589 -12.156 -6.537 1.00 92.75 345 PRO A O 1
ATOM 2672 N N . VAL A 1 346 ? 6.287 -14.377 -6.762 1.00 91.44 346 VAL A N 1
ATOM 2673 C CA . VAL A 1 346 ? 4.970 -14.269 -7.407 1.00 91.44 346 VAL A CA 1
ATOM 2674 C C . VAL A 1 346 ? 3.969 -13.564 -6.492 1.00 91.44 346 VAL A C 1
ATOM 2676 O O . VAL A 1 346 ? 3.206 -12.721 -6.972 1.00 91.44 346 VAL A O 1
ATOM 2679 N N . SER A 1 347 ? 4.003 -13.857 -5.189 1.00 89.00 347 SER A N 1
ATOM 2680 C CA . SER A 1 347 ? 3.217 -13.181 -4.152 1.00 89.00 347 SER A CA 1
ATOM 2681 C C . SER A 1 347 ? 3.413 -11.661 -4.202 1.00 89.00 347 SER A C 1
ATOM 2683 O O . SER A 1 347 ? 2.443 -10.919 -4.374 1.00 89.00 347 SER A O 1
ATOM 2685 N N . THR A 1 348 ? 4.665 -11.199 -4.182 1.00 92.31 348 THR A N 1
ATOM 2686 C CA . THR A 1 348 ? 5.029 -9.779 -4.264 1.00 92.31 348 THR A CA 1
ATOM 2687 C C . THR A 1 348 ? 4.547 -9.146 -5.567 1.00 92.31 348 THR A C 1
ATOM 2689 O O . THR A 1 348 ? 3.880 -8.114 -5.534 1.00 92.31 348 THR A O 1
ATOM 2692 N N . ILE A 1 349 ? 4.776 -9.776 -6.726 1.00 94.31 349 ILE A N 1
ATOM 2693 C CA . ILE A 1 349 ? 4.280 -9.262 -8.020 1.00 94.31 349 ILE A CA 1
ATOM 2694 C C . ILE A 1 349 ? 2.755 -9.099 -7.991 1.00 94.31 349 ILE A C 1
ATOM 2696 O O . ILE A 1 349 ? 2.224 -8.083 -8.448 1.00 94.31 349 ILE A O 1
ATOM 2700 N N . ARG A 1 350 ? 2.043 -10.086 -7.436 1.00 90.38 350 ARG A N 1
ATOM 2701 C CA . ARG A 1 350 ? 0.581 -10.092 -7.361 1.00 90.38 350 ARG A CA 1
ATOM 2702 C C . ARG A 1 350 ? 0.056 -9.002 -6.433 1.00 90.38 350 ARG A C 1
ATOM 2704 O O . ARG A 1 350 ? -0.937 -8.371 -6.785 1.00 90.38 350 ARG A O 1
ATOM 2711 N N . ILE A 1 351 ? 0.685 -8.787 -5.280 1.00 90.56 351 ILE A N 1
ATOM 2712 C CA . ILE A 1 351 ? 0.345 -7.713 -4.333 1.00 90.56 351 ILE A CA 1
ATOM 2713 C C . ILE A 1 351 ? 0.568 -6.349 -4.992 1.00 90.56 351 ILE A C 1
ATOM 2715 O O . ILE A 1 351 ? -0.348 -5.533 -5.045 1.00 90.56 351 ILE A O 1
ATOM 2719 N N . GLY A 1 352 ? 1.728 -6.131 -5.617 1.00 94.19 352 GLY A N 1
ATOM 2720 C CA . GLY A 1 352 ? 2.015 -4.877 -6.321 1.00 94.19 352 GLY A CA 1
ATOM 2721 C C . GLY A 1 352 ? 1.016 -4.591 -7.446 1.00 94.19 352 GLY A C 1
ATOM 2722 O O . GLY A 1 352 ? 0.540 -3.466 -7.599 1.00 94.19 352 GLY A O 1
ATOM 2723 N N . CYS A 1 353 ? 0.625 -5.623 -8.199 1.00 95.06 353 CYS A N 1
ATOM 2724 C CA . CYS A 1 353 ? -0.409 -5.509 -9.224 1.00 95.06 353 CYS A CA 1
ATOM 2725 C C . CYS A 1 353 ? -1.789 -5.165 -8.640 1.00 95.06 353 CYS A C 1
ATOM 2727 O O . CYS A 1 353 ? -2.499 -4.341 -9.211 1.00 95.06 353 CYS A O 1
ATOM 2729 N N . GLN A 1 354 ? -2.172 -5.783 -7.520 1.00 91.75 354 GLN A N 1
ATOM 2730 C CA . GLN A 1 354 ? -3.438 -5.507 -6.833 1.00 91.75 354 GLN A CA 1
ATOM 2731 C C . GLN A 1 354 ? -3.496 -4.071 -6.323 1.00 91.75 354 GLN A C 1
ATOM 2733 O O . GLN A 1 354 ? -4.444 -3.359 -6.642 1.00 91.75 354 GLN A O 1
ATOM 2738 N N . MET A 1 355 ? -2.447 -3.621 -5.636 1.00 94.25 355 MET A N 1
ATOM 2739 C CA . MET A 1 355 ? -2.289 -2.237 -5.195 1.00 94.25 355 MET A CA 1
ATOM 2740 C C . MET A 1 355 ? -2.472 -1.245 -6.357 1.00 94.25 355 MET A C 1
ATOM 2742 O O . MET A 1 355 ? -3.243 -0.291 -6.254 1.00 94.25 355 MET A O 1
ATOM 2746 N N . CYS A 1 356 ? -1.836 -1.497 -7.509 1.00 96.12 356 CYS A N 1
ATOM 2747 C CA . CYS A 1 356 ? -1.983 -0.640 -8.690 1.00 96.12 356 CYS A CA 1
ATOM 2748 C C . CYS A 1 356 ? -3.442 -0.529 -9.164 1.00 96.12 356 CYS A C 1
ATOM 2750 O O . CYS A 1 356 ? -3.895 0.562 -9.525 1.00 96.12 356 CYS A O 1
ATOM 2752 N N . ILE A 1 357 ? -4.180 -1.643 -9.155 1.00 94.44 357 ILE A N 1
ATOM 2753 C CA . ILE A 1 357 ? -5.584 -1.701 -9.578 1.00 94.44 357 ILE A CA 1
ATOM 2754 C C . ILE A 1 357 ? -6.521 -1.067 -8.554 1.00 94.44 357 ILE A C 1
ATOM 2756 O O . ILE A 1 357 ? -7.453 -0.368 -8.942 1.00 94.44 357 ILE A O 1
ATOM 2760 N N . HIS A 1 358 ? -6.265 -1.249 -7.263 1.00 94.44 358 HIS A N 1
ATOM 2761 C CA . HIS A 1 358 ? -7.002 -0.571 -6.201 1.00 94.44 358 HIS A CA 1
ATOM 2762 C C . HIS A 1 358 ? -6.947 0.949 -6.363 1.00 94.44 358 HIS A C 1
ATOM 2764 O O . HIS A 1 358 ? -7.986 1.613 -6.389 1.00 94.44 358 HIS A O 1
ATOM 2770 N N . ASN A 1 359 ? -5.762 1.491 -6.633 1.00 94.69 359 ASN A N 1
ATOM 2771 C CA . ASN A 1 359 ? -5.622 2.916 -6.898 1.00 94.69 359 ASN A CA 1
ATOM 2772 C C . ASN A 1 359 ? -6.220 3.359 -8.249 1.00 94.69 359 ASN A C 1
ATOM 2774 O O . ASN A 1 359 ? -6.782 4.452 -8.360 1.00 94.69 359 ASN A O 1
ATOM 2778 N N . LEU A 1 360 ? -6.185 2.504 -9.278 1.00 95.88 360 LEU A N 1
ATOM 2779 C CA . LEU A 1 360 ? -6.913 2.771 -10.523 1.00 95.88 360 LEU A CA 1
ATOM 2780 C C . LEU A 1 360 ? -8.428 2.870 -10.269 1.00 95.88 360 LEU A C 1
ATOM 2782 O O . LEU A 1 360 ? -9.077 3.773 -10.793 1.00 95.88 360 LEU A O 1
ATOM 2786 N N . ASN A 1 361 ? -8.984 1.990 -9.434 1.00 95.00 361 ASN A N 1
ATOM 2787 C CA . ASN A 1 361 ? -10.401 2.005 -9.066 1.00 95.00 361 ASN A CA 1
ATOM 2788 C C . ASN A 1 361 ? -10.775 3.274 -8.305 1.00 95.00 361 ASN A C 1
ATOM 2790 O O . ASN A 1 361 ? -11.824 3.856 -8.583 1.00 95.00 361 ASN A O 1
ATOM 2794 N N . LEU A 1 362 ? -9.897 3.747 -7.419 1.00 94.25 362 LEU A N 1
ATOM 2795 C CA . LEU A 1 362 ? -10.056 5.048 -6.780 1.00 94.25 362 LEU A CA 1
ATOM 2796 C C . LEU A 1 362 ? -10.134 6.178 -7.816 1.00 94.25 362 LEU A C 1
ATOM 2798 O O . LEU A 1 362 ? -11.012 7.034 -7.735 1.00 94.25 362 LEU A O 1
ATOM 2802 N N . CYS A 1 363 ? -9.283 6.149 -8.842 1.00 95.00 363 CYS A N 1
ATOM 2803 C CA . CYS A 1 363 ? -9.307 7.153 -9.904 1.00 95.00 363 CYS A CA 1
ATOM 2804 C C . CYS A 1 363 ? -10.582 7.103 -10.764 1.00 95.00 363 CYS A C 1
ATOM 2806 O O . CYS A 1 363 ? -11.051 8.152 -11.200 1.00 95.00 363 CYS A O 1
ATOM 2808 N N . LEU A 1 364 ? -11.150 5.916 -10.993 1.00 94.38 364 LEU A N 1
ATOM 2809 C CA . LEU A 1 364 ? -12.331 5.714 -11.842 1.00 94.38 364 LEU A CA 1
ATOM 2810 C C . LEU A 1 364 ? -13.660 5.992 -11.139 1.00 94.38 364 LEU A C 1
ATOM 2812 O O . LEU A 1 364 ? -14.590 6.485 -11.773 1.00 94.38 364 LEU A O 1
ATOM 2816 N N . PHE A 1 365 ? -13.771 5.621 -9.864 1.00 93.50 365 PHE A N 1
ATOM 2817 C CA . PHE A 1 365 ? -15.072 5.476 -9.207 1.00 93.50 365 PHE A CA 1
ATOM 2818 C C . PHE A 1 365 ? -15.248 6.315 -7.944 1.00 93.50 365 PHE A C 1
ATOM 2820 O O . PHE A 1 365 ? -16.347 6.322 -7.389 1.00 93.50 365 PHE A O 1
ATOM 2827 N N . CYS A 1 366 ? -14.211 7.017 -7.480 1.00 90.25 366 CYS A N 1
ATOM 2828 C CA . CYS A 1 366 ? -14.400 8.024 -6.443 1.00 90.25 366 CYS A CA 1
ATOM 2829 C C . CYS A 1 366 ? -15.232 9.180 -7.009 1.00 90.25 366 CYS A C 1
ATOM 2831 O O . CYS A 1 366 ? -14.890 9.750 -8.044 1.00 90.25 366 CYS A O 1
ATOM 2833 N N . ASP A 1 367 ? -16.343 9.503 -6.355 1.00 84.44 367 ASP A N 1
ATOM 2834 C CA . ASP A 1 367 ? -17.236 10.564 -6.812 1.00 84.44 367 ASP A CA 1
ATOM 2835 C C . ASP A 1 367 ? -16.624 11.965 -6.629 1.00 84.44 367 ASP A C 1
ATOM 2837 O O . ASP A 1 367 ? -15.704 12.166 -5.836 1.00 84.44 367 ASP A O 1
ATOM 2841 N N . GLU A 1 368 ? -17.147 12.943 -7.380 1.00 83.62 368 GLU A N 1
ATOM 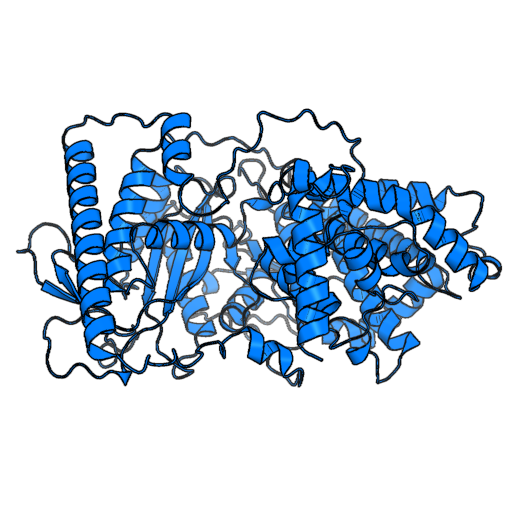2842 C CA . GLU A 1 368 ? -16.643 14.328 -7.386 1.00 83.62 368 GLU A CA 1
ATOM 2843 C C . GLU A 1 368 ? -16.847 15.076 -6.062 1.00 83.62 368 GLU A C 1
ATOM 2845 O O . GLU A 1 368 ? -16.269 16.142 -5.842 1.00 83.62 368 GLU A O 1
ATOM 2850 N N . HIS A 1 369 ? -17.691 14.537 -5.185 1.00 82.06 369 HIS A N 1
ATOM 2851 C CA . HIS A 1 369 ? -18.056 15.151 -3.915 1.00 82.06 369 HIS A CA 1
ATOM 2852 C C . HIS A 1 369 ? -17.316 14.525 -2.727 1.00 82.06 369 HIS A C 1
ATOM 2854 O O . HIS A 1 369 ? -17.368 15.067 -1.623 1.00 82.06 369 HIS A O 1
ATOM 2860 N N . THR A 1 370 ? -16.595 13.426 -2.947 1.00 86.31 370 THR A N 1
ATOM 2861 C CA . THR A 1 370 ? -15.833 12.725 -1.921 1.00 86.31 370 THR A CA 1
ATOM 2862 C C . THR A 1 370 ? -14.396 13.218 -1.917 1.00 86.31 370 THR A C 1
ATOM 2864 O O . THR A 1 370 ? -13.645 13.073 -2.880 1.00 86.31 370 THR A O 1
ATOM 2867 N N . SER A 1 371 ? -14.007 13.788 -0.780 1.00 86.75 371 SER A N 1
ATOM 2868 C CA . SER A 1 371 ? -12.637 14.201 -0.508 1.00 86.75 371 SER A CA 1
ATOM 2869 C C . SER A 1 371 ? -11.749 12.984 -0.266 1.00 86.75 371 SER A C 1
ATOM 2871 O O . SER A 1 371 ? -11.928 12.290 0.736 1.00 86.75 371 SER A O 1
ATOM 2873 N N . VAL A 1 372 ? -10.797 12.709 -1.162 1.00 88.56 372 VAL A N 1
ATOM 2874 C CA . VAL A 1 372 ? -9.858 11.585 -1.006 1.00 88.56 372 VAL A CA 1
ATOM 2875 C C . VAL A 1 372 ? -8.426 12.000 -1.285 1.00 88.56 372 VAL A C 1
ATOM 2877 O O . VAL A 1 372 ? -8.122 12.604 -2.312 1.00 88.56 372 VAL A O 1
ATOM 2880 N N . ARG A 1 373 ? -7.532 11.580 -0.392 1.00 90.19 373 ARG A N 1
ATOM 2881 C CA . ARG A 1 373 ? -6.085 11.601 -0.580 1.00 90.19 373 ARG A CA 1
ATOM 2882 C C . ARG A 1 373 ? -5.586 10.157 -0.651 1.00 90.19 373 ARG A C 1
ATOM 2884 O O . ARG A 1 373 ? -5.810 9.428 0.310 1.00 90.19 373 ARG A O 1
ATOM 2891 N N . PRO A 1 374 ? -4.941 9.713 -1.742 1.00 89.69 374 PRO A N 1
ATOM 2892 C CA . PRO A 1 374 ? -4.468 8.335 -1.865 1.00 89.69 374 PRO A CA 1
ATOM 2893 C C . PRO A 1 374 ? -3.556 7.894 -0.716 1.00 89.69 374 PRO A C 1
ATOM 2895 O O . PRO A 1 374 ? -3.728 6.784 -0.227 1.00 89.69 374 PRO A O 1
ATOM 2898 N N . SER A 1 375 ? -2.670 8.767 -0.214 1.00 90.94 375 SER A N 1
ATOM 2899 C CA . SER A 1 375 ? -1.820 8.453 0.951 1.00 90.94 375 SER A CA 1
ATOM 2900 C C . SER A 1 375 ? -2.621 8.232 2.240 1.00 90.94 375 SER A C 1
ATOM 2902 O O . SER A 1 375 ? -2.136 7.630 3.194 1.00 90.94 375 SER A O 1
ATOM 2904 N N . ARG A 1 376 ? -3.860 8.747 2.282 1.00 91.56 376 ARG A N 1
ATOM 2905 C CA . ARG A 1 376 ? -4.779 8.667 3.424 1.00 91.56 376 ARG A CA 1
ATOM 2906 C C . ARG A 1 376 ? -5.878 7.631 3.249 1.00 91.56 376 ARG A C 1
ATOM 2908 O O . ARG A 1 376 ? -6.619 7.369 4.186 1.00 91.56 376 ARG A O 1
ATOM 2915 N N . PHE A 1 377 ? -5.983 7.023 2.076 1.00 92.56 377 PHE A N 1
ATOM 2916 C CA . PHE A 1 377 ? -6.805 5.844 1.865 1.00 92.56 377 PHE A CA 1
ATOM 2917 C C . PHE A 1 377 ? -5.898 4.615 1.905 1.00 92.56 377 PHE A C 1
ATOM 2919 O O . PHE A 1 377 ? -5.691 3.952 0.896 1.00 92.56 377 PHE A O 1
ATOM 2926 N N . ALA A 1 378 ? -5.306 4.363 3.068 1.00 91.44 378 ALA A N 1
ATOM 2927 C CA . ALA A 1 378 ? -4.334 3.304 3.305 1.00 91.44 378 ALA A CA 1
ATOM 2928 C C . ALA A 1 378 ? -4.505 2.751 4.721 1.00 91.44 378 ALA A C 1
ATOM 2930 O O . ALA A 1 378 ? -5.099 3.411 5.579 1.00 91.44 378 ALA A O 1
ATOM 2931 N N . GLU A 1 379 ? -3.988 1.545 4.943 1.00 90.75 379 GLU A N 1
ATOM 2932 C CA . GLU A 1 379 ? -4.127 0.857 6.224 1.00 90.75 379 GLU A CA 1
ATOM 2933 C C . GLU A 1 379 ? -3.381 1.590 7.354 1.00 90.75 379 GLU A C 1
ATOM 2935 O O . GLU A 1 379 ? -3.950 1.682 8.435 1.00 90.75 379 GLU A O 1
ATOM 2940 N N . HIS A 1 380 ? -2.265 2.275 7.052 1.00 89.75 380 HIS A N 1
ATOM 2941 C CA . HIS A 1 380 ? -1.422 3.102 7.943 1.00 89.75 380 HIS A CA 1
ATOM 2942 C C . HIS A 1 380 ? -2.154 3.960 9.003 1.00 89.75 380 HIS A C 1
ATOM 2944 O O . HIS A 1 380 ? -1.586 4.326 10.032 1.00 89.75 380 HIS A O 1
ATOM 2950 N N . ALA A 1 381 ? -3.428 4.304 8.789 1.00 90.19 381 ALA A N 1
ATOM 2951 C CA . ALA A 1 381 ? -4.276 4.877 9.834 1.00 90.19 381 ALA A CA 1
ATOM 2952 C C . ALA A 1 381 ? -4.345 4.020 11.115 1.00 90.19 381 ALA A C 1
ATOM 2954 O O . ALA A 1 381 ? -4.405 4.580 12.213 1.00 90.19 381 ALA A O 1
ATOM 2955 N N . SER A 1 382 ? -4.368 2.693 10.970 1.00 92.12 382 SER A N 1
ATOM 2956 C CA . SER A 1 382 ? -4.387 1.713 12.054 1.00 92.12 382 SER A CA 1
ATOM 2957 C C . SER A 1 382 ? -3.037 1.664 12.766 1.00 92.12 382 SER A C 1
ATOM 2959 O O . SER A 1 382 ? -3.017 1.796 13.986 1.00 92.12 382 SER A O 1
ATOM 2961 N N . GLU A 1 383 ? -1.913 1.624 12.044 1.00 88.56 383 GLU A N 1
ATOM 2962 C CA . GLU A 1 383 ? -0.572 1.714 12.647 1.00 88.56 383 GLU A CA 1
ATOM 2963 C C . GLU A 1 383 ? -0.408 2.962 13.539 1.00 88.56 383 GLU A C 1
ATOM 2965 O O . GLU A 1 383 ? 0.028 2.870 14.693 1.00 88.56 383 GLU A O 1
ATOM 2970 N N . LEU A 1 384 ? -0.819 4.137 13.041 1.00 89.19 384 LEU A N 1
ATOM 2971 C CA . LEU A 1 384 ? -0.787 5.386 13.813 1.00 89.19 384 LEU A CA 1
ATOM 2972 C C . LEU A 1 384 ? -1.692 5.320 15.047 1.00 89.19 384 LEU A C 1
ATOM 2974 O O . LEU A 1 384 ? -1.322 5.797 16.125 1.00 89.19 384 LEU A O 1
ATOM 2978 N N . HIS A 1 385 ? -2.871 4.715 14.896 1.00 91.81 385 HIS A N 1
ATOM 2979 C CA . HIS A 1 385 ? -3.799 4.487 15.998 1.00 91.81 385 HIS A CA 1
ATOM 2980 C C . HIS A 1 385 ? -3.159 3.602 17.068 1.00 91.81 385 HIS A C 1
ATOM 2982 O O . HIS A 1 385 ? -3.125 3.995 18.233 1.00 91.81 385 HIS A O 1
ATOM 2988 N N . PHE A 1 386 ? -2.554 2.474 16.691 1.00 92.31 386 PHE A N 1
ATOM 2989 C CA . PHE A 1 386 ? -1.885 1.557 17.616 1.00 92.31 386 PHE A CA 1
ATOM 2990 C C . PHE A 1 386 ? -0.737 2.223 18.365 1.00 92.31 386 PHE A C 1
ATOM 2992 O O . PHE A 1 386 ? -0.650 2.086 19.588 1.00 92.31 386 PHE A O 1
ATOM 2999 N N . GLY A 1 387 ? 0.107 2.990 17.669 1.00 90.50 387 GLY A N 1
ATOM 3000 C CA . GLY A 1 387 ? 1.167 3.773 18.305 1.00 90.50 387 GLY A CA 1
ATOM 3001 C C . GLY A 1 387 ? 0.606 4.719 19.370 1.00 90.50 387 GLY A C 1
ATOM 3002 O O . GLY A 1 387 ? 1.100 4.767 20.499 1.00 90.50 387 GLY A O 1
ATOM 3003 N N . ALA A 1 388 ? -0.502 5.399 19.068 1.00 90.56 388 ALA A N 1
ATOM 3004 C CA . ALA A 1 388 ? -1.155 6.286 20.020 1.00 90.56 388 ALA A CA 1
ATOM 3005 C C . ALA A 1 388 ? -1.779 5.543 21.215 1.00 90.56 388 ALA A C 1
ATOM 3007 O O . ALA A 1 388 ? -1.680 6.037 22.343 1.00 90.56 388 ALA A O 1
ATOM 3008 N N . LEU A 1 389 ? -2.359 4.353 21.003 1.00 91.25 389 LEU A N 1
ATOM 3009 C CA . LEU A 1 389 ? -2.884 3.503 22.081 1.00 91.25 389 LEU A CA 1
ATOM 3010 C C . LEU A 1 389 ? -1.777 3.061 23.047 1.00 91.25 389 LEU A C 1
ATOM 3012 O O . LEU A 1 389 ? -2.000 3.024 24.258 1.00 91.25 389 LEU A O 1
ATOM 3016 N N . LYS A 1 390 ? -0.588 2.747 22.515 1.00 90.81 390 LYS A N 1
ATOM 3017 C CA . LYS A 1 390 ? 0.560 2.228 23.277 1.00 90.81 390 LYS A CA 1
ATOM 3018 C C . LYS A 1 390 ? 1.421 3.328 23.912 1.00 90.81 390 LYS A C 1
ATOM 3020 O O . LYS A 1 390 ? 2.084 3.063 24.907 1.00 90.81 390 LYS A O 1
ATOM 3025 N N . SER A 1 391 ? 1.358 4.565 23.410 1.00 88.06 391 SER A N 1
ATOM 3026 C CA . SER A 1 391 ? 2.207 5.704 23.823 1.00 88.06 391 SER A CA 1
ATOM 3027 C C . SER A 1 391 ? 2.264 6.003 25.332 1.00 88.06 391 SER A C 1
ATOM 3029 O O . SER A 1 391 ? 3.226 6.603 25.805 1.00 88.06 391 SER A O 1
ATOM 3031 N N . GLY A 1 392 ? 1.236 5.621 26.098 1.00 84.44 392 GLY A N 1
ATOM 3032 C CA . GLY A 1 392 ? 1.160 5.855 27.543 1.00 84.44 392 GLY A CA 1
ATOM 3033 C C . GLY A 1 392 ? 1.873 4.819 28.413 1.00 84.44 392 GLY A C 1
ATOM 3034 O O . GLY A 1 392 ? 1.895 5.001 29.628 1.00 84.44 392 GLY A O 1
ATOM 3035 N N . PHE A 1 393 ? 2.411 3.751 27.822 1.00 86.12 393 PHE A N 1
ATOM 3036 C CA . PHE A 1 393 ? 2.909 2.581 28.541 1.00 86.12 393 PHE A CA 1
ATOM 3037 C C . PHE A 1 393 ? 4.384 2.329 28.229 1.00 86.12 393 PHE A C 1
ATOM 3039 O O . PHE A 1 393 ? 4.809 2.325 27.075 1.00 86.12 393 PHE A O 1
ATOM 3046 N N . ARG A 1 394 ? 5.176 2.094 29.272 1.00 82.12 394 ARG A N 1
ATOM 3047 C CA . ARG A 1 394 ? 6.568 1.659 29.187 1.00 82.12 394 ARG A CA 1
ATOM 3048 C C . ARG A 1 394 ? 6.571 0.141 28.973 1.00 82.12 394 ARG A C 1
ATOM 3050 O O . ARG A 1 394 ? 6.078 -0.606 29.810 1.00 82.12 394 ARG A O 1
ATOM 3057 N N . GLY A 1 395 ? 7.131 -0.318 27.853 1.00 81.38 395 GLY A N 1
ATOM 3058 C CA . GLY A 1 395 ? 7.207 -1.742 27.500 1.00 81.38 395 GLY A CA 1
ATOM 3059 C C . GLY A 1 395 ? 6.085 -2.205 26.566 1.00 81.38 395 GLY A C 1
ATOM 3060 O O . GLY A 1 395 ? 5.586 -1.426 25.757 1.00 81.38 395 GLY A O 1
ATOM 3061 N N . THR A 1 396 ? 5.717 -3.489 26.643 1.00 81.06 396 THR A N 1
ATOM 3062 C CA . THR A 1 396 ? 4.642 -4.063 25.813 1.00 81.06 396 THR A CA 1
ATOM 3063 C C . THR A 1 396 ? 3.333 -4.080 26.613 1.00 81.06 396 THR A C 1
ATOM 3065 O O . THR A 1 396 ? 3.217 -4.890 27.532 1.00 81.06 396 THR A O 1
ATOM 3068 N N . PRO A 1 397 ? 2.352 -3.212 26.310 1.00 89.44 397 PRO A N 1
ATOM 3069 C CA . PRO A 1 397 ? 1.080 -3.171 27.035 1.00 89.44 397 PRO A CA 1
ATOM 3070 C C . PRO A 1 397 ? 0.231 -4.429 26.805 1.00 89.44 397 PRO A C 1
ATOM 3072 O O . PRO A 1 397 ? 0.368 -5.111 25.788 1.00 89.44 397 PRO A O 1
ATOM 3075 N N . SER A 1 398 ? -0.674 -4.721 27.739 1.00 90.62 398 SER A N 1
ATOM 3076 C CA . SER A 1 398 ? -1.655 -5.812 27.649 1.00 90.62 398 SER A CA 1
ATOM 3077 C C . SER A 1 398 ? -2.959 -5.388 26.955 1.00 90.62 398 SER A C 1
ATOM 3079 O O . SER A 1 398 ? -3.209 -4.206 26.713 1.00 90.62 398 SER A O 1
ATOM 3081 N N . VAL A 1 399 ? -3.861 -6.344 26.703 1.00 89.62 399 VAL A N 1
ATOM 3082 C CA . VAL A 1 399 ? -5.225 -6.054 26.207 1.00 89.62 399 VAL A CA 1
ATOM 3083 C C . VAL A 1 399 ? -6.031 -5.205 27.208 1.00 89.62 399 VAL A C 1
ATOM 3085 O O . VAL A 1 399 ? -6.877 -4.404 26.810 1.00 89.62 399 VAL A O 1
ATOM 3088 N N . ALA A 1 400 ? -5.769 -5.330 28.513 1.00 88.62 400 ALA A N 1
ATOM 3089 C CA . ALA A 1 400 ? -6.410 -4.479 29.518 1.00 88.62 400 ALA A CA 1
ATOM 3090 C C . ALA A 1 400 ? -5.943 -3.016 29.405 1.00 88.62 400 ALA A C 1
ATOM 3092 O O . ALA A 1 400 ? -6.754 -2.093 29.516 1.00 88.62 400 ALA A O 1
ATOM 3093 N N . ASP A 1 401 ? -4.653 -2.812 29.135 1.00 90.75 401 ASP A N 1
ATOM 3094 C CA . ASP A 1 401 ? -4.048 -1.494 28.930 1.00 90.75 401 ASP A CA 1
ATOM 3095 C C . ASP A 1 401 ? -4.563 -0.838 27.646 1.00 90.75 401 ASP A C 1
ATOM 3097 O O . ASP A 1 401 ? -4.914 0.345 27.657 1.00 90.75 401 ASP A O 1
ATOM 3101 N N . MET A 1 402 ? -4.712 -1.627 26.572 1.00 91.19 402 MET A N 1
ATOM 3102 C CA . MET A 1 402 ? -5.313 -1.193 25.307 1.00 91.19 402 MET A CA 1
ATOM 3103 C C . MET A 1 402 ? -6.655 -0.495 25.531 1.00 91.19 402 MET A C 1
ATOM 3105 O O . MET A 1 402 ? -6.872 0.578 24.980 1.00 91.19 402 MET A O 1
ATOM 3109 N N . LEU A 1 403 ? -7.549 -1.050 26.354 1.00 88.56 403 LEU A N 1
ATOM 3110 C CA . LEU A 1 403 ? -8.876 -0.463 26.585 1.00 88.56 403 LEU A CA 1
ATOM 3111 C C . LEU A 1 403 ? -8.801 0.940 27.192 1.00 88.56 403 LEU A C 1
ATOM 3113 O O . LEU A 1 403 ? -9.565 1.836 26.823 1.00 88.56 403 LEU A O 1
ATOM 3117 N N . VAL A 1 404 ? -7.867 1.146 28.120 1.00 88.12 404 VAL A N 1
ATOM 3118 C CA . VAL A 1 404 ? -7.657 2.453 28.750 1.00 88.12 404 VAL A CA 1
ATOM 3119 C C . VAL A 1 404 ? -6.972 3.411 27.777 1.00 88.12 404 VAL A C 1
ATOM 3121 O O . VAL A 1 404 ? -7.402 4.563 27.659 1.00 88.12 404 VAL A O 1
ATOM 3124 N N . GLY A 1 405 ? -5.962 2.937 27.044 1.00 90.75 405 GLY A N 1
ATOM 3125 C CA . GLY A 1 405 ? -5.291 3.691 25.985 1.00 90.75 405 GLY A CA 1
ATOM 3126 C C . GLY A 1 405 ? -6.267 4.150 24.900 1.00 90.75 405 GLY A C 1
ATOM 3127 O O . GLY A 1 405 ? -6.278 5.322 24.534 1.00 90.75 405 GLY A O 1
ATOM 3128 N N . GLN A 1 406 ? -7.170 3.269 24.471 1.00 90.62 406 GLN A N 1
ATOM 3129 C CA . GLN A 1 406 ? -8.228 3.536 23.496 1.00 90.62 406 GLN A CA 1
ATOM 3130 C C . GLN A 1 406 ? -9.205 4.594 23.997 1.00 90.62 406 GLN A C 1
ATOM 3132 O O . GLN A 1 406 ? -9.507 5.550 23.281 1.00 90.62 406 GLN A O 1
ATOM 3137 N N . HIS A 1 407 ? -9.653 4.489 25.250 1.00 87.75 407 HIS A N 1
ATOM 3138 C CA . HIS A 1 407 ? -10.509 5.505 25.854 1.00 87.75 407 HIS A CA 1
ATOM 3139 C C . HIS A 1 407 ? -9.816 6.876 25.869 1.00 87.75 407 HIS A C 1
ATOM 3141 O O . HIS A 1 407 ? -10.393 7.871 25.421 1.00 87.75 407 HIS A O 1
ATOM 3147 N N . LYS A 1 408 ? -8.565 6.930 26.346 1.00 89.56 408 LYS A N 1
ATOM 3148 C CA . LYS A 1 408 ? -7.754 8.156 26.370 1.00 89.56 408 LYS A CA 1
ATOM 3149 C C . LYS A 1 408 ? -7.610 8.745 24.970 1.00 89.56 408 LYS A C 1
ATOM 3151 O O . LYS A 1 408 ? -7.854 9.937 24.788 1.00 89.56 408 LYS A O 1
ATOM 3156 N N . HIS A 1 409 ? -7.229 7.922 23.997 1.00 91.19 409 HIS A N 1
ATOM 3157 C CA . HIS A 1 409 ? -6.957 8.367 22.640 1.00 91.19 409 HIS A CA 1
ATOM 3158 C C . HIS A 1 409 ? -8.212 8.925 21.965 1.00 91.19 409 HIS A C 1
ATOM 3160 O O . HIS A 1 409 ? -8.192 10.061 21.490 1.00 91.19 409 HIS A O 1
ATOM 3166 N N . HIS A 1 410 ? -9.330 8.194 22.017 1.00 89.56 410 HIS A N 1
ATOM 3167 C CA . HIS A 1 410 ? -10.600 8.660 21.463 1.00 89.56 410 HIS A CA 1
ATOM 3168 C C . HIS A 1 410 ? -11.055 9.973 22.113 1.00 89.56 410 HIS A C 1
ATOM 3170 O O . HIS A 1 410 ? -11.372 10.924 21.402 1.00 89.56 410 HIS A O 1
ATOM 3176 N N . LEU A 1 411 ? -11.022 10.095 23.448 1.00 87.12 411 LEU A N 1
ATOM 3177 C CA . LEU A 1 411 ? -11.349 11.366 24.111 1.00 87.12 411 LEU A CA 1
ATOM 3178 C C . LEU A 1 411 ? -10.412 12.506 23.688 1.00 87.12 411 LEU A C 1
ATOM 3180 O O . LEU A 1 411 ? -10.859 13.643 23.533 1.00 87.12 411 LEU A O 1
ATOM 3184 N N . GLY A 1 412 ? -9.127 12.212 23.481 1.00 87.69 412 GLY A N 1
ATOM 3185 C CA . GLY A 1 412 ? -8.151 13.161 22.953 1.00 87.69 412 GLY A CA 1
ATOM 3186 C C . GLY A 1 412 ? -8.525 13.666 21.558 1.00 87.69 412 GLY A C 1
ATOM 3187 O O . GLY A 1 412 ? -8.588 14.877 21.343 1.00 87.69 412 GLY A O 1
ATOM 3188 N N . GLN A 1 413 ? -8.851 12.759 20.634 1.00 87.06 413 GLN A N 1
ATOM 3189 C CA . GLN A 1 413 ? -9.277 13.092 19.270 1.00 87.06 413 GLN A CA 1
ATOM 3190 C C . GLN A 1 413 ? -10.560 13.943 19.237 1.00 87.06 413 GLN A C 1
ATOM 3192 O O . GLN A 1 413 ? -10.685 14.855 18.413 1.00 87.06 413 GLN A O 1
ATOM 3197 N N . LEU A 1 414 ? -11.506 13.697 20.153 1.00 81.25 414 LEU A N 1
ATOM 3198 C CA . LEU A 1 414 ? -12.750 14.473 20.255 1.00 81.25 414 LEU A CA 1
ATOM 3199 C C . LEU A 1 414 ? -12.521 15.939 20.642 1.00 81.25 414 LEU A C 1
ATOM 3201 O O . LEU A 1 414 ? -13.336 16.798 20.306 1.00 81.25 414 LEU A O 1
ATOM 3205 N N . ARG A 1 415 ? -11.410 16.244 21.321 1.00 78.62 415 ARG A N 1
ATOM 3206 C CA . ARG A 1 415 ? -11.038 17.616 21.697 1.00 78.62 415 ARG A CA 1
ATOM 3207 C C . ARG A 1 415 ? -10.352 18.391 20.582 1.00 78.62 415 ARG A C 1
ATOM 3209 O O . ARG A 1 415 ? -10.299 19.619 20.642 1.00 78.62 415 ARG A O 1
ATOM 3216 N N . GLN A 1 416 ? -9.800 17.698 19.594 1.00 77.81 416 GLN A N 1
ATOM 3217 C CA . GLN A 1 416 ? -9.110 18.345 18.490 1.00 77.81 416 GLN A CA 1
ATOM 3218 C C . GLN A 1 416 ? -10.133 18.986 17.560 1.00 77.81 416 GLN A C 1
ATOM 3220 O O . GLN A 1 416 ? -11.109 18.344 17.169 1.00 77.81 416 GLN A O 1
ATOM 3225 N N . LYS A 1 417 ? -9.916 20.247 17.174 1.00 72.94 417 LYS A N 1
ATOM 3226 C CA . LYS A 1 417 ? -10.722 20.859 16.117 1.00 72.94 417 LYS A CA 1
ATOM 3227 C C . LYS A 1 417 ? -10.433 20.113 14.816 1.00 72.94 417 LYS A C 1
ATOM 3229 O O . LYS A 1 417 ? -9.283 20.015 14.395 1.00 72.94 417 LYS A O 1
ATOM 3234 N N . PHE A 1 418 ? -11.479 19.584 14.200 1.00 73.38 418 PHE A N 1
ATOM 3235 C CA . PHE A 1 418 ? -11.380 18.938 12.904 1.00 73.38 418 PHE A CA 1
ATOM 3236 C C . PHE A 1 418 ? -12.068 19.813 11.866 1.00 73.38 418 PHE A C 1
ATOM 3238 O O . PHE A 1 418 ? -13.256 20.111 11.992 1.00 73.38 418 PHE A O 1
ATOM 3245 N N . GLU A 1 419 ? -11.297 20.245 10.875 1.00 73.06 419 GLU A N 1
ATOM 3246 C CA . GLU A 1 419 ? -11.798 20.935 9.695 1.00 73.06 419 GLU A CA 1
ATOM 3247 C C . GLU A 1 419 ? -11.486 20.052 8.484 1.00 73.06 419 GLU A C 1
ATOM 3249 O O . GLU A 1 419 ? -10.310 19.871 8.146 1.00 73.06 419 GLU A O 1
ATOM 3254 N N . PRO A 1 420 ? -12.512 19.461 7.845 1.00 66.44 420 PRO A N 1
ATOM 3255 C CA . PRO A 1 420 ? -12.317 18.722 6.611 1.00 66.44 420 PRO A CA 1
ATOM 3256 C C . PRO A 1 420 ? -11.658 19.636 5.578 1.00 66.44 420 PRO A C 1
ATOM 3258 O O . PRO A 1 420 ? -12.162 20.722 5.291 1.00 66.44 420 PRO A O 1
ATOM 3261 N N . THR A 1 421 ? -10.534 19.207 5.008 1.00 66.25 421 THR A N 1
ATOM 3262 C CA . THR A 1 421 ? -9.929 19.913 3.876 1.00 66.25 421 THR A CA 1
ATOM 3263 C C . THR A 1 421 ? -10.470 19.287 2.597 1.00 66.25 421 THR A C 1
ATOM 3265 O O . THR A 1 421 ? -10.083 18.158 2.296 1.00 66.25 421 THR A O 1
ATOM 3268 N N . PRO A 1 422 ? -11.347 19.966 1.837 1.00 66.44 422 PRO A N 1
ATOM 3269 C CA . PRO A 1 422 ? -11.907 19.389 0.626 1.00 66.44 422 PRO A CA 1
ATOM 3270 C C . PRO A 1 422 ? -10.801 19.136 -0.403 1.00 66.44 422 PRO A C 1
ATOM 3272 O O . PRO A 1 422 ? -10.134 20.061 -0.864 1.00 66.44 422 PRO A O 1
ATOM 3275 N N . CYS A 1 423 ? -10.620 17.874 -0.776 1.00 65.88 423 CYS A N 1
ATOM 3276 C CA . CYS A 1 423 ? -9.813 17.460 -1.912 1.00 65.88 423 CYS A CA 1
ATOM 3277 C C . CYS A 1 423 ? -10.763 17.038 -3.033 1.00 65.88 423 CYS A C 1
ATOM 3279 O O . CYS A 1 423 ? -11.293 15.934 -3.022 1.00 65.88 423 CYS A O 1
ATOM 3281 N N . LEU A 1 424 ? -11.044 17.939 -3.974 1.00 64.88 424 LEU A N 1
ATOM 3282 C CA . LEU A 1 424 ? -11.941 17.616 -5.082 1.00 64.88 424 LEU A CA 1
ATOM 3283 C C . LEU A 1 424 ? -11.257 16.606 -6.009 1.00 64.88 424 LEU A C 1
ATOM 3285 O O . LEU A 1 424 ? -10.305 16.940 -6.715 1.00 64.88 424 LEU A O 1
ATOM 3289 N N . HIS A 1 425 ? -11.754 15.372 -6.001 1.00 76.25 425 HIS A N 1
ATOM 3290 C CA . HIS A 1 425 ? -11.377 14.343 -6.959 1.00 76.25 425 HIS A CA 1
ATOM 3291 C C . HIS A 1 425 ? -12.251 14.476 -8.204 1.00 76.25 425 HIS A C 1
ATOM 3293 O O . HIS A 1 425 ? -13.448 14.701 -8.094 1.00 76.25 425 HIS A O 1
ATOM 3299 N N . LYS A 1 426 ? -11.683 14.326 -9.401 1.00 85.94 426 LYS A N 1
ATOM 3300 C CA . LYS A 1 426 ? -12.479 14.223 -10.628 1.00 85.94 426 LYS A CA 1
ATOM 3301 C C . LYS A 1 426 ? -12.347 12.804 -11.174 1.00 85.94 426 LYS A C 1
ATOM 3303 O O . LYS A 1 426 ? -11.243 12.456 -11.600 1.00 85.94 426 LYS A O 1
ATOM 3308 N N . PRO A 1 427 ? -13.415 11.987 -11.172 1.00 89.94 427 PRO A N 1
ATOM 3309 C CA . PRO A 1 427 ? -13.338 10.622 -11.646 1.00 89.94 427 PRO A CA 1
ATOM 3310 C C . PRO A 1 427 ? -12.972 10.581 -13.123 1.00 89.94 427 PRO A C 1
ATOM 3312 O O . PRO A 1 427 ? -13.397 11.405 -13.940 1.00 89.94 427 PRO A O 1
ATOM 3315 N N . LEU A 1 428 ? -12.173 9.581 -13.462 1.00 94.56 428 LEU A N 1
ATOM 3316 C CA . LEU A 1 428 ? -11.771 9.314 -14.826 1.00 94.56 428 LEU A CA 1
ATOM 3317 C C . LEU A 1 428 ? -12.897 8.591 -15.573 1.00 94.56 428 LEU A C 1
ATOM 3319 O O . LEU A 1 428 ? -13.467 7.624 -15.068 1.00 94.56 428 LEU A O 1
ATOM 3323 N N . THR A 1 429 ? -13.187 9.004 -16.809 1.00 94.69 429 THR A N 1
ATOM 3324 C CA . THR A 1 429 ? -14.145 8.256 -17.632 1.00 94.69 429 THR A CA 1
ATOM 3325 C C . THR A 1 429 ? -13.562 6.903 -18.057 1.00 94.69 429 THR A C 1
ATOM 3327 O O . THR A 1 429 ? -12.346 6.794 -18.277 1.00 94.69 429 THR A O 1
ATOM 3330 N N . PRO A 1 430 ? -14.398 5.865 -18.245 1.00 94.19 430 PRO A N 1
ATOM 3331 C CA . PRO A 1 430 ? -13.936 4.568 -18.736 1.00 94.19 430 PRO A CA 1
ATOM 3332 C C . PRO A 1 430 ? -13.158 4.660 -20.056 1.00 94.19 430 PRO A C 1
ATOM 3334 O O . PRO A 1 430 ? -12.136 3.999 -20.218 1.00 94.19 430 PRO A O 1
ATOM 3337 N N . GLU A 1 431 ? -13.580 5.513 -20.991 1.00 96.31 431 GLU A N 1
ATOM 3338 C CA . GLU A 1 431 ? -12.922 5.699 -22.291 1.00 96.31 431 GLU A CA 1
ATOM 3339 C C . GLU A 1 431 ? -11.524 6.305 -22.133 1.00 96.31 431 GLU A C 1
ATOM 3341 O O . GLU A 1 431 ? -10.568 5.907 -22.815 1.00 96.31 431 GLU A O 1
ATOM 3346 N N . ARG A 1 432 ? -11.373 7.253 -21.197 1.00 96.88 432 ARG A N 1
ATOM 3347 C CA . ARG A 1 432 ? -10.065 7.833 -20.903 1.00 96.88 432 ARG A CA 1
ATOM 3348 C C . ARG A 1 432 ? -9.158 6.794 -20.255 1.00 96.88 432 ARG A C 1
ATOM 3350 O O . ARG A 1 432 ? -8.010 6.673 -20.672 1.00 96.88 432 ARG A O 1
ATOM 3357 N N . ALA A 1 433 ? -9.684 5.981 -19.343 1.00 96.88 433 ALA A N 1
ATOM 3358 C CA . ALA A 1 433 ? -8.956 4.878 -18.720 1.00 96.88 433 ALA A CA 1
ATOM 3359 C C . ALA A 1 433 ? -8.430 3.858 -19.739 1.00 96.88 433 ALA A C 1
ATOM 3361 O O . ALA A 1 433 ? -7.277 3.441 -19.661 1.00 96.88 433 ALA A O 1
ATOM 3362 N N . GLN A 1 434 ? -9.238 3.501 -20.741 1.00 97.31 434 GLN A N 1
ATOM 3363 C CA . GLN A 1 434 ? -8.819 2.624 -21.843 1.00 97.31 434 GLN A CA 1
ATOM 3364 C C . GLN A 1 434 ? -7.678 3.238 -22.659 1.00 97.31 434 GLN A C 1
ATOM 3366 O O . GLN A 1 434 ? -6.717 2.552 -23.014 1.00 97.31 434 GLN A O 1
ATOM 3371 N N . THR A 1 435 ? -7.764 4.543 -22.930 1.00 97.88 435 THR A N 1
ATOM 3372 C CA . THR A 1 435 ? -6.713 5.276 -23.645 1.00 97.88 435 THR A CA 1
ATOM 3373 C C . THR A 1 435 ? -5.411 5.279 -22.844 1.00 97.88 435 THR A C 1
ATOM 3375 O O . THR A 1 435 ? -4.359 4.947 -23.389 1.00 97.88 435 THR A O 1
ATOM 3378 N N . LEU A 1 436 ? -5.485 5.587 -21.544 1.00 97.88 436 LEU A N 1
ATOM 3379 C CA . LEU A 1 436 ? -4.330 5.560 -20.644 1.00 97.88 436 LEU A CA 1
ATOM 3380 C C . LEU A 1 436 ? -3.743 4.158 -20.504 1.00 97.88 436 LEU A C 1
ATOM 3382 O O . LEU A 1 436 ? -2.530 4.022 -20.481 1.00 97.88 436 LEU A O 1
ATOM 3386 N N . SER A 1 437 ? -4.576 3.118 -20.453 1.00 98.25 437 SER A N 1
ATOM 3387 C CA . SER A 1 437 ? -4.132 1.723 -20.371 1.00 98.25 437 SER A CA 1
ATOM 3388 C C . SER A 1 437 ? -3.301 1.325 -21.586 1.00 98.25 437 SER A C 1
ATOM 3390 O O . SER A 1 437 ? -2.208 0.786 -21.422 1.00 98.25 437 SER A O 1
ATOM 3392 N N . ARG A 1 438 ? -3.748 1.671 -22.800 1.00 97.81 438 ARG A N 1
ATOM 3393 C CA . ARG A 1 438 ? -2.955 1.438 -24.014 1.00 97.81 438 ARG A CA 1
ATOM 3394 C C . ARG A 1 438 ? -1.646 2.227 -23.995 1.00 97.81 438 ARG A C 1
ATOM 3396 O O . ARG A 1 438 ? -0.601 1.666 -24.305 1.00 97.81 438 ARG A O 1
ATOM 3403 N N . GLN A 1 439 ? -1.710 3.504 -23.623 1.00 97.62 439 GLN A N 1
ATOM 3404 C CA . GLN A 1 439 ? -0.535 4.369 -23.574 1.00 97.62 439 GLN A CA 1
ATOM 3405 C C . GLN A 1 439 ? 0.500 3.864 -22.558 1.00 97.62 439 GLN A C 1
ATOM 3407 O O . GLN A 1 439 ? 1.662 3.691 -22.902 1.00 97.62 439 GLN A O 1
ATOM 3412 N N . ALA A 1 440 ? 0.074 3.568 -21.330 1.00 98.12 440 ALA A N 1
ATOM 3413 C CA . ALA A 1 440 ? 0.937 3.069 -20.267 1.00 98.12 440 ALA A CA 1
ATOM 3414 C C . ALA A 1 440 ? 1.573 1.720 -20.627 1.00 98.12 440 ALA A C 1
ATOM 3416 O O . ALA A 1 440 ? 2.742 1.505 -20.322 1.00 98.12 440 ALA A O 1
ATOM 3417 N N . PHE A 1 441 ? 0.844 0.830 -21.313 1.00 98.38 441 PHE A N 1
ATOM 3418 C CA . PHE A 1 441 ? 1.409 -0.422 -21.820 1.00 98.38 441 PHE A CA 1
ATOM 3419 C C . PHE A 1 441 ? 2.513 -0.165 -22.853 1.00 98.38 441 PHE A C 1
ATOM 3421 O O . PHE A 1 441 ? 3.612 -0.698 -22.725 1.00 98.38 441 PHE A O 1
ATOM 3428 N N . GLN A 1 442 ? 2.253 0.696 -23.841 1.00 97.31 442 GLN A N 1
ATOM 3429 C CA . GLN A 1 442 ? 3.241 1.062 -24.861 1.00 97.31 442 GLN A CA 1
ATOM 3430 C C . GLN A 1 442 ? 4.485 1.708 -24.242 1.00 97.31 442 GLN A C 1
ATOM 3432 O O . GLN A 1 442 ? 5.608 1.347 -24.587 1.00 97.31 442 GLN A O 1
ATOM 3437 N N . ASP A 1 443 ? 4.299 2.628 -23.299 1.00 97.00 443 ASP A N 1
ATOM 3438 C CA . ASP A 1 443 ? 5.399 3.315 -22.627 1.00 97.00 443 ASP A CA 1
ATOM 3439 C C . ASP A 1 443 ? 6.177 2.373 -21.687 1.00 97.00 443 ASP A C 1
ATOM 3441 O O . ASP A 1 443 ? 7.401 2.479 -21.598 1.00 97.00 443 ASP A O 1
ATOM 3445 N N . ALA A 1 444 ? 5.522 1.377 -21.076 1.00 97.62 444 ALA A N 1
ATOM 3446 C CA . ALA A 1 444 ? 6.195 0.302 -20.345 1.00 97.62 444 ALA A CA 1
ATOM 3447 C C . ALA A 1 444 ? 7.006 -0.622 -21.275 1.00 97.62 444 ALA A C 1
ATOM 3449 O O . ALA A 1 444 ? 8.126 -0.996 -20.929 1.00 97.62 444 ALA A O 1
ATOM 3450 N N . CYS A 1 445 ? 6.509 -0.946 -22.476 1.00 97.00 445 CYS A N 1
ATOM 3451 C CA . CYS A 1 445 ? 7.278 -1.684 -23.488 1.00 97.00 445 CYS A CA 1
ATOM 3452 C C . CYS A 1 445 ? 8.500 -0.891 -23.966 1.00 97.00 445 CYS A C 1
ATOM 3454 O O . CYS A 1 445 ? 9.590 -1.455 -24.078 1.00 97.00 445 CYS A O 1
ATOM 3456 N N . LYS A 1 446 ? 8.348 0.421 -24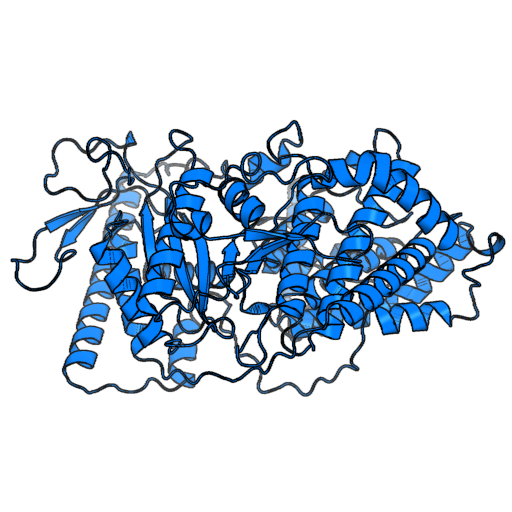.200 1.00 94.81 446 LYS A N 1
ATOM 3457 C CA . LYS A 1 446 ? 9.479 1.305 -24.514 1.00 94.81 446 LYS A CA 1
ATOM 3458 C C . LYS A 1 446 ? 10.496 1.278 -23.387 1.00 94.81 446 LYS A C 1
ATOM 3460 O O . LYS A 1 446 ? 11.655 0.967 -23.637 1.00 94.81 446 LYS A O 1
ATOM 3465 N N . TRP A 1 447 ? 10.065 1.540 -22.152 1.00 94.88 447 TRP A N 1
ATOM 3466 C CA . TRP A 1 447 ? 10.928 1.481 -20.972 1.00 94.88 447 TRP A CA 1
ATOM 3467 C C . TRP A 1 447 ? 11.682 0.151 -20.880 1.00 94.88 447 TRP A C 1
ATOM 3469 O O . TRP A 1 447 ? 12.892 0.131 -20.670 1.00 94.88 447 TRP A O 1
ATOM 3479 N N . GLN A 1 448 ? 10.989 -0.965 -21.095 1.00 95.06 448 GLN A N 1
ATOM 3480 C CA . GLN A 1 448 ? 11.607 -2.281 -21.078 1.00 95.06 448 GLN A CA 1
ATOM 3481 C C . GLN A 1 448 ? 12.679 -2.437 -22.166 1.00 95.06 448 GLN A C 1
ATOM 3483 O O . GLN A 1 448 ? 13.723 -3.033 -21.905 1.00 95.06 448 GLN A O 1
ATOM 3488 N N . ALA A 1 449 ? 12.466 -1.899 -23.370 1.00 93.25 449 ALA A N 1
ATOM 3489 C CA . ALA A 1 449 ? 13.475 -1.905 -24.432 1.00 93.25 449 ALA A CA 1
ATOM 3490 C C . ALA A 1 449 ? 14.721 -1.089 -24.043 1.00 93.25 449 ALA A C 1
ATOM 3492 O O . ALA A 1 449 ? 15.848 -1.497 -24.328 1.00 93.25 449 ALA A O 1
ATOM 3493 N N . TRP A 1 450 ? 14.542 0.028 -23.327 1.00 91.31 450 TRP A N 1
ATOM 3494 C CA . TRP A 1 450 ? 15.655 0.835 -22.812 1.00 91.31 450 TRP A CA 1
ATOM 3495 C C . TRP A 1 450 ? 16.554 0.053 -21.853 1.00 91.31 450 TRP A C 1
ATOM 3497 O O . TRP A 1 450 ? 17.773 0.224 -21.894 1.00 91.31 450 TRP A O 1
ATOM 3507 N N . THR A 1 451 ? 15.967 -0.825 -21.038 1.00 93.50 451 THR A N 1
ATOM 3508 C CA . THR A 1 451 ? 16.680 -1.621 -20.028 1.00 93.50 451 THR A CA 1
ATOM 3509 C C . THR A 1 451 ? 17.064 -3.025 -20.491 1.00 93.50 451 THR A C 1
ATOM 3511 O O . THR A 1 451 ? 17.683 -3.770 -19.730 1.00 93.50 451 THR A O 1
ATOM 3514 N N . SER A 1 452 ? 16.727 -3.407 -21.726 1.00 93.12 452 SER A N 1
ATOM 3515 C CA . SER A 1 452 ? 16.963 -4.750 -22.262 1.00 93.12 452 SER A CA 1
ATOM 3516 C C . SER A 1 452 ? 17.939 -4.738 -23.435 1.00 93.12 452 SER A C 1
ATOM 3518 O O . SER A 1 452 ? 18.055 -3.771 -24.189 1.00 93.12 452 SER A O 1
ATOM 3520 N N . VAL A 1 453 ? 18.656 -5.847 -23.593 1.00 91.94 453 VAL A N 1
ATOM 3521 C CA . VAL A 1 453 ? 19.536 -6.098 -24.739 1.00 91.94 453 VAL A CA 1
ATOM 3522 C C . VAL A 1 453 ? 18.788 -6.906 -25.802 1.00 91.94 453 VAL A C 1
ATOM 3524 O O . VAL A 1 453 ? 18.036 -7.818 -25.465 1.00 91.94 453 VAL A O 1
ATOM 3527 N N . ASN A 1 454 ? 19.028 -6.599 -27.079 1.00 91.50 454 ASN A N 1
ATOM 3528 C CA . ASN A 1 454 ? 18.512 -7.309 -28.257 1.00 91.50 454 ASN A CA 1
ATOM 3529 C C . ASN A 1 454 ? 16.978 -7.362 -28.358 1.00 91.50 454 ASN A C 1
ATOM 3531 O O . ASN A 1 454 ? 16.420 -8.385 -28.755 1.00 91.50 454 ASN A O 1
ATOM 3535 N N . ARG A 1 455 ? 16.282 -6.299 -27.932 1.00 91.12 455 ARG A N 1
ATOM 3536 C CA . ARG A 1 455 ? 14.814 -6.241 -27.935 1.00 91.12 455 ARG A CA 1
ATOM 3537 C C . ARG A 1 455 ? 14.308 -4.855 -28.311 1.00 91.12 455 ARG A C 1
ATOM 3539 O O . ARG A 1 455 ? 14.736 -3.866 -27.719 1.00 91.12 455 ARG A O 1
ATOM 3546 N N . THR A 1 456 ? 13.359 -4.801 -29.239 1.00 92.31 456 THR A N 1
ATOM 3547 C CA . THR A 1 456 ? 12.577 -3.595 -29.553 1.00 92.31 456 THR A CA 1
ATOM 3548 C C . THR A 1 456 ? 11.269 -3.562 -28.746 1.00 92.31 456 THR A C 1
ATOM 3550 O O . THR A 1 456 ? 10.837 -4.603 -28.234 1.00 92.31 456 THR A O 1
ATOM 3553 N N . PRO A 1 457 ? 10.599 -2.399 -28.620 1.00 94.38 457 PRO A N 1
ATOM 3554 C CA . PRO A 1 457 ? 9.303 -2.314 -27.943 1.00 94.38 457 PRO A CA 1
ATOM 3555 C C . PRO A 1 457 ? 8.238 -3.232 -28.557 1.00 94.38 457 PRO A C 1
ATOM 3557 O O . PRO A 1 457 ? 7.504 -3.881 -27.814 1.00 94.38 457 PRO A O 1
ATOM 3560 N N . ASP A 1 458 ? 8.194 -3.341 -29.888 1.00 94.75 458 ASP A N 1
ATOM 3561 C CA . ASP A 1 458 ? 7.217 -4.174 -30.599 1.00 94.75 458 ASP A CA 1
ATOM 3562 C C . ASP A 1 458 ? 7.436 -5.664 -30.321 1.00 94.75 458 ASP A C 1
ATOM 3564 O O . ASP A 1 458 ? 6.490 -6.382 -29.997 1.00 94.75 458 ASP A O 1
ATOM 3568 N N . GLN A 1 459 ? 8.695 -6.119 -30.334 1.00 94.75 459 GLN A N 1
ATOM 3569 C CA . GLN A 1 459 ? 9.043 -7.495 -29.963 1.00 94.75 459 GLN A CA 1
ATOM 3570 C C . GLN A 1 459 ? 8.653 -7.801 -28.512 1.00 94.75 459 GLN A C 1
ATOM 3572 O O . GLN A 1 459 ? 8.209 -8.909 -28.199 1.00 94.75 459 GLN A O 1
ATOM 3577 N N . ILE A 1 460 ? 8.831 -6.841 -27.599 1.00 96.62 460 ILE A N 1
ATOM 3578 C CA . ILE A 1 460 ? 8.412 -6.986 -26.199 1.00 96.62 460 ILE A CA 1
ATOM 3579 C C . ILE A 1 460 ? 6.890 -7.100 -26.113 1.00 96.62 460 ILE A C 1
ATOM 3581 O O . ILE A 1 460 ? 6.408 -8.005 -25.437 1.00 96.62 460 ILE A O 1
ATOM 3585 N N . ALA A 1 461 ? 6.147 -6.240 -26.810 1.00 97.75 461 ALA A N 1
ATOM 3586 C CA . ALA A 1 461 ? 4.688 -6.261 -26.813 1.00 97.75 461 ALA A CA 1
ATOM 3587 C C . ALA A 1 461 ? 4.125 -7.582 -27.369 1.00 97.75 461 ALA A C 1
ATOM 3589 O O . ALA A 1 461 ? 3.279 -8.199 -26.722 1.00 97.75 461 ALA A O 1
ATOM 3590 N N . GLU A 1 462 ? 4.630 -8.049 -28.515 1.00 97.06 462 GLU A N 1
ATOM 3591 C CA . GLU A 1 462 ? 4.188 -9.292 -29.163 1.00 97.06 462 GLU A CA 1
ATOM 3592 C C . GLU A 1 462 ? 4.447 -10.519 -28.277 1.00 97.06 462 GLU A C 1
ATOM 3594 O O . GLU A 1 462 ? 3.548 -11.321 -28.008 1.00 97.06 462 GLU A O 1
ATOM 3599 N N . THR A 1 463 ? 5.675 -10.652 -27.766 1.00 97.25 463 THR A N 1
ATOM 3600 C CA . THR A 1 463 ? 6.041 -11.786 -26.902 1.00 97.25 463 THR A CA 1
ATOM 3601 C C . THR A 1 463 ? 5.294 -11.755 -25.570 1.00 97.25 463 THR A C 1
ATOM 3603 O O . THR A 1 463 ? 4.844 -12.802 -25.099 1.00 97.25 463 THR A O 1
ATOM 3606 N N . PHE A 1 464 ? 5.087 -10.565 -24.995 1.00 97.88 464 PHE A N 1
ATOM 3607 C CA . PHE A 1 464 ? 4.292 -10.389 -23.783 1.00 97.88 464 PHE A CA 1
ATOM 3608 C C . PHE A 1 464 ? 2.834 -10.795 -23.990 1.00 97.88 464 PHE A C 1
ATOM 3610 O O . PHE A 1 464 ? 2.278 -11.481 -23.139 1.00 97.88 464 PHE A O 1
ATOM 3617 N N . GLU A 1 465 ? 2.203 -10.415 -25.103 1.00 97.31 465 GLU A N 1
ATOM 3618 C CA . GLU A 1 465 ? 0.809 -10.770 -25.379 1.00 97.31 465 GLU A CA 1
ATOM 3619 C C . GLU A 1 465 ? 0.610 -12.293 -25.431 1.00 97.31 465 GLU A C 1
ATOM 3621 O O . GLU A 1 465 ? -0.323 -12.832 -24.822 1.00 97.31 465 GLU A O 1
ATOM 3626 N N . LEU A 1 466 ? 1.515 -13.002 -26.113 1.00 96.38 466 LEU A N 1
ATOM 3627 C CA . LEU A 1 466 ? 1.506 -14.464 -26.178 1.00 96.38 466 LEU A CA 1
ATOM 3628 C C . LEU A 1 466 ? 1.706 -15.091 -24.793 1.00 96.38 466 LEU A C 1
ATOM 3630 O O . LEU A 1 466 ? 0.966 -16.002 -24.407 1.00 96.38 466 LEU A O 1
ATOM 3634 N N . TRP A 1 467 ? 2.678 -14.585 -24.032 1.00 96.75 467 TRP A N 1
ATOM 3635 C CA . TRP A 1 467 ? 2.950 -15.038 -22.672 1.00 96.75 467 TRP A CA 1
ATOM 3636 C C . TRP A 1 467 ? 1.766 -14.797 -21.731 1.00 96.75 467 TRP A C 1
ATOM 3638 O O . TRP A 1 467 ? 1.357 -15.699 -20.998 1.00 96.75 467 TRP A O 1
ATOM 3648 N N . TYR A 1 468 ? 1.168 -13.609 -21.774 1.00 94.62 468 TYR A N 1
ATOM 3649 C CA . TYR A 1 468 ? 0.095 -13.209 -20.874 1.00 94.62 468 TYR A CA 1
ATOM 3650 C C . TYR A 1 468 ? -1.122 -14.131 -21.010 1.00 94.62 468 TYR A C 1
ATOM 3652 O O . TYR A 1 468 ? -1.683 -14.584 -20.009 1.00 94.62 468 TYR A O 1
ATOM 3660 N N . ARG A 1 469 ? -1.483 -14.475 -22.254 1.00 90.94 469 ARG A N 1
ATOM 3661 C CA . ARG A 1 469 ? -2.568 -15.421 -22.558 1.00 90.94 469 ARG A CA 1
ATOM 3662 C C . ARG A 1 469 ? -2.272 -16.841 -22.060 1.00 90.94 469 ARG A C 1
ATOM 3664 O O . ARG A 1 469 ? -3.202 -17.547 -21.677 1.00 90.94 469 ARG A O 1
ATOM 3671 N N . ARG A 1 470 ? -1.005 -17.274 -22.070 1.00 90.12 470 ARG A N 1
ATOM 3672 C CA . ARG A 1 470 ? -0.593 -18.639 -21.688 1.00 90.12 470 ARG A CA 1
ATOM 3673 C C . ARG A 1 470 ? -0.407 -18.807 -20.176 1.00 90.12 470 ARG A C 1
ATOM 3675 O O . ARG A 1 470 ? -0.806 -19.829 -19.612 1.00 90.12 470 ARG A O 1
ATOM 3682 N N . GLU A 1 471 ? 0.217 -17.819 -19.541 1.00 90.38 471 GLU A N 1
ATOM 3683 C CA . GLU A 1 471 ? 0.770 -17.908 -18.184 1.00 90.38 471 GLU A CA 1
ATOM 3684 C C . GLU A 1 471 ? 0.479 -16.675 -17.325 1.00 90.38 471 GLU A C 1
ATOM 3686 O O . GLU A 1 471 ? 0.160 -16.837 -16.148 1.00 90.38 471 GLU A O 1
ATOM 3691 N N . GLY A 1 472 ? 0.523 -15.461 -17.885 1.00 88.88 472 GLY A N 1
ATOM 3692 C CA . GLY A 1 472 ? 0.356 -14.226 -17.101 1.00 88.88 472 GLY A CA 1
ATOM 3693 C C . GLY A 1 472 ? -0.975 -14.152 -16.344 1.00 88.88 472 GLY A C 1
ATOM 3694 O O . GLY A 1 472 ? -1.007 -13.759 -15.179 1.00 88.88 472 GLY A O 1
ATOM 3695 N N . LEU A 1 473 ? -2.070 -14.625 -16.951 1.00 87.75 473 LEU A N 1
ATOM 3696 C CA . LEU A 1 473 ? -3.361 -14.749 -16.261 1.00 87.75 473 LEU A CA 1
ATOM 3697 C C . LEU A 1 473 ? -3.309 -15.709 -15.064 1.00 87.75 473 LEU A C 1
ATOM 3699 O O . LEU A 1 473 ? -3.924 -15.428 -14.039 1.00 87.75 473 LEU A O 1
ATOM 3703 N N . LYS A 1 474 ? -2.577 -16.824 -15.177 1.00 85.88 474 LYS A N 1
ATOM 3704 C CA . LYS A 1 474 ? -2.443 -17.808 -14.092 1.00 85.88 474 LYS A CA 1
ATOM 3705 C C . LYS A 1 474 ? -1.643 -17.225 -12.932 1.00 85.88 474 LYS A C 1
ATOM 3707 O O . LYS A 1 474 ? -2.078 -17.341 -11.795 1.00 85.88 474 LYS A O 1
ATOM 3712 N N . LEU A 1 475 ? -0.555 -16.510 -13.230 1.00 87.38 475 LEU A N 1
ATOM 3713 C CA . LEU A 1 475 ? 0.270 -15.817 -12.233 1.00 87.38 475 LEU A CA 1
ATOM 3714 C C . LEU A 1 475 ? -0.574 -14.888 -11.338 1.00 87.38 475 LEU A C 1
ATOM 3716 O O . LEU A 1 475 ? -0.413 -14.865 -10.114 1.00 87.38 475 LEU A O 1
ATOM 3720 N N . LEU A 1 476 ? -1.514 -14.161 -11.949 1.00 85.38 476 LEU A N 1
ATOM 3721 C CA . LEU A 1 476 ? -2.416 -13.243 -11.250 1.00 85.38 476 LEU A CA 1
ATOM 3722 C C . LEU A 1 476 ? -3.609 -13.931 -10.563 1.00 85.38 476 LEU A C 1
ATOM 3724 O O . LEU A 1 476 ? -4.173 -13.348 -9.636 1.00 85.38 476 LEU A O 1
ATOM 3728 N N . ALA A 1 477 ? -3.997 -15.128 -11.011 1.00 75.00 477 ALA A N 1
ATOM 3729 C CA . ALA A 1 477 ? -5.174 -15.853 -10.528 1.00 75.00 477 ALA A CA 1
ATOM 3730 C C . ALA A 1 477 ? -4.886 -16.879 -9.419 1.00 75.00 477 ALA A C 1
ATOM 3732 O O . ALA A 1 477 ? -5.801 -17.184 -8.659 1.00 75.00 477 ALA A O 1
ATOM 3733 N N . SER A 1 478 ? -3.665 -17.418 -9.323 1.00 66.25 478 SER A N 1
ATOM 3734 C CA . SER A 1 478 ? -3.298 -18.403 -8.295 1.00 66.25 478 SER A CA 1
ATOM 3735 C C . SER A 1 478 ? -3.521 -17.860 -6.877 1.00 66.25 478 SER A C 1
ATOM 3737 O O . SER A 1 478 ? -3.284 -16.679 -6.613 1.00 66.25 478 SER A O 1
ATOM 3739 N N . ASN A 1 479 ? -3.969 -18.713 -5.951 1.00 57.91 479 ASN A N 1
ATOM 3740 C CA . ASN A 1 479 ? -4.057 -18.348 -4.536 1.00 57.91 479 ASN A CA 1
ATOM 3741 C C . ASN A 1 479 ? -2.646 -18.312 -3.916 1.00 57.91 479 ASN A C 1
ATOM 3743 O O . ASN A 1 479 ? -1.784 -19.076 -4.345 1.00 57.91 479 ASN A O 1
ATOM 3747 N N . PRO A 1 480 ? -2.377 -17.456 -2.909 1.00 52.19 480 PRO A N 1
ATOM 3748 C CA . PRO A 1 480 ? -1.095 -17.452 -2.188 1.00 52.19 480 PRO A CA 1
ATOM 3749 C C . PRO A 1 480 ? -0.762 -18.806 -1.540 1.00 52.19 480 PRO A C 1
ATOM 3751 O O . PRO A 1 480 ? 0.399 -19.134 -1.347 1.00 52.19 480 PRO A O 1
ATOM 3754 N N . THR A 1 481 ? -1.785 -19.603 -1.229 1.00 45.72 481 THR A N 1
ATOM 3755 C CA . THR A 1 481 ? -1.674 -20.892 -0.535 1.00 45.72 481 THR A CA 1
ATOM 3756 C C . THR A 1 481 ? -1.357 -22.077 -1.453 1.00 45.72 481 THR A C 1
ATOM 3758 O O . THR A 1 481 ? -0.962 -23.135 -0.966 1.00 45.72 481 THR A O 1
ATOM 3761 N N . GLU A 1 482 ? -1.491 -21.930 -2.775 1.00 41.28 482 GLU A N 1
ATOM 3762 C CA . GLU A 1 482 ? -1.239 -23.006 -3.738 1.00 41.28 482 GLU A CA 1
ATOM 3763 C C . GLU A 1 482 ? 0.222 -22.986 -4.220 1.00 41.28 482 GLU A C 1
ATOM 3765 O O . GLU A 1 482 ? 0.536 -22.489 -5.298 1.00 41.28 482 GLU A O 1
ATOM 3770 N N . GLY A 1 483 ? 1.120 -23.567 -3.420 1.00 39.81 483 GLY A N 1
ATOM 3771 C CA . GLY A 1 483 ? 2.415 -24.065 -3.905 1.00 39.81 483 GLY A CA 1
ATOM 3772 C C . GLY A 1 483 ? 3.538 -23.046 -4.130 1.00 39.81 483 GLY A C 1
ATOM 3773 O O . GLY A 1 483 ? 4.505 -23.384 -4.815 1.00 39.81 483 GLY A O 1
ATOM 3774 N N . ASP A 1 484 ? 3.471 -21.837 -3.565 1.00 43.91 484 ASP A N 1
ATOM 3775 C CA . ASP A 1 484 ? 4.681 -21.017 -3.424 1.00 43.91 484 ASP A CA 1
ATOM 3776 C C . ASP A 1 484 ? 5.513 -21.571 -2.250 1.00 43.91 484 ASP A C 1
ATOM 3778 O O . ASP A 1 484 ? 5.289 -21.266 -1.082 1.00 43.91 484 ASP A O 1
ATOM 3782 N N . GLU A 1 485 ? 6.464 -22.448 -2.585 1.00 39.78 485 GLU A N 1
ATOM 3783 C CA . GLU A 1 485 ? 7.512 -22.989 -1.700 1.00 39.78 485 GLU A CA 1
ATOM 3784 C C . GLU A 1 485 ? 8.581 -21.941 -1.318 1.00 39.78 485 GLU A C 1
ATOM 3786 O O . GLU A 1 485 ? 9.668 -22.304 -0.870 1.00 39.78 485 GLU A O 1
ATOM 3791 N N . ASP A 1 486 ? 8.312 -20.641 -1.481 1.00 44.47 486 ASP A N 1
ATOM 3792 C CA . ASP A 1 486 ? 9.207 -19.600 -0.974 1.00 44.47 486 ASP A CA 1
ATOM 3793 C C . ASP A 1 486 ? 8.973 -19.498 0.547 1.00 44.47 486 ASP A C 1
ATOM 3795 O O . ASP A 1 486 ? 8.149 -18.733 1.043 1.00 44.47 486 ASP A O 1
ATOM 3799 N N . VAL A 1 487 ? 9.710 -20.339 1.283 1.00 38.31 487 VAL A N 1
ATOM 3800 C CA . VAL A 1 487 ? 9.793 -20.414 2.757 1.00 38.31 487 VAL A CA 1
ATOM 3801 C C . VAL A 1 487 ? 10.032 -19.033 3.404 1.00 38.31 487 VAL A C 1
ATOM 3803 O O . VAL A 1 487 ? 9.646 -18.830 4.552 1.00 38.31 487 VAL A O 1
ATOM 3806 N N . ASP A 1 488 ? 10.570 -18.068 2.647 1.00 43.50 488 ASP A N 1
ATOM 3807 C CA . ASP A 1 488 ? 10.798 -16.671 3.052 1.00 43.50 488 ASP A CA 1
ATOM 3808 C C . ASP A 1 488 ? 9.508 -15.903 3.412 1.00 43.50 488 ASP A C 1
ATOM 3810 O O . ASP A 1 488 ? 9.531 -15.077 4.319 1.00 43.50 488 ASP A O 1
ATOM 3814 N N . ASP A 1 489 ? 8.365 -16.173 2.764 1.00 41.50 489 ASP A N 1
ATOM 3815 C CA . ASP A 1 489 ? 7.127 -15.414 3.035 1.00 41.50 489 ASP A CA 1
ATOM 3816 C C . ASP A 1 489 ? 6.463 -15.829 4.367 1.00 41.50 489 ASP A C 1
ATOM 3818 O O . ASP A 1 489 ? 5.728 -15.041 4.956 1.00 41.50 489 ASP A O 1
ATOM 3822 N N . ARG A 1 490 ? 6.732 -17.041 4.885 1.00 39.09 490 ARG A N 1
ATOM 3823 C CA . ARG A 1 490 ? 6.208 -17.487 6.196 1.00 39.09 490 ARG A CA 1
ATOM 3824 C C . ARG A 1 490 ? 7.026 -16.959 7.373 1.00 39.09 490 ARG A C 1
ATOM 3826 O O . ARG A 1 490 ? 6.454 -16.708 8.429 1.00 39.09 490 ARG A O 1
ATOM 3833 N N . ALA A 1 491 ? 8.329 -16.758 7.178 1.00 36.59 491 ALA A N 1
ATOM 3834 C CA . ALA A 1 491 ? 9.202 -16.166 8.190 1.00 36.59 491 ALA A CA 1
ATOM 3835 C C . ALA A 1 491 ? 8.856 -14.689 8.462 1.00 36.59 491 ALA A C 1
ATOM 3837 O O . ALA A 1 491 ? 9.052 -14.211 9.577 1.00 36.59 491 ALA A O 1
ATOM 3838 N N . LEU A 1 492 ? 8.293 -13.991 7.466 1.00 42.00 492 LEU A N 1
ATOM 3839 C CA . LEU A 1 492 ? 7.870 -12.593 7.576 1.00 42.00 492 LEU A CA 1
ATOM 3840 C C . LEU A 1 492 ? 6.550 -12.395 8.332 1.00 42.00 492 LEU A C 1
ATOM 3842 O O . LEU A 1 492 ? 6.374 -11.339 8.937 1.00 42.00 492 LEU A O 1
ATOM 3846 N N . ASP A 1 493 ? 5.647 -13.382 8.307 1.00 43.06 493 ASP A N 1
ATOM 3847 C CA . ASP A 1 493 ? 4.260 -13.181 8.746 1.00 43.06 493 ASP A CA 1
ATOM 3848 C C . ASP A 1 493 ? 3.947 -13.678 10.166 1.00 43.06 493 ASP A C 1
ATOM 3850 O O . ASP A 1 493 ? 2.906 -13.283 10.675 1.00 43.06 493 ASP A O 1
ATOM 3854 N N . MET A 1 494 ? 4.760 -14.500 10.855 1.00 37.03 494 MET A N 1
ATOM 3855 C CA . MET A 1 494 ? 4.358 -14.938 12.215 1.00 37.03 494 MET A CA 1
ATOM 3856 C C . MET A 1 494 ? 5.400 -15.616 13.124 1.00 37.03 494 MET A C 1
ATOM 3858 O O . MET A 1 494 ? 5.057 -15.948 14.260 1.00 37.03 494 MET A O 1
ATOM 3862 N N . ASP A 1 495 ? 6.652 -15.806 12.697 1.00 33.50 495 ASP A N 1
ATOM 3863 C CA . ASP A 1 495 ? 7.638 -16.568 13.493 1.00 33.50 495 ASP A CA 1
ATOM 3864 C C . ASP A 1 495 ? 8.540 -15.694 14.391 1.00 33.50 495 ASP A C 1
ATOM 3866 O O . ASP A 1 495 ? 9.360 -16.215 15.143 1.00 33.50 495 ASP A O 1
ATOM 3870 N N . TRP A 1 496 ? 8.324 -14.372 14.421 1.00 37.69 496 TRP A N 1
ATOM 3871 C CA . TRP A 1 496 ? 8.978 -13.437 15.359 1.00 37.69 496 TRP A CA 1
ATOM 3872 C C . TRP A 1 496 ? 8.367 -13.435 16.770 1.00 37.69 496 TRP A C 1
ATOM 3874 O O . TRP A 1 496 ? 8.572 -12.510 17.558 1.00 37.69 496 TRP A O 1
ATOM 3884 N N . VAL A 1 497 ? 7.659 -14.503 17.145 1.00 39.47 497 VAL A N 1
ATOM 3885 C CA . VAL A 1 497 ? 7.524 -14.867 18.560 1.00 39.47 497 VAL A CA 1
ATOM 3886 C C . VAL A 1 497 ? 8.866 -15.466 18.994 1.00 39.47 497 VAL A C 1
ATOM 3888 O O . VAL A 1 497 ? 8.947 -16.634 19.366 1.00 39.47 497 VAL A O 1
ATOM 3891 N N . GLU A 1 498 ? 9.940 -14.673 18.903 1.00 38.50 498 GLU A N 1
ATOM 3892 C CA . GLU A 1 498 ? 11.176 -14.991 19.597 1.00 38.50 498 GLU A CA 1
ATOM 3893 C C . GLU A 1 498 ? 10.804 -15.162 21.066 1.00 38.50 498 GLU A C 1
ATOM 3895 O O . GLU A 1 498 ? 10.185 -14.293 21.692 1.00 38.50 498 GLU A O 1
ATOM 3900 N N . GLU A 1 499 ? 11.130 -16.344 21.581 1.00 37.69 499 GLU A N 1
ATOM 3901 C CA . GLU A 1 499 ? 11.247 -16.622 22.997 1.00 37.69 499 GLU A CA 1
ATOM 3902 C C . GLU A 1 499 ? 12.004 -15.457 23.632 1.00 37.69 499 GLU A C 1
ATOM 3904 O O . GLU A 1 499 ? 13.229 -15.376 23.534 1.00 37.69 499 GLU A O 1
ATOM 3909 N N . LEU A 1 500 ? 11.261 -14.537 24.257 1.00 39.38 500 LEU A N 1
ATOM 3910 C CA . LEU A 1 500 ? 11.800 -13.556 25.185 1.00 39.38 500 LEU A CA 1
ATOM 3911 C C . LEU A 1 500 ? 12.726 -14.333 26.114 1.00 39.38 500 LEU A C 1
ATOM 3913 O O . LEU A 1 500 ? 12.257 -15.125 26.930 1.00 39.38 500 LEU A O 1
ATOM 3917 N N . HIS A 1 501 ? 14.035 -14.170 25.917 1.00 37.09 501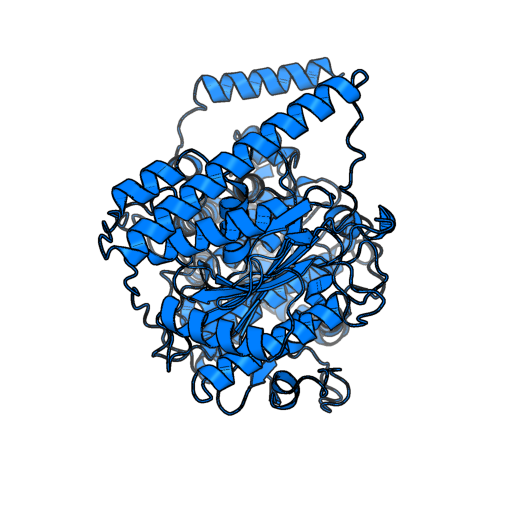 HIS A N 1
ATOM 3918 C CA . HIS A 1 501 ? 15.040 -14.755 26.782 1.00 37.09 501 HIS A CA 1
ATOM 3919 C C . HIS A 1 501 ? 14.716 -14.306 28.200 1.00 37.09 501 HIS A C 1
ATOM 3921 O O . HIS A 1 501 ? 14.896 -13.133 28.528 1.00 37.09 501 HIS A O 1
ATOM 3927 N N . GLU A 1 502 ? 14.198 -15.227 29.018 1.00 37.00 502 GLU A N 1
ATOM 3928 C CA . GLU A 1 502 ? 14.033 -14.993 30.444 1.00 37.00 502 GLU A CA 1
ATOM 3929 C C . GLU A 1 502 ? 15.424 -14.643 30.990 1.00 37.00 502 GLU A C 1
ATOM 3931 O O . GLU A 1 502 ? 16.344 -15.468 30.904 1.00 37.00 502 GLU A O 1
ATOM 3936 N N . PRO A 1 503 ? 15.637 -13.411 31.489 1.00 42.00 503 PRO A N 1
ATOM 3937 C CA . PRO A 1 503 ? 16.901 -13.061 32.104 1.00 42.00 503 PRO A CA 1
ATOM 3938 C C . PRO A 1 503 ? 17.135 -13.990 33.295 1.00 42.00 503 PRO A C 1
ATOM 3940 O O . PRO A 1 503 ? 16.195 -14.393 33.977 1.00 42.00 503 PRO A O 1
ATOM 3943 N N . LEU A 1 504 ? 18.401 -14.273 33.596 1.00 46.88 504 LEU A N 1
ATOM 3944 C CA . LEU A 1 504 ? 18.811 -15.116 34.727 1.00 46.88 504 LEU A CA 1
ATOM 3945 C C . LEU A 1 504 ? 18.379 -14.573 36.116 1.00 46.88 504 LEU A C 1
ATOM 3947 O O . LEU A 1 504 ? 18.576 -15.276 37.101 1.00 46.88 504 LEU A O 1
ATOM 3951 N N . ASP A 1 505 ? 17.723 -13.401 36.171 1.00 54.06 505 ASP A N 1
ATOM 3952 C CA . ASP A 1 505 ? 17.094 -12.766 37.345 1.00 54.06 505 ASP A CA 1
ATOM 3953 C C . ASP A 1 505 ? 15.589 -12.444 37.099 1.00 54.06 505 ASP A C 1
ATOM 3955 O O . ASP A 1 505 ? 15.108 -11.332 37.330 1.00 54.06 505 ASP A O 1
ATOM 3959 N N . ALA A 1 506 ? 14.831 -13.413 36.569 1.00 56.97 506 ALA A N 1
ATOM 3960 C CA . ALA A 1 506 ? 13.466 -13.232 36.052 1.00 56.97 506 ALA A CA 1
ATOM 3961 C C . ALA A 1 506 ? 12.415 -12.719 37.064 1.00 56.97 506 ALA A C 1
ATOM 3963 O O . ALA A 1 506 ? 11.496 -12.006 36.668 1.00 56.97 506 ALA A O 1
ATOM 3964 N N . GLU A 1 507 ? 12.516 -13.044 38.358 1.00 59.78 507 GLU A N 1
ATOM 3965 C CA . GLU A 1 507 ? 11.485 -12.662 39.343 1.00 59.78 507 GLU A CA 1
ATOM 3966 C C . GLU A 1 507 ? 11.542 -11.180 39.743 1.00 59.78 507 GLU A C 1
ATOM 3968 O O . GLU A 1 507 ? 10.501 -10.525 39.844 1.00 59.78 507 GLU A O 1
ATOM 3973 N N . GLU A 1 508 ? 12.740 -10.627 39.956 1.00 60.72 508 GLU A N 1
ATOM 3974 C CA . GLU A 1 508 ? 12.898 -9.229 40.379 1.00 60.72 508 GLU A CA 1
ATOM 3975 C C . GLU A 1 508 ? 12.611 -8.274 39.211 1.00 60.72 508 GLU A C 1
ATOM 3977 O O . GLU A 1 508 ? 11.913 -7.271 39.386 1.00 60.72 508 GLU A O 1
ATOM 3982 N N . GLN A 1 509 ? 13.030 -8.647 37.995 1.00 66.06 509 GLN A N 1
ATOM 3983 C CA . GLN A 1 509 ? 12.691 -7.918 36.774 1.00 66.06 509 GLN A CA 1
ATOM 3984 C C . GLN A 1 509 ? 11.182 -7.967 36.485 1.00 66.06 509 GLN A C 1
ATOM 3986 O O . GLN A 1 509 ? 10.579 -6.918 36.270 1.00 66.06 509 GLN A O 1
ATOM 3991 N N . ALA A 1 510 ? 10.538 -9.137 36.583 1.00 67.44 510 ALA A N 1
ATOM 3992 C CA . ALA A 1 510 ? 9.091 -9.255 36.382 1.00 67.44 510 ALA A CA 1
ATOM 3993 C C . ALA A 1 510 ? 8.284 -8.438 37.406 1.00 67.44 510 ALA A C 1
ATOM 3995 O O . ALA A 1 510 ? 7.260 -7.847 37.061 1.00 67.44 510 ALA A O 1
ATOM 3996 N N . SER A 1 511 ? 8.747 -8.360 38.660 1.00 69.69 511 SER A N 1
ATOM 3997 C CA . SER A 1 511 ? 8.110 -7.519 39.678 1.00 69.69 511 SER A CA 1
ATOM 3998 C C . SER A 1 511 ? 8.255 -6.024 39.371 1.00 69.69 511 SER A C 1
ATOM 4000 O O . SER A 1 511 ? 7.310 -5.264 39.591 1.00 69.69 511 SER A O 1
ATOM 4002 N N . MET A 1 512 ? 9.417 -5.586 38.879 1.00 74.31 512 MET A N 1
ATOM 4003 C CA . MET A 1 512 ? 9.648 -4.191 38.487 1.00 74.31 512 MET A CA 1
ATOM 4004 C C . MET A 1 512 ? 8.858 -3.806 37.232 1.00 74.31 512 MET A C 1
ATOM 4006 O O . MET A 1 512 ? 8.286 -2.714 37.180 1.00 74.31 512 MET A O 1
ATOM 4010 N N . ASP A 1 513 ? 8.755 -4.710 36.261 1.00 73.25 513 ASP A N 1
ATOM 4011 C CA . ASP A 1 513 ? 7.953 -4.521 35.052 1.00 73.25 513 ASP A CA 1
ATOM 4012 C C . ASP A 1 513 ? 6.458 -4.435 35.398 1.00 73.25 513 ASP A C 1
ATOM 4014 O O . ASP A 1 513 ? 5.757 -3.543 34.918 1.00 73.25 513 ASP A O 1
ATOM 4018 N N . ALA A 1 514 ? 5.974 -5.283 36.314 1.00 74.62 514 ALA A N 1
ATOM 4019 C CA . ALA A 1 514 ? 4.594 -5.238 36.797 1.00 74.62 514 ALA A CA 1
ATOM 4020 C C . ALA A 1 514 ? 4.263 -3.931 37.541 1.00 74.62 514 ALA A C 1
ATOM 4022 O O . ALA A 1 514 ? 3.187 -3.361 37.342 1.00 74.62 514 ALA A O 1
ATOM 4023 N N . LEU A 1 515 ? 5.181 -3.430 38.379 1.00 78.88 515 LEU A N 1
ATOM 4024 C CA . LEU A 1 515 ? 5.028 -2.131 39.047 1.00 78.88 515 LEU A CA 1
ATOM 4025 C C . LEU A 1 515 ? 4.985 -0.985 38.032 1.00 78.88 515 LEU A C 1
ATOM 4027 O O . LEU A 1 515 ? 4.098 -0.135 38.104 1.00 78.88 515 LEU A O 1
ATOM 4031 N N . THR A 1 516 ? 5.896 -0.998 37.061 1.00 82.25 516 THR A N 1
ATOM 4032 C CA . THR A 1 516 ? 5.967 -0.004 35.982 1.00 82.25 516 THR A CA 1
ATOM 4033 C C . THR A 1 516 ? 4.665 0.029 35.175 1.00 82.25 516 THR A C 1
ATOM 4035 O O . THR A 1 516 ? 4.081 1.096 34.985 1.00 82.25 516 THR A O 1
ATOM 4038 N N . ALA A 1 517 ? 4.150 -1.139 34.781 1.00 80.25 517 ALA A N 1
ATOM 4039 C CA . ALA A 1 517 ? 2.882 -1.257 34.065 1.00 80.25 517 ALA A CA 1
ATOM 4040 C C . ALA A 1 517 ? 1.694 -0.726 34.892 1.00 80.25 517 ALA A C 1
ATOM 4042 O O . ALA A 1 517 ? 0.831 -0.017 34.371 1.00 80.25 517 ALA A O 1
ATOM 4043 N N . ALA A 1 518 ? 1.662 -1.007 36.200 1.00 81.94 518 ALA A N 1
ATOM 4044 C CA . ALA A 1 518 ? 0.615 -0.509 37.091 1.00 81.94 518 ALA A CA 1
ATOM 4045 C C . ALA A 1 518 ? 0.650 1.023 37.255 1.00 81.94 518 ALA A C 1
ATOM 4047 O O . ALA A 1 518 ? -0.408 1.662 37.287 1.00 81.94 518 ALA A O 1
ATOM 4048 N N . GLU A 1 519 ? 1.842 1.620 37.341 1.00 84.75 519 GLU A N 1
ATOM 4049 C CA . GLU A 1 519 ? 2.025 3.077 37.367 1.00 84.75 519 GLU A CA 1
ATOM 4050 C C . GLU A 1 519 ? 1.500 3.736 36.086 1.00 84.75 519 GLU A C 1
ATOM 4052 O O . GLU A 1 519 ? 0.756 4.718 36.157 1.00 84.75 519 GLU A O 1
ATOM 4057 N N . ASP A 1 520 ? 1.835 3.172 34.925 1.00 85.56 520 ASP A N 1
ATOM 4058 C CA . ASP A 1 520 ? 1.428 3.697 33.618 1.00 85.56 520 ASP A CA 1
ATOM 4059 C C . ASP A 1 520 ? -0.084 3.595 33.410 1.00 85.56 520 ASP A C 1
ATOM 4061 O O . ASP A 1 520 ? -0.737 4.551 32.969 1.00 85.56 520 ASP A O 1
ATOM 4065 N N . LEU A 1 521 ? -0.674 2.470 33.818 1.00 83.75 521 LEU A N 1
ATOM 4066 C CA . LEU A 1 521 ? -2.119 2.277 33.810 1.00 83.75 521 LEU A CA 1
ATOM 4067 C C . LEU A 1 521 ? -2.824 3.298 34.710 1.00 83.75 521 LEU A C 1
ATOM 4069 O O . LEU A 1 521 ? -3.839 3.880 34.313 1.00 83.75 521 LEU A O 1
ATOM 4073 N N . LEU A 1 522 ? -2.300 3.545 35.915 1.00 85.38 522 LEU A N 1
ATOM 4074 C CA . LEU A 1 522 ? -2.860 4.533 36.835 1.00 85.38 522 LEU A CA 1
ATOM 4075 C C . LEU A 1 522 ? -2.767 5.951 36.259 1.00 85.38 522 LEU A C 1
ATOM 4077 O O . LEU A 1 522 ? -3.763 6.679 36.278 1.00 85.38 522 LEU A O 1
ATOM 4081 N N . ALA A 1 523 ? -1.606 6.335 35.726 1.00 86.50 523 ALA A N 1
ATOM 4082 C CA . ALA A 1 523 ? -1.395 7.641 35.109 1.00 86.50 523 ALA A CA 1
ATOM 4083 C C . ALA A 1 523 ? -2.353 7.863 33.927 1.00 86.50 523 ALA A C 1
ATOM 4085 O O . ALA A 1 523 ? -3.022 8.898 33.842 1.00 86.50 523 ALA A O 1
ATOM 4086 N N . THR A 1 524 ? -2.502 6.853 33.070 1.00 85.25 524 THR A N 1
ATOM 4087 C CA . THR A 1 524 ? -3.406 6.891 31.915 1.00 85.25 524 THR A CA 1
ATOM 4088 C C . THR A 1 524 ? -4.870 6.991 32.355 1.00 85.25 524 THR A C 1
ATOM 4090 O O . THR A 1 524 ? -5.608 7.833 31.839 1.00 85.25 524 THR A O 1
ATOM 4093 N N . LYS A 1 525 ? -5.304 6.221 33.366 1.00 86.06 525 LYS A N 1
ATOM 4094 C CA . LYS A 1 525 ? -6.665 6.324 33.934 1.00 86.06 525 LYS A CA 1
ATOM 4095 C C . LYS A 1 525 ? -6.951 7.708 34.517 1.00 86.06 525 LYS A C 1
ATOM 4097 O O . LYS A 1 525 ? -8.036 8.247 34.305 1.00 86.06 525 LYS A O 1
ATOM 4102 N N . GLN A 1 526 ? -5.995 8.301 35.231 1.00 86.31 526 GLN A N 1
ATOM 4103 C CA . GLN A 1 526 ? -6.139 9.662 35.755 1.00 86.31 526 GLN A CA 1
ATOM 4104 C C . GLN A 1 526 ? -6.304 10.688 34.630 1.00 86.31 526 GLN A C 1
ATOM 4106 O O . GLN A 1 526 ? -7.064 11.645 34.772 1.00 86.31 526 GLN A O 1
ATOM 4111 N N . GLU A 1 527 ? -5.614 10.502 33.507 1.00 87.00 527 GLU A N 1
ATOM 4112 C CA . GLU A 1 527 ? -5.762 11.370 32.342 1.00 87.00 527 GLU A CA 1
ATOM 4113 C C . GLU A 1 527 ? -7.131 11.206 31.668 1.00 87.00 527 GLU A C 1
ATOM 4115 O O . GLU A 1 527 ? -7.759 12.208 31.333 1.00 87.00 527 GLU A O 1
ATOM 4120 N N . VAL A 1 528 ? -7.650 9.976 31.562 1.00 86.25 528 VAL A N 1
ATOM 4121 C CA . VAL A 1 528 ? -9.025 9.716 31.095 1.00 86.25 528 VAL A CA 1
ATOM 4122 C C . VAL A 1 528 ? -10.049 10.459 31.954 1.00 86.25 528 VAL A C 1
ATOM 4124 O O . VAL A 1 528 ? -10.903 11.151 31.405 1.00 86.25 528 VAL A O 1
ATOM 4127 N N . ILE A 1 529 ? -9.943 10.377 33.286 1.00 86.12 529 ILE A N 1
ATOM 4128 C CA . ILE A 1 529 ? -10.853 11.082 34.206 1.00 86.12 529 ILE A CA 1
ATOM 4129 C C . ILE A 1 529 ? -10.805 12.594 33.951 1.00 86.12 529 ILE A C 1
ATOM 4131 O O . ILE A 1 529 ? -11.847 13.215 33.753 1.00 86.12 529 ILE A O 1
ATOM 4135 N N . LYS A 1 530 ? -9.603 13.178 33.845 1.00 85.69 530 LYS A N 1
ATOM 4136 C CA . LYS A 1 530 ? -9.435 14.608 33.527 1.00 85.69 530 LYS A CA 1
ATOM 4137 C C . LYS A 1 530 ? -10.084 14.984 32.192 1.00 85.69 530 LYS A C 1
ATOM 4139 O O . LYS A 1 530 ? -10.703 16.041 32.082 1.00 85.69 530 LYS A O 1
ATOM 4144 N N . LEU A 1 531 ? -9.949 14.138 31.169 1.00 84.50 531 LEU A N 1
ATOM 4145 C CA . LEU A 1 531 ? -10.559 14.364 29.855 1.00 84.50 531 LEU A CA 1
ATOM 4146 C C . LEU A 1 531 ? -12.092 14.299 29.913 1.00 84.50 531 LEU A C 1
ATOM 4148 O O . LEU A 1 531 ? -12.758 15.127 29.292 1.00 84.50 531 LEU A O 1
ATOM 4152 N N . GLN A 1 532 ? -12.653 13.362 30.679 1.00 84.38 532 GLN A N 1
ATOM 4153 C CA . GLN A 1 532 ? -14.099 13.246 30.887 1.00 84.38 532 GLN A CA 1
ATOM 4154 C C . GLN A 1 532 ? -14.667 14.445 31.655 1.00 84.38 532 GLN A C 1
ATOM 4156 O O . GLN A 1 532 ? -15.701 14.987 31.265 1.00 84.38 532 GLN A O 1
ATOM 4161 N N . GLU A 1 533 ? -13.989 14.891 32.714 1.00 83.69 533 GLU A N 1
ATOM 4162 C CA . GLU A 1 533 ? -14.377 16.071 33.497 1.00 83.69 533 GLU A CA 1
ATOM 4163 C C . GLU A 1 533 ? -14.331 17.353 32.653 1.00 83.69 533 GLU A C 1
ATOM 4165 O O . GLU A 1 533 ? -15.253 18.173 32.707 1.00 83.69 533 GLU A O 1
ATOM 4170 N N . ALA A 1 534 ? -13.304 17.510 31.812 1.00 79.12 534 ALA A N 1
ATOM 4171 C CA . ALA A 1 534 ? -13.209 18.624 30.868 1.00 79.12 534 ALA A CA 1
ATOM 4172 C C . ALA A 1 534 ? -14.360 18.610 29.844 1.00 79.12 534 ALA A C 1
ATOM 4174 O O . ALA A 1 534 ? -14.969 19.646 29.576 1.00 79.12 534 ALA A O 1
ATOM 4175 N N . ALA A 1 535 ? -14.715 17.434 29.315 1.00 74.69 535 ALA A N 1
ATOM 4176 C CA . ALA A 1 535 ? -15.844 17.290 28.398 1.00 74.69 535 ALA A CA 1
ATOM 4177 C C . ALA A 1 535 ? -17.193 17.596 29.079 1.00 74.69 535 ALA A C 1
ATOM 4179 O O . ALA A 1 535 ? -18.034 18.285 28.504 1.00 74.69 535 ALA A O 1
ATOM 4180 N N . ALA A 1 536 ? -17.396 17.125 30.314 1.00 74.50 536 ALA A N 1
ATOM 4181 C CA . ALA A 1 536 ? -18.634 17.326 31.071 1.00 74.50 536 ALA A CA 1
ATOM 4182 C C . ALA A 1 536 ? -18.835 18.775 31.547 1.00 74.50 536 ALA A C 1
ATOM 4184 O O . ALA A 1 536 ? -19.969 19.239 31.652 1.00 74.50 536 ALA A O 1
ATOM 4185 N N . SER A 1 537 ? -17.749 19.496 31.829 1.00 69.12 537 SER A N 1
ATOM 4186 C CA . SER A 1 537 ? -17.787 20.891 32.285 1.00 69.12 537 SER A CA 1
ATOM 4187 C C . SER A 1 537 ? -17.987 21.909 31.156 1.00 69.12 537 SER A C 1
ATOM 4189 O O . SER A 1 537 ? -18.136 23.098 31.431 1.00 69.12 537 SER A O 1
ATOM 4191 N N . GLY A 1 538 ? -17.988 21.479 29.887 1.00 58.66 538 GLY A N 1
ATOM 4192 C CA . GLY A 1 538 ? -18.073 22.375 28.728 1.00 58.66 538 GLY A CA 1
ATOM 4193 C C . GLY A 1 538 ? -16.838 23.269 28.543 1.00 58.66 538 GLY A C 1
ATOM 4194 O O . GLY A 1 538 ? -16.800 24.071 27.611 1.00 58.66 538 GLY A O 1
ATOM 4195 N N . ILE A 1 539 ? -15.815 23.116 29.393 1.00 50.62 539 ILE A N 1
ATOM 4196 C CA . ILE A 1 539 ? -14.504 23.757 29.271 1.00 50.62 539 ILE A CA 1
ATOM 4197 C C . ILE A 1 539 ? -13.698 22.927 28.267 1.00 50.62 539 ILE A C 1
ATOM 4199 O O . ILE A 1 539 ? -12.746 22.220 28.599 1.00 50.62 539 ILE A O 1
ATOM 4203 N N . MET A 1 540 ? -14.121 22.960 27.005 1.00 51.88 540 MET A N 1
ATOM 4204 C CA . MET A 1 540 ? -13.290 22.463 25.918 1.00 51.88 540 MET A CA 1
ATOM 4205 C C . MET A 1 540 ? -12.270 23.546 25.586 1.00 51.88 540 MET A C 1
ATOM 4207 O O . MET A 1 540 ? -12.473 24.336 24.667 1.00 51.88 540 MET A O 1
ATOM 4211 N N . ASP A 1 541 ? -11.160 23.575 26.328 1.00 47.19 541 ASP A N 1
ATOM 4212 C CA . ASP A 1 541 ? -9.942 24.195 25.812 1.00 47.19 541 ASP A CA 1
ATOM 4213 C C . ASP A 1 541 ? -9.600 23.454 24.520 1.00 47.19 541 ASP A C 1
ATOM 4215 O O . ASP A 1 541 ? -9.151 22.296 24.546 1.00 47.19 541 ASP A O 1
ATOM 4219 N N . VAL A 1 542 ? -9.910 24.101 23.394 1.00 48.88 542 VAL A N 1
ATOM 4220 C CA . VAL A 1 542 ? -9.496 23.668 22.065 1.00 48.88 542 VAL A CA 1
ATOM 4221 C C . VAL A 1 542 ? -7.979 23.692 22.096 1.00 48.88 542 VAL A C 1
ATOM 4223 O O . VAL A 1 542 ? -7.369 24.760 22.131 1.00 48.88 542 VAL A O 1
ATOM 4226 N N . VAL A 1 543 ? -7.369 22.510 22.142 1.00 51.78 543 VAL A N 1
ATOM 4227 C CA . VAL A 1 543 ? -5.918 22.401 22.022 1.00 51.78 543 VAL A CA 1
ATOM 4228 C C . VAL A 1 543 ? -5.575 22.927 20.633 1.00 51.78 543 VAL A C 1
ATOM 4230 O O . VAL A 1 543 ? -6.028 22.373 19.629 1.00 51.78 543 VAL A O 1
ATOM 4233 N N . THR A 1 544 ? -4.856 24.048 20.578 1.00 42.91 544 THR A N 1
ATOM 4234 C CA . THR A 1 544 ? -4.379 24.616 19.319 1.00 42.91 544 THR A CA 1
ATOM 4235 C C . THR A 1 544 ? -3.418 23.635 18.652 1.00 42.91 544 THR A C 1
ATOM 4237 O O . THR A 1 544 ? -2.729 22.863 19.321 1.00 42.91 544 THR A O 1
ATOM 4240 N N . GLU A 1 545 ? -3.389 23.662 17.321 1.00 42.03 545 GLU A N 1
ATOM 4241 C CA . GLU A 1 545 ? -2.634 22.734 16.468 1.00 42.03 545 GLU A CA 1
ATOM 4242 C C . GLU A 1 545 ? -1.155 22.606 16.890 1.00 42.03 545 GLU A C 1
ATOM 4244 O O . GLU A 1 545 ? -0.607 21.511 16.929 1.00 42.03 545 GLU A O 1
ATOM 4249 N N . GLU A 1 546 ? -0.542 23.700 17.349 1.00 38.34 546 GLU A N 1
ATOM 4250 C CA . GLU A 1 546 ? 0.849 23.750 17.823 1.00 38.34 546 GLU A CA 1
ATOM 4251 C 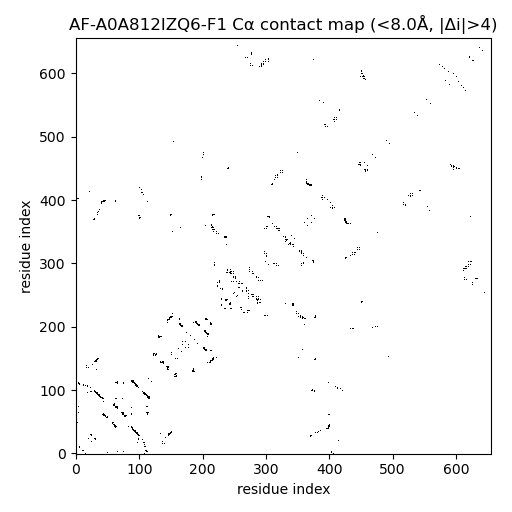C . GLU A 1 546 ? 1.083 23.011 19.156 1.00 38.34 546 GLU A C 1
ATOM 4253 O O . GLU A 1 546 ? 2.149 22.435 19.370 1.00 38.34 546 GLU A O 1
ATOM 4258 N N . ALA A 1 547 ? 0.093 22.984 20.055 1.00 37.91 547 ALA A N 1
ATOM 4259 C CA . ALA A 1 547 ? 0.221 22.377 21.382 1.00 37.91 547 ALA A CA 1
ATOM 4260 C C . ALA A 1 547 ? -0.050 20.861 21.383 1.00 37.91 547 ALA A C 1
ATOM 4262 O O . ALA A 1 547 ? 0.472 20.146 22.240 1.00 37.91 547 ALA A O 1
ATOM 4263 N N . ALA A 1 548 ? -0.850 20.362 20.432 1.00 40.41 548 ALA A N 1
ATOM 4264 C CA . ALA A 1 548 ? -1.079 18.927 20.242 1.00 40.41 548 ALA A CA 1
ATOM 4265 C C . ALA A 1 548 ? 0.148 18.246 19.612 1.00 40.41 548 ALA A C 1
ATOM 4267 O O . ALA A 1 548 ? 0.588 17.204 20.097 1.00 40.41 548 ALA A O 1
ATOM 4268 N N . VAL A 1 549 ? 0.752 18.888 18.605 1.00 37.97 549 VAL A N 1
ATOM 4269 C CA . VAL A 1 549 ? 1.963 18.399 17.926 1.00 37.97 549 VAL A CA 1
ATOM 4270 C C . VAL A 1 549 ? 3.156 18.360 18.889 1.00 37.97 549 VAL A C 1
ATOM 4272 O O . VAL A 1 549 ? 3.862 17.360 18.936 1.00 37.97 549 VAL A O 1
ATOM 4275 N N . ALA A 1 550 ? 3.326 19.369 19.753 1.00 32.72 550 ALA A N 1
ATOM 4276 C CA . ALA A 1 550 ? 4.411 19.412 20.744 1.00 32.72 550 ALA A CA 1
ATOM 4277 C C . ALA A 1 550 ? 4.321 18.353 21.870 1.00 32.72 550 ALA A C 1
ATOM 4279 O O . ALA A 1 550 ? 5.282 18.170 22.614 1.00 32.72 550 ALA A O 1
ATOM 4280 N N . LYS A 1 551 ? 3.179 17.669 22.033 1.00 35.84 551 LYS A N 1
ATOM 4281 C CA . LYS A 1 551 ? 3.038 16.528 22.959 1.00 35.84 551 LYS A CA 1
ATOM 4282 C C . LYS A 1 551 ? 3.203 15.172 22.268 1.00 35.84 551 LYS A C 1
ATOM 4284 O O . LYS A 1 551 ? 3.612 14.227 22.928 1.00 35.84 551 LYS A O 1
ATOM 4289 N N . ALA A 1 552 ? 2.915 15.082 20.969 1.00 35.19 552 ALA A N 1
ATOM 4290 C CA . ALA A 1 552 ? 3.177 13.890 20.158 1.00 35.19 552 ALA A CA 1
ATOM 4291 C C . ALA A 1 552 ? 4.667 13.742 19.783 1.00 35.19 552 ALA A C 1
ATOM 4293 O O . ALA A 1 552 ? 5.111 12.663 19.412 1.00 35.19 552 ALA A O 1
ATOM 4294 N N . THR A 1 553 ? 5.463 14.809 19.910 1.00 31.67 553 THR A N 1
ATOM 4295 C CA . THR A 1 553 ? 6.887 14.838 19.532 1.00 31.67 553 THR A CA 1
ATOM 4296 C C . THR A 1 553 ? 7.831 13.961 20.361 1.00 31.67 553 THR A C 1
ATOM 4298 O O . THR A 1 553 ? 8.976 13.804 19.942 1.00 31.67 553 THR A O 1
ATOM 4301 N N . ASP A 1 554 ? 7.390 13.382 21.484 1.00 30.19 554 ASP A N 1
ATOM 4302 C CA . ASP A 1 554 ? 8.230 12.508 22.326 1.00 30.19 554 ASP A CA 1
ATOM 4303 C C . ASP A 1 554 ? 8.069 11.002 22.019 1.00 30.19 554 ASP A C 1
ATOM 4305 O O . ASP A 1 554 ? 8.856 10.194 22.509 1.00 30.19 554 ASP A O 1
ATOM 4309 N N . THR A 1 555 ? 7.127 10.610 21.151 1.00 32.84 555 THR A N 1
ATOM 4310 C CA . THR A 1 555 ? 6.942 9.214 20.703 1.00 32.84 555 THR A CA 1
ATOM 4311 C C . THR A 1 555 ? 6.735 9.156 19.190 1.00 32.84 555 THR A C 1
ATOM 4313 O O . THR A 1 555 ? 5.718 9.614 18.688 1.00 32.84 555 THR A O 1
ATOM 4316 N N . ASP A 1 556 ? 7.725 8.615 18.479 1.00 32.62 556 ASP A N 1
ATOM 4317 C CA . ASP A 1 556 ? 7.713 8.233 17.060 1.00 32.62 556 ASP A CA 1
ATOM 4318 C C . ASP A 1 556 ? 7.035 9.181 16.048 1.00 32.62 556 ASP A C 1
ATOM 4320 O O . ASP A 1 556 ? 5.893 9.036 15.629 1.00 32.62 556 ASP A O 1
ATOM 4324 N N . GLY A 1 557 ? 7.849 10.105 15.531 1.00 33.97 557 GLY A N 1
ATOM 4325 C CA . GLY A 1 557 ? 8.235 10.125 14.111 1.00 33.97 557 GLY A CA 1
ATOM 4326 C C . GLY A 1 557 ? 7.237 10.529 13.014 1.00 33.97 557 GLY A C 1
ATOM 4327 O O . GLY A 1 557 ? 7.699 11.095 12.022 1.00 33.97 557 GLY A O 1
ATOM 4328 N N . ALA A 1 558 ? 5.933 10.289 13.144 1.00 35.81 558 ALA A N 1
ATOM 4329 C CA . ALA A 1 558 ? 5.008 10.352 12.004 1.00 35.81 558 ALA A CA 1
ATOM 4330 C C . ALA A 1 558 ? 4.246 11.681 11.862 1.00 35.81 558 ALA A C 1
ATOM 4332 O O . ALA A 1 558 ? 3.878 12.056 10.751 1.00 35.81 558 ALA A O 1
ATOM 4333 N N . ASP A 1 559 ? 4.087 12.444 12.948 1.00 33.62 559 ASP A N 1
ATOM 4334 C CA . ASP A 1 559 ? 3.457 13.776 12.920 1.00 33.62 559 ASP A CA 1
ATOM 4335 C C . ASP A 1 559 ? 4.501 14.904 12.850 1.00 33.62 559 ASP A C 1
ATOM 4337 O O . ASP A 1 559 ? 4.309 16.029 13.324 1.00 33.62 559 ASP A O 1
ATOM 4341 N N . ARG A 1 560 ? 5.664 14.611 12.244 1.00 34.72 560 ARG A N 1
ATOM 4342 C CA . ARG A 1 560 ? 6.582 15.664 11.812 1.00 34.72 560 ARG A CA 1
ATOM 4343 C C . ARG A 1 560 ? 5.851 16.483 10.768 1.00 34.72 560 ARG A C 1
ATOM 4345 O O . ARG A 1 560 ? 5.747 16.051 9.627 1.00 34.72 560 ARG A O 1
ATOM 4352 N N . HIS A 1 561 ? 5.374 17.650 11.201 1.00 32.34 561 HIS A N 1
ATOM 4353 C CA . HIS A 1 561 ? 5.033 18.817 10.400 1.00 32.34 561 HIS A CA 1
ATOM 4354 C C . HIS A 1 561 ? 5.111 18.538 8.899 1.00 32.34 561 HIS A C 1
ATOM 4356 O O . HIS A 1 561 ? 6.208 18.580 8.334 1.00 32.34 561 HIS A O 1
ATOM 4362 N N . LEU A 1 562 ? 3.963 18.322 8.244 1.00 34.66 562 LEU A N 1
ATOM 4363 C CA . LEU A 1 562 ? 3.858 18.700 6.838 1.00 34.66 562 LEU A CA 1
ATOM 4364 C C . LEU A 1 562 ? 4.414 20.129 6.776 1.00 34.66 562 LEU A C 1
ATOM 4366 O O . LEU A 1 562 ? 3.836 21.015 7.418 1.00 34.66 562 LEU A O 1
ATOM 4370 N N . PRO A 1 563 ? 5.574 20.362 6.134 1.00 30.39 563 PRO A N 1
ATOM 4371 C CA . PRO A 1 563 ? 6.130 21.698 6.081 1.00 30.39 563 PRO A CA 1
ATOM 4372 C C . PRO A 1 563 ? 5.060 22.614 5.480 1.00 30.39 563 PRO A C 1
ATOM 4374 O O . PRO A 1 563 ? 4.353 22.166 4.567 1.00 30.39 563 PRO A O 1
ATOM 4377 N N . PRO A 1 564 ? 4.917 23.865 5.956 1.00 31.23 564 PRO A N 1
ATOM 4378 C CA . PRO A 1 564 ? 4.056 24.835 5.287 1.00 31.23 564 PRO A CA 1
ATOM 4379 C C . PRO A 1 564 ? 4.417 24.813 3.809 1.00 31.23 564 PRO A C 1
ATOM 4381 O O . PRO A 1 564 ? 5.603 24.955 3.511 1.00 31.23 564 PRO A O 1
ATOM 4384 N N . GLU A 1 565 ? 3.419 24.537 2.955 1.00 38.56 565 GLU A N 1
ATOM 4385 C CA . GLU A 1 565 ? 3.530 24.245 1.520 1.00 38.56 565 GLU A CA 1
ATOM 4386 C C . GLU A 1 565 ? 4.898 24.637 0.967 1.00 38.56 565 GLU A C 1
ATOM 4388 O O . GLU A 1 565 ? 5.119 25.776 0.539 1.00 38.56 565 GLU A O 1
ATOM 4393 N N . ALA A 1 566 ? 5.859 23.707 1.029 1.00 38.34 566 ALA A N 1
ATOM 4394 C CA . ALA A 1 566 ? 7.109 23.915 0.335 1.00 38.34 566 ALA A CA 1
ATOM 4395 C C . ALA A 1 566 ? 6.694 24.052 -1.126 1.00 38.34 566 ALA A C 1
ATOM 4397 O O . ALA A 1 566 ? 6.222 23.080 -1.720 1.00 38.34 566 ALA A O 1
ATOM 4398 N N . LYS A 1 567 ? 6.767 25.280 -1.668 1.00 39.03 567 LYS A N 1
ATOM 4399 C CA . LYS A 1 567 ? 6.576 25.537 -3.097 1.00 39.03 567 LYS A CA 1
ATOM 4400 C C . LYS A 1 567 ? 7.303 24.413 -3.806 1.00 39.03 567 LYS A C 1
ATOM 4402 O O . LYS A 1 567 ? 8.504 24.280 -3.576 1.00 39.03 567 LYS A O 1
ATOM 4407 N N . SER A 1 568 ? 6.564 23.605 -4.569 1.00 42.28 568 SER A N 1
ATOM 4408 C CA . SER A 1 568 ? 7.105 22.512 -5.373 1.00 42.28 568 SER A CA 1
ATOM 4409 C C . SER A 1 568 ? 8.251 23.082 -6.199 1.00 42.28 568 SER A C 1
ATOM 4411 O O . SER A 1 568 ? 8.037 23.677 -7.250 1.00 42.28 568 SER A O 1
ATOM 4413 N N . LEU A 1 569 ? 9.466 22.989 -5.665 1.00 42.03 569 LEU A N 1
ATOM 4414 C CA . LEU A 1 569 ? 10.691 23.516 -6.264 1.00 42.03 569 LEU A CA 1
ATOM 4415 C C . LEU A 1 569 ? 11.132 22.636 -7.439 1.00 42.03 569 LEU A C 1
ATOM 4417 O O . LEU A 1 569 ? 12.114 22.944 -8.106 1.00 42.03 569 LEU A O 1
ATOM 4421 N N . TYR A 1 570 ? 10.387 21.560 -7.687 1.00 51.25 570 TYR A N 1
ATOM 4422 C CA . TYR A 1 570 ? 10.650 20.549 -8.682 1.00 51.25 570 TYR A CA 1
ATOM 4423 C C . TYR A 1 570 ? 9.573 20.597 -9.758 1.00 51.25 570 TYR A C 1
ATOM 4425 O O . TYR A 1 570 ? 8.373 20.600 -9.465 1.00 51.25 570 TYR A O 1
ATOM 4433 N N . ASP A 1 571 ? 10.026 20.661 -11.009 1.00 55.88 571 ASP A N 1
ATOM 4434 C CA . ASP A 1 571 ? 9.175 20.502 -12.181 1.00 55.88 571 ASP A CA 1
ATOM 4435 C C . ASP A 1 571 ? 8.406 19.184 -12.068 1.00 55.88 571 ASP A C 1
ATOM 4437 O O . ASP A 1 571 ? 8.989 18.158 -11.699 1.00 55.88 571 ASP A O 1
ATOM 4441 N N . LYS A 1 572 ? 7.107 19.224 -12.400 1.00 63.75 572 LYS A N 1
ATOM 4442 C CA . LYS A 1 572 ? 6.182 18.080 -12.442 1.00 63.75 572 LYS A CA 1
ATOM 4443 C C . LYS A 1 572 ? 6.690 17.011 -13.417 1.00 63.75 572 LYS A C 1
ATOM 4445 O O . LYS A 1 572 ? 6.242 16.912 -14.557 1.00 63.75 572 LYS A O 1
ATOM 4450 N N . THR A 1 573 ? 7.677 16.241 -12.983 1.00 79.81 573 THR A N 1
ATOM 4451 C CA . THR A 1 573 ? 8.290 15.175 -13.765 1.00 79.81 573 THR A CA 1
ATOM 4452 C C . THR A 1 573 ? 7.457 13.927 -13.547 1.00 79.81 573 THR A C 1
ATOM 4454 O O . THR A 1 573 ? 7.314 13.476 -12.414 1.00 79.81 573 THR A O 1
ATOM 4457 N N . SER A 1 574 ? 6.909 13.375 -14.625 1.00 88.81 574 SER A N 1
ATOM 4458 C CA . SER A 1 574 ? 6.196 12.102 -14.602 1.00 88.81 574 SER A CA 1
ATOM 4459 C C . SER A 1 574 ? 6.907 11.040 -15.422 1.00 88.81 574 SER A C 1
ATOM 4461 O O . SER A 1 574 ? 7.776 11.349 -16.245 1.00 88.81 574 SER A O 1
ATOM 4463 N N . MET A 1 575 ? 6.501 9.779 -15.258 1.00 92.25 575 MET A N 1
ATOM 4464 C CA . MET A 1 575 ? 6.996 8.704 -16.115 1.00 92.25 575 MET A CA 1
ATOM 4465 C C . MET A 1 575 ? 6.717 8.981 -17.602 1.00 92.25 575 MET A C 1
ATOM 4467 O O . MET A 1 575 ? 7.565 8.672 -18.435 1.00 92.25 575 MET A O 1
ATOM 4471 N N . ARG A 1 576 ? 5.581 9.602 -17.955 1.00 91.31 576 ARG A N 1
ATOM 4472 C CA . ARG A 1 576 ? 5.276 9.965 -19.351 1.00 91.31 576 ARG A CA 1
ATOM 4473 C C . ARG A 1 576 ? 6.309 10.950 -19.902 1.00 91.31 576 ARG A C 1
ATOM 4475 O O . ARG A 1 576 ? 6.839 10.745 -20.991 1.00 91.31 576 ARG A O 1
ATOM 4482 N N . THR A 1 577 ? 6.639 11.979 -19.122 1.00 91.19 577 THR A N 1
ATOM 4483 C CA . THR A 1 577 ? 7.664 12.967 -19.485 1.00 91.19 577 THR A CA 1
ATOM 4484 C C . THR A 1 577 ? 9.041 12.321 -19.628 1.00 91.19 577 THR A C 1
ATOM 4486 O O . THR A 1 577 ? 9.761 12.639 -20.570 1.00 91.19 577 THR A O 1
ATOM 4489 N N . LEU A 1 578 ? 9.397 11.376 -18.751 1.00 92.56 578 LEU A N 1
ATOM 4490 C CA . LEU A 1 578 ? 10.664 10.644 -18.848 1.00 92.56 578 LEU A CA 1
ATOM 4491 C C . LEU A 1 578 ? 10.738 9.748 -20.087 1.00 92.56 578 LEU A C 1
ATOM 4493 O O . LEU A 1 578 ? 11.743 9.767 -20.789 1.00 92.56 578 LEU A O 1
ATOM 4497 N N . VAL A 1 579 ? 9.682 8.984 -20.383 1.00 91.19 579 VAL A N 1
ATOM 4498 C CA . VAL A 1 579 ? 9.648 8.119 -21.572 1.00 91.19 579 VAL A CA 1
ATOM 4499 C C . VAL A 1 579 ? 9.746 8.953 -22.848 1.00 91.19 579 VAL A C 1
ATOM 4501 O O . VAL A 1 579 ? 10.477 8.567 -23.762 1.00 91.19 579 VAL A O 1
ATOM 4504 N N . GLN A 1 580 ? 9.082 10.111 -22.901 1.00 89.00 580 GLN A N 1
ATOM 4505 C CA . GLN A 1 580 ? 9.222 11.047 -24.016 1.00 89.00 580 GLN A CA 1
ATOM 4506 C C . GLN A 1 580 ? 10.658 11.582 -24.115 1.00 89.00 580 GLN A C 1
ATOM 4508 O O . GLN A 1 580 ? 11.280 11.458 -25.164 1.00 89.00 580 GLN A O 1
ATOM 4513 N N . GLN A 1 581 ? 11.221 12.069 -23.003 1.00 89.94 581 GLN A N 1
ATOM 4514 C CA . GLN A 1 581 ? 12.598 12.565 -22.945 1.00 89.94 581 GLN A CA 1
ATOM 4515 C C . GLN A 1 581 ? 13.613 11.525 -23.435 1.00 89.94 581 GLN A C 1
ATOM 4517 O O . GLN A 1 581 ? 14.584 11.884 -24.095 1.00 89.94 581 GLN A O 1
ATOM 4522 N N . PHE A 1 582 ? 13.417 10.250 -23.099 1.00 89.50 582 PHE A N 1
ATOM 4523 C CA . PHE A 1 582 ? 14.288 9.172 -23.558 1.00 89.50 582 PHE A CA 1
ATOM 4524 C C . PHE A 1 582 ? 14.069 8.864 -25.035 1.00 89.50 582 PHE A C 1
ATOM 4526 O O . PHE A 1 582 ? 15.038 8.726 -25.772 1.00 89.50 582 PHE A O 1
ATOM 4533 N N . SER A 1 583 ? 12.816 8.829 -25.490 1.00 83.75 583 SER A N 1
ATOM 4534 C CA . SER A 1 583 ? 12.483 8.593 -26.902 1.00 83.75 583 SER A CA 1
ATOM 4535 C C . SER A 1 583 ? 13.073 9.655 -27.839 1.00 83.75 583 SER A C 1
ATOM 4537 O O . SER A 1 583 ? 13.400 9.335 -28.976 1.00 83.75 583 SER A O 1
ATOM 4539 N N . ASP A 1 584 ? 13.259 10.883 -27.350 1.00 82.50 584 ASP A N 1
ATOM 4540 C CA . ASP A 1 584 ? 13.840 11.998 -28.108 1.00 82.50 584 ASP A CA 1
ATOM 4541 C C . ASP A 1 584 ? 15.386 12.032 -28.079 1.00 82.50 584 ASP A C 1
ATOM 4543 O O . ASP A 1 584 ? 16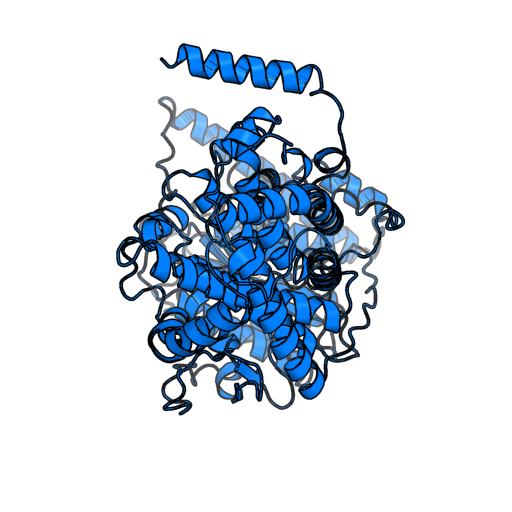.001 12.939 -28.643 1.00 82.50 584 ASP A O 1
ATOM 4547 N N . MET A 1 585 ? 16.056 11.075 -27.421 1.00 79.38 585 MET A N 1
ATOM 4548 C CA . MET A 1 585 ? 17.522 11.032 -27.371 1.00 79.38 585 MET A CA 1
ATOM 4549 C C . MET A 1 585 ? 18.116 10.629 -28.728 1.00 79.38 585 MET A C 1
ATOM 4551 O O . MET A 1 585 ? 18.062 9.469 -29.124 1.00 79.38 585 MET A O 1
ATOM 4555 N N . GLU A 1 586 ? 18.796 11.568 -29.394 1.00 66.31 586 GLU A N 1
ATOM 4556 C CA . GLU A 1 586 ? 19.451 11.360 -30.702 1.00 66.31 586 GLU A CA 1
ATOM 4557 C C . GLU A 1 586 ? 20.449 10.186 -30.734 1.00 66.31 586 GLU A C 1
ATOM 4559 O O . GLU A 1 586 ? 20.751 9.644 -31.796 1.00 66.31 586 GLU A O 1
ATOM 4564 N N . SER A 1 587 ? 20.980 9.785 -29.574 1.00 61.50 587 SER A N 1
ATOM 4565 C CA . SER A 1 587 ? 21.979 8.721 -29.442 1.00 61.50 587 SER A CA 1
ATOM 4566 C C . SER A 1 587 ? 21.419 7.303 -29.637 1.00 61.50 587 SER A C 1
ATOM 4568 O O . SER A 1 587 ? 22.206 6.351 -29.671 1.00 61.50 587 SER A O 1
ATOM 4570 N N . PHE A 1 588 ? 20.096 7.142 -29.771 1.00 64.44 588 PHE A N 1
ATOM 4571 C CA . PHE A 1 588 ? 19.446 5.839 -29.875 1.00 64.44 588 PHE A CA 1
ATOM 4572 C C . PHE A 1 588 ? 18.140 5.878 -30.680 1.00 64.44 588 PHE A C 1
ATOM 4574 O O . PHE A 1 588 ? 17.186 6.553 -30.303 1.00 64.44 588 PHE A O 1
ATOM 4581 N N . SER A 1 589 ? 18.054 5.070 -31.741 1.00 74.06 589 SER A N 1
ATOM 4582 C CA . SER A 1 589 ? 16.782 4.802 -32.413 1.00 74.06 589 SER A CA 1
ATOM 4583 C C . SER A 1 589 ? 16.126 3.562 -31.806 1.00 74.06 589 SER A C 1
ATOM 4585 O O . SER A 1 589 ? 16.592 2.441 -31.997 1.00 74.06 589 SER A O 1
ATOM 4587 N N . ILE A 1 590 ? 15.019 3.763 -31.086 1.00 68.88 590 ILE A N 1
ATOM 4588 C CA . ILE A 1 590 ? 14.275 2.691 -30.402 1.00 68.88 590 ILE A CA 1
ATOM 4589 C C . ILE A 1 590 ? 13.680 1.638 -31.353 1.00 68.88 590 ILE A C 1
ATOM 4591 O O . ILE A 1 590 ? 13.367 0.524 -30.935 1.00 68.88 590 ILE A O 1
ATOM 4595 N N . GLU A 1 591 ? 13.561 1.984 -32.633 1.00 72.19 591 GLU A N 1
ATOM 4596 C CA . GLU A 1 591 ? 13.014 1.138 -33.697 1.00 72.19 591 GLU A CA 1
ATOM 4597 C C . GLU A 1 591 ? 14.108 0.356 -34.450 1.00 72.19 591 GLU A C 1
ATOM 4599 O O . GLU A 1 591 ? 13.811 -0.555 -35.220 1.00 72.19 591 GLU A O 1
ATOM 4604 N N . SER A 1 592 ? 15.385 0.679 -34.223 1.00 78.69 592 SER A N 1
ATOM 4605 C CA . SER A 1 592 ? 16.522 0.064 -34.908 1.00 78.69 592 SER A CA 1
ATOM 4606 C C . SER A 1 592 ? 17.049 -1.141 -34.129 1.00 78.69 592 SER A C 1
ATOM 4608 O O . SER A 1 592 ? 17.676 -0.993 -33.079 1.00 78.69 592 SER A O 1
ATOM 4610 N N . GLU A 1 593 ? 16.880 -2.355 -34.668 1.00 76.75 593 GLU A N 1
ATOM 4611 C CA . GLU A 1 593 ? 17.466 -3.570 -34.074 1.00 76.75 593 GLU A CA 1
ATOM 4612 C C . GLU A 1 593 ? 18.988 -3.458 -33.900 1.00 76.75 593 GLU A C 1
ATOM 4614 O O . GLU A 1 593 ? 19.535 -3.937 -32.903 1.00 76.75 593 GLU A O 1
ATOM 4619 N N . ALA A 1 594 ? 19.674 -2.765 -34.816 1.00 79.50 594 ALA A N 1
ATOM 4620 C CA . ALA A 1 594 ? 21.120 -2.546 -34.756 1.00 79.50 594 ALA A CA 1
ATOM 4621 C C . ALA A 1 594 ? 21.558 -1.783 -33.495 1.00 79.50 594 ALA A C 1
ATOM 4623 O O . ALA A 1 594 ? 22.687 -1.949 -33.029 1.00 79.50 594 ALA A O 1
ATOM 4624 N N . ASP A 1 595 ? 20.661 -0.991 -32.905 1.00 79.06 595 ASP A N 1
ATOM 4625 C CA . ASP A 1 595 ? 20.940 -0.229 -31.697 1.00 79.06 595 ASP A CA 1
ATOM 4626 C C . ASP A 1 595 ? 20.558 -0.974 -30.408 1.00 79.06 595 ASP A C 1
ATOM 4628 O O . ASP A 1 595 ? 20.784 -0.473 -29.307 1.00 79.06 595 ASP A O 1
ATOM 4632 N N . THR A 1 596 ? 20.041 -2.201 -30.484 1.00 82.12 596 THR A N 1
ATOM 4633 C CA . THR A 1 596 ? 19.619 -2.964 -29.294 1.00 82.12 596 THR A CA 1
ATOM 4634 C C . THR A 1 596 ? 20.753 -3.734 -28.598 1.00 82.12 596 THR A C 1
ATOM 4636 O O . THR A 1 596 ? 20.548 -4.254 -27.502 1.00 82.12 596 THR A O 1
ATOM 4639 N N . GLY A 1 597 ? 21.961 -3.770 -29.173 1.00 86.25 597 GLY A N 1
ATOM 4640 C CA . GLY A 1 597 ? 23.106 -4.519 -28.637 1.00 86.25 597 GLY A CA 1
ATOM 4641 C C . GLY A 1 597 ? 23.650 -4.019 -27.285 1.00 86.25 597 GLY A C 1
ATOM 4642 O O . GLY A 1 597 ? 23.340 -2.920 -26.825 1.00 86.25 597 GLY A O 1
ATOM 4643 N N . TYR A 1 598 ? 24.524 -4.816 -26.655 1.00 88.62 598 TYR A N 1
ATOM 4644 C CA . TYR A 1 598 ? 25.050 -4.577 -25.298 1.00 88.62 598 TYR A CA 1
ATOM 4645 C C . TYR A 1 598 ? 25.672 -3.189 -25.082 1.00 88.62 598 TYR A C 1
ATOM 4647 O O . TYR A 1 598 ? 25.319 -2.510 -24.121 1.00 88.62 598 TYR A O 1
ATOM 4655 N N . SER A 1 599 ? 26.578 -2.753 -25.969 1.00 87.50 599 SER A N 1
ATOM 4656 C CA . SER A 1 599 ? 27.256 -1.450 -25.829 1.00 87.50 599 SER A CA 1
ATOM 4657 C C . SER A 1 599 ? 26.256 -0.297 -25.839 1.00 87.50 599 SER A C 1
ATOM 4659 O O . SER A 1 599 ? 26.316 0.589 -24.996 1.00 87.50 599 SER A O 1
ATOM 4661 N N . ARG A 1 600 ? 25.289 -0.350 -26.761 1.00 86.88 600 ARG A N 1
ATOM 4662 C CA . ARG A 1 600 ? 24.242 0.664 -26.883 1.00 86.88 600 ARG A CA 1
ATOM 4663 C C . ARG A 1 600 ? 23.301 0.651 -25.685 1.00 86.88 600 ARG A C 1
ATOM 4665 O O . ARG A 1 600 ? 22.915 1.713 -25.212 1.00 86.88 600 ARG A O 1
ATOM 4672 N N . CYS A 1 601 ? 22.966 -0.530 -25.165 1.00 88.81 601 CYS A N 1
ATOM 4673 C CA . CYS A 1 601 ? 22.178 -0.663 -23.940 1.00 88.81 601 CYS A CA 1
ATOM 4674 C C . CYS A 1 601 ? 22.862 0.007 -22.749 1.00 88.81 601 CYS A C 1
ATOM 4676 O O . CYS A 1 601 ? 22.232 0.780 -22.033 1.00 88.81 601 CYS A O 1
ATOM 4678 N N . LEU A 1 602 ? 24.168 -0.198 -22.583 1.00 88.81 602 LEU A N 1
ATOM 4679 C CA . LEU A 1 602 ? 24.918 0.486 -21.537 1.00 88.81 602 LEU A CA 1
ATOM 4680 C C . LEU A 1 602 ? 24.891 2.014 -21.719 1.00 88.81 602 LEU A C 1
ATOM 4682 O O . LEU A 1 602 ? 24.598 2.725 -20.760 1.00 88.81 602 LEU A O 1
ATOM 4686 N N . ASP A 1 603 ? 25.123 2.520 -22.933 1.00 88.25 603 ASP A N 1
ATOM 4687 C CA . ASP A 1 603 ? 25.091 3.963 -23.219 1.00 88.25 603 ASP A CA 1
ATOM 4688 C C . ASP A 1 603 ? 23.726 4.591 -22.893 1.00 88.25 603 ASP A C 1
ATOM 4690 O O . ASP A 1 603 ? 23.658 5.678 -22.310 1.00 88.25 603 ASP A O 1
ATOM 4694 N N . ARG A 1 604 ? 22.632 3.896 -23.229 1.00 88.75 604 ARG A N 1
ATOM 4695 C CA . ARG A 1 604 ? 21.259 4.278 -22.864 1.00 88.75 604 ARG A CA 1
ATOM 4696 C C . ARG A 1 604 ? 21.085 4.359 -21.351 1.00 88.75 604 ARG A C 1
ATOM 4698 O O . ARG A 1 604 ? 20.683 5.390 -20.814 1.00 88.75 604 ARG A O 1
ATOM 4705 N N . LEU A 1 605 ? 21.444 3.285 -20.654 1.00 91.00 605 LEU A N 1
ATOM 4706 C CA . LEU A 1 605 ? 21.307 3.165 -19.206 1.00 91.00 605 LEU A CA 1
ATOM 4707 C C . LEU A 1 605 ? 22.095 4.244 -18.454 1.00 91.00 605 LEU A C 1
ATOM 4709 O O . LEU A 1 605 ? 21.617 4.766 -17.447 1.00 91.00 605 LEU A O 1
ATOM 4713 N N . LEU A 1 606 ? 23.283 4.613 -18.941 1.00 90.38 606 LEU A N 1
ATOM 4714 C CA . LEU A 1 606 ? 24.081 5.699 -18.369 1.00 90.38 606 LEU A CA 1
ATOM 4715 C C . LEU A 1 606 ? 23.394 7.066 -18.521 1.00 90.38 606 LEU A C 1
ATOM 4717 O O . LEU A 1 606 ? 23.428 7.864 -17.582 1.00 90.38 606 LEU A O 1
ATOM 4721 N N . GLN A 1 607 ? 22.737 7.320 -19.657 1.00 89.62 607 GLN A N 1
ATOM 4722 C CA . GLN A 1 607 ? 21.999 8.563 -19.919 1.00 89.62 607 GLN A CA 1
ATOM 4723 C C . GLN A 1 607 ? 20.710 8.676 -19.087 1.00 89.62 607 GLN A C 1
ATOM 4725 O O . GLN A 1 607 ? 20.346 9.775 -18.665 1.00 89.62 607 GLN A O 1
ATOM 4730 N N . MET A 1 608 ? 20.056 7.552 -18.776 1.00 91.81 608 MET A N 1
ATOM 4731 C CA . MET A 1 608 ? 18.818 7.525 -17.983 1.00 91.81 608 MET A CA 1
ATOM 4732 C C . MET A 1 608 ? 19.015 7.899 -16.504 1.00 91.81 608 MET A C 1
ATOM 4734 O O . MET A 1 608 ? 18.065 8.330 -15.850 1.00 91.81 608 MET A O 1
ATOM 4738 N N . ARG A 1 609 ? 20.231 7.761 -15.954 1.00 92.75 609 ARG A N 1
ATOM 4739 C CA . ARG A 1 609 ? 20.492 7.891 -14.506 1.00 92.75 609 ARG A CA 1
ATOM 4740 C C . ARG A 1 609 ? 20.049 9.222 -13.914 1.00 92.75 609 ARG A C 1
ATOM 4742 O O . ARG A 1 609 ? 19.333 9.238 -12.920 1.00 92.75 609 ARG A O 1
ATOM 4749 N N . ALA A 1 610 ? 20.475 10.338 -14.504 1.00 92.25 610 ALA A N 1
ATOM 4750 C CA . ALA A 1 610 ? 20.197 11.653 -13.930 1.00 92.25 610 ALA A CA 1
ATOM 4751 C C . ALA A 1 610 ? 18.698 12.019 -13.983 1.00 92.25 610 ALA A C 1
ATOM 4753 O O . ALA A 1 610 ? 18.178 12.475 -12.964 1.00 92.25 610 ALA A O 1
ATOM 4754 N N . PRO A 1 611 ? 17.973 11.793 -15.098 1.00 93.62 611 PRO A N 1
ATOM 4755 C CA . PRO A 1 611 ? 16.521 11.979 -15.126 1.00 93.62 611 PRO A CA 1
ATOM 4756 C C . PRO A 1 611 ? 15.773 11.061 -14.150 1.00 93.62 611 PRO A C 1
ATOM 4758 O O . PRO A 1 611 ? 14.887 11.534 -13.441 1.00 93.62 611 PRO A O 1
ATOM 4761 N N . ILE A 1 612 ? 16.182 9.790 -14.031 1.00 95.56 612 ILE A N 1
ATOM 4762 C CA . ILE A 1 612 ? 15.628 8.866 -13.031 1.00 95.56 612 ILE A CA 1
ATOM 4763 C C . ILE A 1 612 ? 15.838 9.400 -11.616 1.00 95.56 612 ILE A C 1
ATOM 4765 O O . ILE A 1 612 ? 14.886 9.473 -10.846 1.00 95.56 612 ILE A O 1
ATOM 4769 N N . GLN A 1 613 ? 17.065 9.791 -11.267 1.00 94.38 613 GLN A N 1
ATOM 4770 C CA . GLN A 1 613 ? 17.386 10.269 -9.925 1.00 94.38 613 GLN A CA 1
ATOM 4771 C C . GLN A 1 613 ? 16.534 11.485 -9.544 1.00 94.38 613 GLN A C 1
ATOM 4773 O O . GLN A 1 613 ? 16.033 11.535 -8.425 1.00 94.38 613 GLN A O 1
ATOM 4778 N N . LYS A 1 614 ? 16.315 12.420 -10.482 1.00 93.12 614 LYS A N 1
ATOM 4779 C CA . LYS A 1 614 ? 15.435 13.584 -10.283 1.00 93.12 614 LYS A CA 1
ATOM 4780 C C . LYS A 1 614 ? 13.978 13.191 -10.057 1.00 93.12 614 LYS A C 1
ATOM 4782 O O . LYS A 1 614 ? 13.330 13.759 -9.186 1.00 93.12 614 LYS A O 1
ATOM 4787 N N . PHE A 1 615 ? 13.469 12.232 -10.828 1.00 94.81 615 PHE A N 1
ATOM 4788 C CA . PHE A 1 615 ? 12.111 11.730 -10.635 1.00 94.81 615 PHE A CA 1
ATOM 4789 C C . PHE A 1 615 ? 11.960 11.054 -9.272 1.00 94.81 615 PHE A C 1
ATOM 4791 O O . PHE A 1 615 ? 11.068 11.423 -8.518 1.00 94.81 615 PHE A O 1
ATOM 4798 N N . VAL A 1 616 ? 12.871 10.142 -8.912 1.00 95.38 616 VAL A N 1
ATOM 4799 C CA . VAL A 1 616 ? 12.869 9.481 -7.597 1.00 95.38 616 VAL A CA 1
ATOM 4800 C C . VAL A 1 616 ? 12.932 10.518 -6.477 1.00 95.38 616 VAL A C 1
ATOM 4802 O O . VAL A 1 616 ? 12.144 10.442 -5.544 1.00 95.38 616 VAL A O 1
ATOM 4805 N N . GLU A 1 617 ? 13.818 11.511 -6.576 1.00 93.69 617 GLU A N 1
ATOM 4806 C CA . GLU A 1 617 ? 13.919 12.607 -5.606 1.00 93.69 617 GLU A CA 1
ATOM 4807 C C . GLU A 1 617 ? 12.590 13.351 -5.431 1.00 93.69 617 GLU A C 1
ATOM 4809 O O . GLU A 1 617 ? 12.139 13.521 -4.299 1.00 93.69 617 GLU A O 1
ATOM 4814 N N . ALA A 1 618 ? 11.941 13.736 -6.533 1.00 91.94 618 ALA A N 1
ATOM 4815 C CA . ALA A 1 618 ? 10.650 14.416 -6.495 1.00 91.94 618 ALA A CA 1
ATOM 4816 C C . ALA A 1 618 ? 9.570 13.552 -5.827 1.00 91.94 618 ALA A C 1
ATOM 4818 O O . ALA A 1 618 ? 8.848 14.044 -4.964 1.00 91.94 618 ALA A O 1
ATOM 4819 N N . VAL A 1 619 ? 9.500 12.257 -6.157 1.00 93.12 619 VAL A N 1
ATOM 4820 C CA . VAL A 1 619 ? 8.539 11.337 -5.531 1.00 93.12 619 VAL A CA 1
ATOM 4821 C C . VAL A 1 619 ? 8.797 11.192 -4.033 1.00 93.12 619 VAL A C 1
ATOM 4823 O O . VAL A 1 619 ? 7.863 11.331 -3.252 1.00 93.12 619 VAL A O 1
ATOM 4826 N N . ARG A 1 620 ? 10.049 10.975 -3.604 1.00 93.00 620 ARG A N 1
ATOM 4827 C CA . ARG A 1 620 ? 10.378 10.822 -2.172 1.00 93.00 620 ARG A CA 1
ATOM 4828 C C . ARG A 1 620 ? 10.046 12.063 -1.353 1.00 93.00 620 ARG A C 1
ATOM 4830 O O . ARG A 1 620 ? 9.676 11.940 -0.190 1.00 93.00 620 ARG A O 1
ATOM 4837 N N . LEU A 1 621 ? 10.181 13.252 -1.940 1.00 89.94 621 LEU A N 1
ATOM 4838 C CA . LEU A 1 621 ? 9.772 14.494 -1.284 1.00 89.94 621 LEU A CA 1
ATOM 4839 C C . LEU A 1 621 ? 8.254 14.581 -1.108 1.00 89.94 621 LEU A C 1
ATOM 4841 O O . LEU A 1 621 ? 7.797 15.084 -0.085 1.00 89.94 621 LEU A O 1
ATOM 4845 N N . GLU A 1 622 ? 7.489 14.105 -2.091 1.00 89.62 622 GLU A N 1
ATOM 4846 C CA . GLU A 1 622 ? 6.024 14.110 -2.056 1.00 89.62 622 GLU A CA 1
ATOM 4847 C C . GLU A 1 622 ? 5.441 13.066 -1.091 1.00 89.62 622 GLU A C 1
ATOM 4849 O O . GLU A 1 622 ? 4.394 13.322 -0.508 1.00 89.62 622 GLU A O 1
ATOM 4854 N N . GLU A 1 623 ? 6.127 11.942 -0.848 1.00 89.38 623 GLU A N 1
ATOM 4855 C CA . GLU A 1 623 ? 5.721 10.967 0.184 1.00 89.38 623 GLU A CA 1
ATOM 4856 C C . GLU A 1 623 ? 5.724 11.567 1.598 1.00 89.38 623 GLU A C 1
ATOM 4858 O O . GLU A 1 623 ? 4.944 11.158 2.450 1.00 89.38 623 GLU A O 1
ATOM 4863 N N . GLY A 1 624 ? 6.627 12.513 1.876 1.00 86.00 624 GLY A N 1
ATOM 4864 C CA . GLY A 1 624 ? 6.701 13.207 3.166 1.00 86.00 624 GLY A CA 1
ATOM 4865 C C . GLY A 1 624 ? 7.198 12.371 4.356 1.00 86.00 624 GLY A C 1
ATOM 4866 O O . GLY A 1 624 ? 7.284 12.905 5.457 1.00 86.00 624 GLY A O 1
ATOM 4867 N N . ILE A 1 625 ? 7.564 11.098 4.160 1.00 85.81 625 ILE A N 1
ATOM 4868 C CA . ILE A 1 625 ? 8.015 10.199 5.240 1.00 85.81 625 ILE A CA 1
ATOM 4869 C C . ILE A 1 625 ? 9.482 10.455 5.606 1.00 85.81 625 ILE A C 1
ATOM 4871 O O . ILE A 1 625 ? 9.845 10.599 6.775 1.00 85.81 625 ILE A O 1
ATOM 4875 N N . LEU A 1 626 ? 10.357 10.545 4.600 1.00 85.25 626 LEU A N 1
ATOM 4876 C CA . LEU A 1 626 ? 11.737 10.972 4.817 1.00 85.25 626 LEU A CA 1
ATOM 4877 C C . LEU A 1 626 ? 11.806 12.499 4.814 1.00 85.25 626 LEU A C 1
ATOM 4879 O O . LEU A 1 626 ? 11.232 13.167 3.957 1.00 85.25 626 LEU A O 1
ATOM 4883 N N . SER A 1 627 ? 12.580 13.070 5.738 1.00 84.25 627 SER A N 1
ATOM 4884 C CA . SER A 1 627 ? 12.792 14.519 5.740 1.00 84.25 627 SER A CA 1
ATOM 4885 C C . SER A 1 627 ? 13.490 14.980 4.458 1.00 84.25 627 SER A C 1
ATOM 4887 O O . SER A 1 627 ? 14.361 14.293 3.914 1.00 84.25 627 SER A O 1
ATOM 4889 N N . GLN A 1 628 ? 13.214 16.216 4.036 1.00 86.12 628 GLN A N 1
ATOM 4890 C CA . GLN A 1 628 ? 13.920 16.852 2.920 1.00 86.12 628 GLN A CA 1
ATOM 4891 C C . GLN A 1 628 ? 15.448 16.783 3.096 1.00 86.12 628 GLN A C 1
ATOM 4893 O O . GLN A 1 628 ? 16.182 16.594 2.129 1.00 86.12 628 GLN A O 1
ATOM 4898 N N . ALA A 1 629 ? 15.950 16.867 4.333 1.00 82.06 629 ALA A N 1
ATOM 4899 C CA . ALA A 1 629 ? 17.373 16.715 4.618 1.00 82.06 629 ALA A CA 1
ATOM 4900 C C . ALA A 1 629 ? 17.889 15.293 4.328 1.00 82.06 629 ALA A C 1
ATOM 4902 O O . ALA A 1 629 ? 18.998 15.145 3.817 1.00 82.06 629 ALA A O 1
ATOM 4903 N N . GLN A 1 630 ? 17.110 14.249 4.615 1.00 84.62 630 GLN A N 1
ATOM 4904 C CA . GLN A 1 630 ? 17.464 12.857 4.309 1.00 84.62 630 GLN A CA 1
ATOM 4905 C C . GLN A 1 630 ? 17.459 12.553 2.803 1.00 84.62 630 GLN A C 1
ATOM 4907 O O . GLN A 1 630 ? 18.139 11.614 2.396 1.00 84.62 630 GLN A O 1
ATOM 4912 N N . ILE A 1 631 ? 16.752 13.345 1.993 1.00 85.25 631 ILE A N 1
ATOM 4913 C CA . ILE A 1 631 ? 16.655 13.166 0.536 1.00 85.25 631 ILE A CA 1
ATOM 4914 C C . ILE A 1 631 ? 17.671 14.060 -0.199 1.00 85.25 631 ILE A C 1
ATOM 4916 O O . ILE A 1 631 ? 18.473 13.574 -0.988 1.00 85.25 631 ILE A O 1
ATOM 4920 N N . LEU A 1 632 ? 17.699 15.364 0.104 1.00 81.81 632 LEU A N 1
ATOM 4921 C CA . LEU A 1 632 ? 18.406 16.373 -0.701 1.00 81.81 632 LEU A CA 1
ATOM 4922 C C . LEU A 1 632 ? 19.845 16.663 -0.284 1.00 81.81 632 LEU A C 1
ATOM 4924 O O . LEU A 1 632 ? 20.596 17.283 -1.039 1.00 81.81 632 LEU A O 1
ATOM 4928 N N . THR A 1 633 ? 20.256 16.320 0.940 1.00 64.56 633 THR A N 1
ATOM 4929 C CA . THR A 1 633 ? 21.580 16.760 1.395 1.00 64.56 633 THR A CA 1
ATOM 4930 C C . THR A 1 633 ? 22.700 16.010 0.674 1.00 64.56 633 THR A C 1
ATOM 4932 O O . THR A 1 633 ? 23.106 14.924 1.079 1.00 64.56 633 THR A O 1
ATOM 4935 N N . HIS A 1 634 ? 23.315 16.685 -0.302 1.00 53.28 634 HIS A N 1
ATOM 4936 C CA . HIS A 1 634 ? 24.666 16.413 -0.813 1.00 53.28 634 HIS A CA 1
ATOM 4937 C C . HIS A 1 634 ? 25.777 16.738 0.206 1.00 53.28 634 HIS A C 1
ATOM 4939 O O . HIS A 1 634 ? 26.954 16.823 -0.153 1.00 53.28 634 HIS A O 1
ATOM 4945 N N . ARG A 1 635 ? 25.443 16.982 1.484 1.00 45.12 635 ARG A N 1
ATOM 4946 C CA . ARG A 1 635 ? 26.469 17.200 2.504 1.00 45.12 635 ARG A CA 1
ATOM 4947 C C . ARG A 1 635 ? 27.281 15.913 2.628 1.00 45.12 635 ARG A C 1
ATOM 4949 O O . ARG A 1 635 ? 26.705 14.843 2.818 1.00 45.12 635 ARG A O 1
ATOM 4956 N N . LYS A 1 636 ? 28.614 16.050 2.559 1.00 47.81 636 LYS A N 1
ATOM 4957 C CA . LYS A 1 636 ? 29.561 15.077 3.128 1.00 47.81 636 LYS A CA 1
ATOM 4958 C C . LYS A 1 636 ? 28.949 14.550 4.423 1.00 47.81 636 LYS A C 1
ATOM 4960 O O . LYS A 1 636 ? 28.456 15.380 5.193 1.00 47.81 636 LYS A O 1
ATOM 4965 N N . MET A 1 637 ? 28.948 13.224 4.611 1.00 52.44 637 MET A N 1
ATOM 4966 C CA . MET A 1 637 ? 28.512 12.585 5.857 1.00 52.44 637 MET A CA 1
ATOM 4967 C C . MET A 1 637 ? 28.881 13.492 7.025 1.00 52.44 637 MET A C 1
ATOM 4969 O O . MET A 1 637 ? 30.045 13.886 7.143 1.00 52.44 637 MET A O 1
ATOM 4973 N N . GLY A 1 638 ? 27.889 13.889 7.827 1.00 52.59 638 GLY A N 1
ATOM 4974 C CA . GLY A 1 638 ? 28.181 14.663 9.028 1.00 52.59 638 GLY A CA 1
ATOM 4975 C C . GLY A 1 638 ? 29.228 13.914 9.849 1.00 52.59 638 GLY A C 1
ATOM 4976 O O . GLY A 1 638 ? 29.299 12.688 9.769 1.00 52.59 638 GLY A O 1
ATOM 4977 N N . ASP A 1 639 ? 30.038 14.624 10.629 1.00 60.84 639 ASP A N 1
ATOM 4978 C CA . ASP A 1 639 ? 31.146 14.014 11.377 1.00 60.84 639 ASP A CA 1
ATOM 4979 C C . ASP A 1 639 ? 30.678 12.793 12.199 1.00 60.84 639 ASP A C 1
ATOM 4981 O O . ASP A 1 639 ? 31.346 11.766 12.247 1.00 60.84 639 ASP A O 1
ATOM 4985 N N . TRP A 1 640 ? 29.449 12.855 12.726 1.00 60.69 640 TRP A N 1
ATOM 4986 C CA . TRP A 1 640 ? 28.764 11.734 13.371 1.00 60.69 640 TRP A CA 1
ATOM 4987 C C . TRP A 1 640 ? 28.490 10.540 12.438 1.00 60.69 640 TRP A C 1
ATOM 4989 O O . TRP A 1 640 ? 28.845 9.421 12.775 1.00 60.69 640 TRP A O 1
ATOM 4999 N N . GLN A 1 641 ? 27.916 10.755 11.249 1.00 52.78 641 GLN A N 1
ATOM 5000 C CA . GLN A 1 641 ? 27.613 9.684 10.282 1.00 52.78 641 GLN A CA 1
ATOM 5001 C C . GLN A 1 641 ? 28.892 9.044 9.737 1.00 52.78 641 GLN A C 1
ATOM 5003 O O . GLN A 1 641 ? 28.952 7.833 9.556 1.00 52.78 641 GLN A O 1
ATOM 5008 N N . SER A 1 642 ? 29.928 9.857 9.515 1.00 61.97 642 SER A N 1
ATOM 5009 C CA . SER A 1 642 ? 31.247 9.372 9.117 1.00 61.97 642 SER A CA 1
ATOM 5010 C C . SER A 1 642 ? 31.868 8.508 10.216 1.00 61.97 642 SER A C 1
ATOM 5012 O O . SER A 1 642 ? 32.435 7.461 9.914 1.00 61.97 642 SER A O 1
ATOM 5014 N N . LYS A 1 643 ? 31.738 8.915 11.486 1.00 65.25 643 LYS A N 1
ATOM 5015 C CA . LYS A 1 643 ? 32.192 8.130 12.642 1.00 65.25 643 LYS A CA 1
ATOM 5016 C C . LYS A 1 643 ? 31.385 6.849 12.821 1.00 65.25 643 LYS A C 1
ATOM 5018 O O . LYS A 1 643 ? 31.996 5.811 13.034 1.00 65.25 643 LYS A O 1
ATOM 5023 N N . GLU A 1 644 ? 30.062 6.885 12.671 1.00 64.25 644 GLU A N 1
ATOM 5024 C CA . GLU A 1 644 ? 29.214 5.691 12.780 1.00 64.25 644 GLU A CA 1
ATOM 5025 C C . GLU A 1 644 ? 29.503 4.700 11.646 1.00 64.25 644 GLU A C 1
ATOM 5027 O O . GLU A 1 644 ? 29.601 3.502 11.887 1.00 64.25 644 GLU A O 1
ATOM 5032 N N . HIS A 1 645 ? 29.742 5.187 10.422 1.00 63.31 645 HIS A N 1
ATOM 5033 C CA . HIS A 1 645 ? 30.191 4.354 9.306 1.00 63.31 645 HIS A CA 1
ATOM 5034 C C . HIS A 1 645 ? 31.572 3.730 9.570 1.00 63.31 645 HIS A C 1
ATOM 5036 O O . HIS A 1 645 ? 31.751 2.532 9.364 1.00 63.31 645 HIS A O 1
ATOM 5042 N N . GLN A 1 646 ? 32.541 4.498 10.082 1.00 68.31 646 GLN A N 1
ATOM 5043 C CA . GLN A 1 646 ? 33.857 3.964 10.462 1.00 68.31 646 GLN A CA 1
ATOM 5044 C C . GLN A 1 646 ? 33.770 2.947 11.610 1.00 68.31 646 GLN A C 1
ATOM 5046 O O . GLN A 1 646 ? 34.429 1.912 11.557 1.00 68.31 646 GLN A O 1
ATOM 5051 N N . LEU A 1 647 ? 32.935 3.207 12.618 1.00 64.12 647 LEU A N 1
ATOM 5052 C CA . LEU A 1 647 ? 32.643 2.276 13.710 1.00 64.12 647 LEU A CA 1
ATOM 5053 C C . LEU A 1 647 ? 31.994 0.997 13.192 1.00 64.12 647 LEU A C 1
ATOM 5055 O O . LEU A 1 647 ? 32.356 -0.090 13.626 1.00 64.12 647 LEU A O 1
ATOM 5059 N N . ALA A 1 648 ? 31.062 1.112 12.253 1.00 56.41 648 ALA A N 1
ATOM 5060 C CA . ALA A 1 648 ? 30.411 -0.026 11.629 1.00 56.41 648 ALA A CA 1
ATOM 5061 C C . ALA A 1 648 ? 31.408 -0.898 10.844 1.00 56.41 648 ALA A C 1
ATOM 5063 O O . ALA A 1 648 ? 31.420 -2.114 11.025 1.00 56.41 648 ALA A O 1
ATOM 5064 N N . LEU A 1 649 ? 32.301 -0.285 10.056 1.00 60.69 649 LEU A N 1
ATOM 5065 C CA . LEU A 1 649 ? 33.400 -0.990 9.384 1.00 60.69 649 LEU A CA 1
ATOM 5066 C C . LEU A 1 649 ? 34.350 -1.664 10.390 1.00 60.69 649 LEU A C 1
ATOM 5068 O O . LEU A 1 649 ? 34.749 -2.807 10.184 1.00 60.69 649 LEU A O 1
ATOM 5072 N N . ALA A 1 650 ? 34.675 -0.993 11.500 1.00 65.50 650 ALA A N 1
ATOM 5073 C CA . ALA A 1 650 ? 35.520 -1.551 12.555 1.00 65.50 650 ALA A CA 1
ATOM 5074 C C . ALA A 1 650 ? 34.857 -2.735 13.283 1.00 65.50 650 ALA A C 1
ATOM 5076 O O . ALA A 1 650 ? 35.518 -3.737 13.548 1.00 65.50 650 ALA A O 1
ATOM 5077 N N . ARG A 1 651 ? 33.550 -2.653 13.568 1.00 68.88 651 ARG A N 1
ATOM 5078 C CA . ARG A 1 651 ? 32.758 -3.748 14.156 1.00 68.88 651 ARG A CA 1
ATOM 5079 C C . ARG A 1 651 ? 32.735 -4.965 13.232 1.00 68.88 651 ARG A C 1
ATOM 5081 O O . ARG A 1 651 ? 33.001 -6.066 13.694 1.00 68.88 651 ARG A O 1
ATOM 5088 N N . ALA A 1 652 ? 32.496 -4.758 11.936 1.00 49.59 652 ALA A N 1
ATOM 5089 C CA . ALA A 1 652 ? 32.508 -5.834 10.945 1.00 49.59 652 ALA A CA 1
ATOM 5090 C C . ALA A 1 652 ? 33.887 -6.508 10.830 1.00 49.59 652 ALA A C 1
ATOM 5092 O O . ALA A 1 652 ? 33.967 -7.729 10.750 1.00 49.59 652 ALA A O 1
ATOM 5093 N N . ALA A 1 653 ? 34.970 -5.727 10.888 1.00 59.53 653 ALA A N 1
ATOM 5094 C CA . ALA A 1 653 ? 36.338 -6.247 10.874 1.00 59.53 653 ALA A CA 1
ATOM 5095 C C . ALA A 1 653 ? 36.739 -6.972 12.172 1.00 59.53 653 ALA A C 1
ATOM 5097 O O . ALA A 1 653 ? 37.684 -7.747 12.157 1.00 59.53 653 ALA A O 1
ATOM 5098 N N . SER A 1 654 ? 36.046 -6.708 13.285 1.00 47.84 654 SER A N 1
ATOM 5099 C CA . SER A 1 654 ? 36.290 -7.355 14.586 1.00 47.84 654 SER A CA 1
ATOM 5100 C C . SER A 1 654 ? 35.482 -8.646 14.780 1.00 47.84 654 SER A C 1
ATOM 5102 O O . SER A 1 654 ? 35.702 -9.355 15.756 1.00 47.84 654 SER A O 1
ATOM 5104 N N . ALA A 1 655 ? 34.512 -8.910 13.898 1.00 42.62 655 ALA A N 1
ATOM 5105 C CA . ALA A 1 655 ? 33.684 -10.117 13.891 1.00 42.62 655 ALA A CA 1
ATOM 5106 C C . ALA A 1 655 ? 34.219 -11.217 12.945 1.00 42.62 655 ALA A C 1
ATOM 5108 O O . ALA A 1 655 ? 33.630 -12.295 12.874 1.00 42.62 655 ALA A O 1
ATOM 5109 N N . GLN A 1 656 ? 35.311 -10.935 12.223 1.00 36.97 656 GLN A N 1
ATOM 5110 C CA . GLN A 1 656 ? 36.173 -11.912 11.544 1.00 36.97 656 GLN A CA 1
ATOM 5111 C C . GLN A 1 656 ? 37.366 -12.237 12.439 1.00 36.97 656 GLN A C 1
ATOM 5113 O O . GLN A 1 656 ? 37.814 -13.405 12.398 1.00 36.97 656 GLN A O 1
#

Foldseek 3Di:
DDDAADPDLVLLLVLLLVLCVLQVQALHQQKAKFKDKDFFDFDKDWDWDRDDDDDDTQIWIAFFFADPPPVLGPGIHRDPPPDDSQRGFGMKIFTWMDGQFDLLDIATSHIHGHHPDPPDLLLVVRLQSNLSSQVSNCVSNVNDTHQAYFYELDPSPQLVLCLAFVQDDPPDPDPPVSPQPCVRVNSVQKDWDAAPQQPLRRTTGIDRPNATHFYAYALLNLLLQLLCVLQCPQAQAAQAVATHDCVQLVVLQQDVCLNNCVDSPDSVSSCSQLFLSSQDLDLNSLNSLVSSLLSLLLLCLALLVQPPALLQSLLSLLLSLLSLLLSLLSLCVVPPPCSPRHHRDLSSSLSSNSNSVSSNCCQARVDQQHAHGRSSNHSCSVVVLVLQLCVLADDGHGSSSSSLSSLLVNLVSSLADDDDDGDGHDHDHSVSSSVSSVVSNLLSLLVSLLQHFLDFSVNSVVSSVVCSVVPVSVSNNDDPPPDPPPPVSVCPHDPPPPPPPCPPPNPVVVVVSVVRRVVSSVVSNVSSVVSVVCVVVVVSPRQPPVRVLVVCVVGDQDPPDPDPPPPLPADPDGSVNLSVVLCPDPLDPSPDSVCRHDVNSSVSSSVSNVSSSSSSLSSSVSSVRDDNCSRPDPDDQDPVSVVVSVVVVVVVVVVD

Organism: NCBI:txid1628268

pLDDT: mean 81.23, std 18.1, range [30.19, 98.5]

Sequence (656 aa):
MGVPGHVDELALKHNAQVCLQHLQSEGQRTLFLSCDETCWHASFGLVSGLYGRGEPARQHIVGGFWCRDESENWAVLEDAGELPKTKLARLTMHITAVRTDSFRRTLDMACYPVPPGGQVDHSQELLQATGECLQKLTVANEGVPPLGVAFDGGANNHLLAKVVRCSTPQTEVTLGTLEVPRDVAFWGSCEPKRHRGLWYVPFGYVQHGTSVVLGSQDALHFLKRFSLHHGSGSKTISWGSVPTDLSSMLAAGMPLKAFLCSDEQSDVQALHRVNSKYLSKAWNSVGPHLYSFVSAVLSFANQAGDKQDAEERAYHSLAAYYLLLINAHQAQLIYGSAWKEHFLPVSTIRIGCQMCIHNLNLCLFCDEHTSVRPSRFAEHASELHFGALKSGFRGTPSVADMLVGQHKHHLGQLRQKFEPTPCLHKPLTPERAQTLSRQAFQDACKWQAWTSVNRTPDQIAETFELWYRREGLKLLASNPTEGDEDVDDRALDMDWVEELHEPLDAEEQASMDALTAAEDLLATKQEVIKLQEAAASGIMDVVTEEAAVAKATDTDGADRHLPPEAKSLYDKTSMRTLVQQFSDMESFSIESEADTGYSRCLDRLLQMRAPIQKFVEAVRLEEGILSQAQILTHRKMGDWQSKEHQLALARAASAQ

Radius of gyration: 25.68 Å; Cα contacts (8 Å, |Δi|>4): 1093; chains: 1; bounding box: 66×50×75 Å

Solvent-accessible surface area (backbone atoms only — not comparable to full-atom values): 35434 Å² total; per-residue (Å²): 129,75,52,61,48,48,86,43,70,68,59,35,43,51,31,26,45,52,48,30,63,78,65,72,28,69,83,45,42,34,31,28,36,24,41,51,71,51,81,35,36,68,40,78,33,83,46,66,53,70,72,76,92,88,64,79,74,51,63,31,38,25,17,20,11,36,44,92,52,70,94,66,37,41,17,62,34,82,69,71,85,85,78,60,77,90,44,37,14,43,36,33,43,35,38,27,42,31,32,21,59,39,69,82,51,66,42,67,51,34,43,31,27,36,63,75,67,89,86,56,66,55,23,59,53,48,41,46,54,52,26,53,51,49,38,31,34,11,60,63,28,80,67,43,48,49,38,29,40,17,26,65,89,49,79,52,42,46,54,46,53,43,54,33,34,34,69,60,69,95,86,63,91,47,90,78,72,56,83,62,57,62,88,32,68,45,53,53,56,40,44,78,44,70,70,71,72,49,69,96,59,70,48,28,34,26,25,49,81,92,42,60,39,40,39,24,46,28,61,60,63,48,43,20,53,56,40,43,53,54,48,72,67,86,34,54,33,37,58,57,70,32,58,41,43,58,66,44,24,46,76,50,66,44,57,64,56,40,55,69,48,73,53,68,85,36,59,69,33,26,51,57,70,50,38,41,56,25,62,44,90,54,86,68,23,54,20,44,44,55,56,23,35,54,52,29,37,51,33,35,29,28,51,30,18,61,90,50,55,35,64,62,26,31,32,29,15,41,24,40,35,38,43,53,53,53,37,53,52,47,29,36,72,75,47,49,92,53,19,73,48,30,34,77,53,66,67,56,51,42,49,55,39,47,33,22,48,26,47,32,47,49,19,46,62,41,51,60,85,33,29,57,24,48,55,38,48,30,21,65,49,47,58,55,47,51,52,57,32,48,69,65,44,82,76,73,52,31,56,50,48,43,51,54,24,45,50,37,45,51,57,52,46,72,47,44,83,81,75,89,73,85,35,80,37,60,47,42,52,66,71,55,50,26,51,38,31,52,49,21,42,53,51,30,26,42,53,44,26,51,41,21,60,72,40,38,31,65,59,46,49,55,55,45,55,58,44,35,77,76,45,48,58,53,65,68,65,59,58,84,83,70,77,69,82,60,67,67,65,57,59,73,74,68,62,80,71,63,76,75,77,74,53,100,59,50,68,66,53,51,53,51,51,52,50,51,43,52,51,27,51,50,54,47,50,53,50,36,52,54,52,51,52,33,62,74,67,68,59,67,74,63,57,50,75,72,63,54,48,69,65,49,71,84,57,80,85,76,79,64,68,80,63,79,79,70,72,77,88,59,79,93,69,46,72,68,56,50,54,50,58,56,69,68,35,87,93,51,57,74,85,40,73,86,52,16,38,67,71,48,24,50,57,47,48,64,64,46,44,64,63,40,40,52,40,25,40,54,32,50,56,53,46,58,79,56,52,66,66,75,52,67,57,84,64,72,66,52,75,64,55,47,47,51,52,52,49,48,53,50,52,60,64,70,77,109

Mean predicted aligned error: 9.71 Å